Protein AF-0000000084829498 (afdb_homodimer)

pLDDT: mean 86.57, std 10.31, range [34.31, 96.62]

Solvent-accessible surface area (backbone atoms only — not comparable to full-atom values): 23449 Å² total; per-residue (Å²): 120,71,59,63,46,62,71,57,58,37,69,68,39,64,47,77,50,100,87,44,76,45,51,45,46,57,85,32,37,32,61,35,93,85,55,20,45,67,34,69,33,59,54,59,68,40,88,75,61,28,64,36,41,60,44,67,38,89,45,34,66,47,49,51,52,59,93,64,37,37,72,37,95,80,57,29,44,57,43,38,60,59,69,60,29,73,26,77,47,30,33,36,38,28,18,34,55,32,37,37,29,17,36,80,80,43,49,77,61,31,74,50,71,45,55,96,66,28,34,39,39,27,49,42,66,33,76,95,71,39,27,38,37,33,36,35,32,39,97,86,46,52,42,38,34,35,27,34,48,46,57,79,46,41,78,41,80,72,46,77,43,64,52,66,59,85,50,78,50,41,56,40,37,26,50,38,74,79,46,43,30,38,37,33,34,27,64,83,79,28,26,32,33,37,25,40,64,70,19,71,40,62,47,78,47,42,74,35,86,48,69,63,70,47,36,56,41,49,46,70,46,83,41,120,71,60,63,46,61,70,58,59,38,69,69,39,64,46,78,51,100,87,46,77,46,48,44,47,59,84,34,36,32,61,33,93,85,56,21,44,68,34,70,32,59,55,59,66,41,86,75,60,28,63,37,41,60,43,68,40,90,47,36,67,47,50,51,51,58,92,63,38,35,70,38,94,81,57,29,42,58,40,35,61,63,65,62,29,72,25,76,46,31,32,36,37,28,20,34,56,32,36,38,29,16,36,80,80,43,49,77,61,34,72,48,70,44,56,96,66,27,33,40,40,28,49,41,66,34,79,93,70,39,27,39,37,34,37,35,32,38,97,86,48,52,40,38,35,34,28,34,48,46,59,80,46,42,77,41,79,69,45,78,41,64,51,66,57,86,49,78,50,42,57,40,38,26,50,38,75,79,45,42,29,38,37,34,36,27,64,84,78,28,27,32,32,36,25,41,63,70,18,70,40,63,47,79,48,41,73,38,83,45,67,66,71,47,37,54,40,49,46,71,47,83,41

Structure (mmCIF, N/CA/C/O backbone):
data_AF-0000000084829498-model_v1
#
loop_
_entity.id
_entity.type
_entity.pdbx_description
1 polymer 'EGF-like domain-containing protein'
#
loop_
_atom_site.group_PDB
_atom_site.id
_atom_site.type_symbol
_atom_site.label_atom_id
_atom_site.label_alt_id
_atom_site.label_comp_id
_atom_site.label_asym_id
_atom_site.label_entity_id
_atom_site.label_seq_id
_atom_site.pdbx_PDB_ins_code
_atom_site.Cartn_x
_atom_site.Cartn_y
_atom_site.Cartn_z
_atom_site.occupancy
_atom_site.B_iso_or_equiv
_atom_site.auth_seq_id
_atom_site.auth_comp_id
_atom_site.auth_asym_id
_atom_site.auth_atom_id
_atom_site.pdbx_PDB_model_num
ATOM 1 N N . PHE A 1 1 ? -11.031 54.719 29.109 1 49.09 1 PHE A N 1
ATOM 2 C CA . PHE A 1 1 ? -11.172 53.562 28.266 1 49.09 1 PHE A CA 1
ATOM 3 C C . PHE A 1 1 ? -10.203 53.594 27.094 1 49.09 1 PHE A C 1
ATOM 5 O O . PHE A 1 1 ? -9.516 52.625 26.797 1 49.09 1 PHE A O 1
ATOM 12 N N . GLU A 1 2 ? -10.148 54.812 26.531 1 62.28 2 GLU A N 1
ATOM 13 C CA . GLU A 1 2 ? -9.328 55.125 25.359 1 62.28 2 GLU A CA 1
ATOM 14 C C . GLU A 1 2 ? -7.844 55.125 25.703 1 62.28 2 GLU A C 1
ATOM 16 O O . GLU A 1 2 ? -7.008 54.781 24.859 1 62.28 2 GLU A O 1
ATOM 21 N N . THR A 1 3 ? -7.633 55.25 26.938 1 71.56 3 THR A N 1
ATOM 22 C CA . THR A 1 3 ? -6.25 55.469 27.359 1 71.56 3 THR A CA 1
ATOM 23 C C . THR A 1 3 ? -5.48 54.156 27.312 1 71.56 3 THR A C 1
ATOM 25 O O . THR A 1 3 ? -4.285 54.125 27 1 71.56 3 THR A O 1
ATOM 28 N N . LYS A 1 4 ? -6.152 53.062 27.641 1 79.12 4 LYS A N 1
ATOM 29 C CA . LYS A 1 4 ? -5.449 51.781 27.672 1 79.12 4 LYS A CA 1
ATOM 30 C C . LYS A 1 4 ? -4.992 51.375 26.281 1 79.12 4 LYS A C 1
ATOM 32 O O . LYS A 1 4 ? -3.871 50.875 26.109 1 79.12 4 LYS A O 1
ATOM 37 N N . CYS A 1 5 ? -5.676 51.688 25.328 1 84.06 5 CYS A N 1
ATOM 38 C CA . CYS A 1 5 ? -5.336 51.375 23.953 1 84.06 5 CYS A CA 1
ATOM 39 C C . CYS A 1 5 ? -4.195 52.25 23.453 1 84.06 5 CYS A C 1
ATOM 41 O O . CYS A 1 5 ? -3.348 51.812 22.672 1 84.06 5 CYS A O 1
ATOM 43 N N . TRP A 1 6 ? -4.262 53.5 23.922 1 82.12 6 TRP A N 1
ATOM 44 C CA . TRP A 1 6 ? -3.16 54.344 23.516 1 82.12 6 TRP A CA 1
ATOM 45 C C . TRP A 1 6 ? -1.83 53.844 24.047 1 82.12 6 TRP A C 1
ATOM 47 O O . TRP A 1 6 ? -0.822 53.844 23.344 1 82.12 6 TRP A O 1
ATOM 57 N N . GLN A 1 7 ? -1.922 53.219 25.172 1 84.88 7 GLN A N 1
ATOM 58 C CA . GLN A 1 7 ? -0.706 52.719 25.812 1 84.88 7 GLN A CA 1
ATOM 59 C C . GLN A 1 7 ? -0.191 51.469 25.125 1 84.88 7 GLN A C 1
ATOM 61 O O . GLN A 1 7 ? 1.018 51.219 25.078 1 84.88 7 GLN A O 1
ATOM 66 N N . LEU A 1 8 ? -1.059 50.688 24.594 1 86.94 8 LEU A N 1
ATOM 67 C CA . LEU A 1 8 ? -0.653 49.406 24 1 86.94 8 LEU A CA 1
ATOM 68 C C . LEU A 1 8 ? 0.028 49.625 22.656 1 86.94 8 LEU A C 1
ATOM 70 O O . LEU A 1 8 ? 0.86 48.844 22.234 1 86.94 8 LEU A O 1
ATOM 74 N N . ASN A 1 9 ? -0.221 50.75 21.938 1 90.06 9 ASN A N 1
ATOM 75 C CA . ASN A 1 9 ? 0.377 51.094 20.656 1 90.06 9 ASN A CA 1
ATOM 76 C C . ASN A 1 9 ? 0.281 49.938 19.672 1 90.06 9 ASN A C 1
ATOM 78 O O . ASN A 1 9 ? 1.292 49.5 19.125 1 90.06 9 ASN A O 1
ATOM 82 N N . CYS A 1 10 ? -0.931 49.531 19.484 1 92.38 10 CYS A N 1
ATOM 83 C CA . CYS A 1 10 ? -1.192 48.375 18.625 1 92.38 10 CYS A CA 1
ATOM 84 C C . CYS A 1 10 ? -0.908 48.719 17.156 1 92.38 10 CYS A C 1
ATOM 86 O O . CYS A 1 10 ? -1.224 49.812 16.703 1 92.38 10 CYS A O 1
ATOM 88 N N . GLN A 1 11 ? -0.313 47.844 16.375 1 91.5 11 GLN A N 1
ATOM 89 C CA . GLN A 1 11 ? 0.034 48.031 14.969 1 91.5 11 GLN A CA 1
ATOM 90 C C . GLN A 1 11 ? -1.217 48.125 14.102 1 91.5 11 GLN A C 1
ATOM 92 O O . GLN A 1 11 ? -1.229 48.812 13.086 1 91.5 11 GLN A O 1
ATOM 97 N N . TYR A 1 12 ? -2.223 47.375 14.453 1 91.75 12 TYR A N 1
ATOM 98 C CA . TYR A 1 12 ? -3.414 47.312 13.609 1 91.75 12 TYR A CA 1
ATOM 99 C C . TYR A 1 12 ? -4.629 47.875 14.344 1 91.75 12 TYR A C 1
ATOM 101 O O . TYR A 1 12 ? -4.934 49.062 14.234 1 91.75 12 TYR A O 1
ATOM 109 N N . LYS A 1 13 ? -5.273 47.062 15.344 1 90.5 13 LYS A N 1
ATOM 110 C CA . LYS A 1 13 ? -6.449 47.562 16.062 1 90.5 13 LYS A CA 1
ATOM 111 C C . LYS A 1 13 ? -6.371 47.219 17.547 1 90.5 13 LYS A C 1
ATOM 113 O O . LYS A 1 13 ? -5.758 46.219 17.922 1 90.5 13 LYS A O 1
ATOM 118 N N . CYS A 1 14 ? -6.906 48 18.344 1 90.94 14 CYS A N 1
ATOM 119 C CA . CYS A 1 14 ? -7.008 47.781 19.781 1 90.94 14 CYS A CA 1
ATOM 120 C C . CYS A 1 14 ? -8.461 47.656 20.219 1 90.94 14 CYS A C 1
ATOM 122 O O . CYS A 1 14 ? -9.328 48.375 19.734 1 90.94 14 CYS A O 1
ATOM 124 N N . ALA A 1 15 ? -8.734 46.594 20.875 1 85.5 15 ALA A N 1
ATOM 125 C CA . ALA A 1 15 ? -10.094 46.438 21.391 1 85.5 15 ALA A CA 1
ATOM 126 C C . ALA A 1 15 ? -10.109 46.344 22.906 1 85.5 15 ALA A C 1
ATOM 128 O O . ALA A 1 15 ? -9.258 45.688 23.5 1 85.5 15 ALA A O 1
ATOM 129 N N . ILE A 1 16 ? -11.062 47 23.578 1 80.81 16 ILE A N 1
ATOM 130 C CA . ILE A 1 16 ? -11.266 46.969 25.016 1 80.81 16 ILE A CA 1
ATOM 131 C C . ILE A 1 16 ? -12.477 46.094 25.344 1 80.81 16 ILE A C 1
ATOM 133 O O . ILE A 1 16 ? -13.578 46.344 24.828 1 80.81 16 ILE A O 1
ATOM 137 N N . THR A 1 17 ? -12.156 44.969 25.812 1 77.56 17 THR A N 1
ATOM 138 C CA . THR A 1 17 ? -13.258 44.156 26.328 1 77.56 17 THR A CA 1
ATOM 139 C C . THR A 1 17 ? -13.445 44.406 27.828 1 77.56 17 THR A C 1
ATOM 141 O O . THR A 1 17 ? -12.688 45.156 28.438 1 77.56 17 THR A O 1
ATOM 144 N N . ARG A 1 18 ? -14.602 43.906 28.375 1 78.25 18 ARG A N 1
ATOM 145 C CA . ARG A 1 18 ? -14.984 44.156 29.766 1 78.25 18 ARG A CA 1
ATOM 146 C C . ARG A 1 18 ? -13.805 43.969 30.703 1 78.25 18 ARG A C 1
ATOM 148 O O . ARG A 1 18 ? -13.594 44.781 31.625 1 78.25 18 ARG A O 1
ATOM 155 N N . ASN A 1 19 ? -12.961 43.062 30.5 1 81.44 19 ASN A N 1
ATOM 156 C CA . ASN A 1 19 ? -11.922 42.719 31.469 1 81.44 19 ASN A CA 1
ATOM 157 C C . ASN A 1 19 ? -10.547 42.688 30.812 1 81.44 19 ASN A C 1
ATOM 159 O O . ASN A 1 19 ? -9.562 42.281 31.438 1 81.44 19 ASN A O 1
ATOM 163 N N . SER A 1 20 ? -10.453 43.125 29.578 1 82 20 SER A N 1
ATOM 164 C CA . SER A 1 20 ? -9.125 43.062 28.984 1 82 20 SER A CA 1
ATOM 165 C C . SER A 1 20 ? -9 44 27.797 1 82 20 SER A C 1
ATOM 167 O O . SER A 1 20 ? -10 44.344 27.156 1 82 20 SER A O 1
ATOM 169 N N . THR A 1 21 ? -7.895 44.688 27.734 1 87.25 21 THR A N 1
ATOM 170 C CA . THR A 1 21 ? -7.496 45.438 26.562 1 87.25 21 THR A CA 1
ATOM 171 C C . THR A 1 21 ? -6.453 44.688 25.75 1 87.25 21 THR A C 1
ATOM 173 O O . THR A 1 21 ? -5.41 44.281 26.281 1 87.25 21 THR A O 1
ATOM 176 N N . LYS A 1 22 ? -6.836 44.406 24.422 1 90.12 22 LYS A N 1
ATOM 177 C CA . LYS A 1 22 ? -5.898 43.594 23.641 1 90.12 22 LYS A CA 1
ATOM 178 C C . LYS A 1 22 ? -5.793 44.125 22.219 1 90.12 22 LYS A C 1
ATOM 180 O O . LYS A 1 22 ? -6.719 44.75 21.703 1 90.12 22 LYS A O 1
ATOM 185 N N . CYS A 1 23 ? -4.57 43.969 21.672 1 92.56 23 CYS A N 1
ATOM 186 C CA . CYS A 1 23 ? -4.359 44.281 20.25 1 92.56 23 CYS A CA 1
ATOM 187 C C . CYS A 1 23 ? -4.898 43.156 19.375 1 92.56 23 CYS A C 1
ATOM 189 O O . CYS A 1 23 ? -4.828 41.969 19.75 1 92.56 23 CYS A O 1
ATOM 191 N N . TYR A 1 24 ? -5.441 43.531 18.156 1 91.25 24 TYR A N 1
ATOM 192 C CA . TYR A 1 24 ? -5.93 42.594 17.156 1 91.25 24 TYR A CA 1
ATOM 193 C C . TYR A 1 24 ? -5.281 42.844 15.805 1 91.25 24 TYR A C 1
ATOM 195 O O . TYR A 1 24 ? -4.777 43.938 15.547 1 91.25 24 TYR A O 1
ATOM 203 N N . CYS A 1 25 ? -5.195 41.781 15.086 1 93.31 25 CYS A N 1
ATOM 204 C CA . CYS A 1 25 ? -4.676 41.906 13.727 1 93.31 25 CYS A CA 1
ATOM 205 C C . CYS A 1 25 ? -5.742 41.531 12.695 1 93.31 25 CYS A C 1
ATOM 207 O O . CYS A 1 25 ? -6.773 40.969 13.047 1 93.31 25 CYS A O 1
ATOM 209 N N . GLY A 1 26 ? -5.559 42.031 11.5 1 89.81 26 GLY A N 1
ATOM 210 C CA . GLY A 1 26 ? -6.484 41.719 10.422 1 89.81 26 GLY A CA 1
ATOM 211 C C . GLY A 1 26 ? -6.41 40.281 9.961 1 89.81 26 GLY A C 1
ATOM 212 O O . GLY A 1 26 ? -5.535 39.531 10.391 1 89.81 26 GLY A O 1
ATOM 213 N N . ASP A 1 27 ? -7.312 39.906 9.008 1 90 27 ASP A N 1
ATOM 214 C CA . ASP A 1 27 ? -7.305 38.562 8.453 1 90 27 ASP A CA 1
ATOM 215 C C . ASP A 1 27 ? -5.938 38.219 7.863 1 90 27 ASP A C 1
ATOM 217 O O . ASP A 1 27 ? -5.305 39.062 7.219 1 90 27 ASP A O 1
ATOM 221 N N . GLY A 1 28 ? -5.488 37 8.133 1 93.44 28 GLY A N 1
ATOM 222 C CA . GLY A 1 28 ? -4.219 36.562 7.59 1 93.44 28 GLY A CA 1
ATOM 223 C C . GLY A 1 28 ? -3.035 36.906 8.477 1 93.44 28 GLY A C 1
ATOM 224 O O . GLY A 1 28 ? -1.889 36.625 8.125 1 93.44 28 GLY A O 1
ATOM 225 N N . PHE A 1 29 ? -3.412 37.562 9.562 1 95 29 PHE A N 1
ATOM 226 C CA . PHE A 1 29 ? -2.35 37.969 10.484 1 95 29 PHE A CA 1
ATOM 227 C C . PHE A 1 29 ? -2.686 37.562 11.914 1 95 29 PHE A C 1
ATOM 229 O O . PHE A 1 29 ? -3.842 37.25 12.219 1 95 29 PHE A O 1
ATOM 236 N N . GLU A 1 30 ? -1.589 37.438 12.75 1 94.81 30 GLU A N 1
ATOM 237 C CA . GLU A 1 30 ? -1.766 37.156 14.172 1 94.81 30 GLU A CA 1
ATOM 238 C C . GLU A 1 30 ? -0.876 38.062 15.023 1 94.81 30 GLU A C 1
ATOM 240 O O . GLU A 1 30 ? 0.135 38.594 14.539 1 94.81 30 GLU A O 1
ATOM 245 N N . VAL A 1 31 ? -1.373 38.25 16.219 1 94.56 31 VAL A N 1
ATOM 246 C CA . VAL A 1 31 ? -0.618 39.125 17.109 1 94.56 31 VAL A CA 1
ATOM 247 C C . VAL A 1 31 ? 0.72 38.5 17.453 1 94.56 31 VAL A C 1
ATOM 249 O O . VAL A 1 31 ? 0.772 37.312 17.812 1 94.56 31 VAL A O 1
ATOM 252 N N . ALA A 1 32 ? 1.781 39.219 17.297 1 95.38 32 ALA A N 1
ATOM 253 C CA . ALA A 1 32 ? 3.133 38.719 17.531 1 95.38 32 ALA A CA 1
ATOM 254 C C . ALA A 1 32 ? 3.408 38.562 19.031 1 95.38 32 ALA A C 1
ATOM 256 O O . ALA A 1 32 ? 2.533 38.844 19.859 1 95.38 32 ALA A O 1
ATOM 257 N N . GLU A 1 33 ? 4.582 38.125 19.391 1 93.75 33 GLU A N 1
ATOM 258 C CA . GLU A 1 33 ? 4.965 37.844 20.766 1 93.75 33 GLU A CA 1
ATOM 259 C C . GLU A 1 33 ? 5.027 39.125 21.578 1 93.75 33 GLU A C 1
ATOM 261 O O . GLU A 1 33 ? 4.801 39.125 22.797 1 93.75 33 GLU A O 1
ATOM 266 N N . ASP A 1 34 ? 5.25 40.281 20.953 1 93.12 34 ASP A N 1
ATOM 267 C CA . ASP A 1 34 ? 5.348 41.562 21.656 1 93.12 34 ASP A CA 1
ATOM 268 C C . ASP A 1 34 ? 3.965 42.094 22.016 1 93.12 34 ASP A C 1
ATOM 270 O O . ASP A 1 34 ? 3.846 43.188 22.594 1 93.12 34 ASP A O 1
ATOM 274 N N . SER A 1 35 ? 2.934 41.312 21.531 1 91.75 35 SER A N 1
ATOM 275 C CA . SER A 1 35 ? 1.536 41.562 21.859 1 91.75 35 SER A CA 1
ATOM 276 C C . SER A 1 35 ? 1.041 42.844 21.219 1 91.75 35 SER A C 1
ATOM 278 O O . SER A 1 35 ? 0.013 43.406 21.625 1 91.75 35 SER A O 1
ATOM 280 N N . ARG A 1 36 ? 1.687 43.438 20.297 1 92.81 36 ARG A N 1
ATOM 281 C CA . ARG A 1 36 ? 1.192 44.688 19.688 1 92.81 36 ARG A CA 1
ATOM 282 C C . ARG A 1 36 ? 1.383 44.656 18.188 1 92.81 36 ARG A C 1
ATOM 284 O O . ARG A 1 36 ? 0.628 45.312 17.453 1 92.81 36 ARG A O 1
ATOM 291 N N . SER A 1 37 ? 2.453 43.969 17.719 1 94.94 37 SER A N 1
ATOM 292 C CA . SER A 1 37 ? 2.707 43.906 16.281 1 94.94 37 SER A CA 1
ATOM 293 C C . SER A 1 37 ? 1.993 42.719 15.648 1 94.94 37 SER A C 1
ATOM 295 O O . SER A 1 37 ? 1.494 41.844 16.359 1 94.94 37 SER A O 1
ATOM 297 N N . CYS A 1 38 ? 1.811 42.781 14.328 1 94.88 38 CYS A N 1
ATOM 298 C CA . CYS A 1 38 ? 1.159 41.719 13.594 1 94.88 38 CYS A CA 1
ATOM 299 C C . CYS A 1 38 ? 2.164 40.938 12.734 1 94.88 38 CYS A C 1
ATOM 301 O O . CYS A 1 38 ? 3.027 41.562 12.102 1 94.88 38 CYS A O 1
ATOM 303 N N . LYS A 1 39 ? 2.088 39.656 12.859 1 95.75 39 LYS A N 1
ATOM 304 C CA . LYS A 1 39 ? 2.889 38.781 11.992 1 95.75 39 LYS A CA 1
ATOM 305 C C . LYS A 1 39 ? 1.997 37.938 11.109 1 95.75 39 LYS A C 1
ATOM 307 O O . LYS A 1 39 ? 0.809 37.75 11.398 1 95.75 39 LYS A O 1
ATOM 312 N N . ASP A 1 40 ? 2.639 37.406 10.062 1 95.38 40 ASP A N 1
ATOM 313 C CA . ASP A 1 40 ? 1.892 36.562 9.156 1 95.38 40 ASP A CA 1
ATOM 314 C C . ASP A 1 40 ? 1.386 35.312 9.875 1 95.38 40 ASP A C 1
ATOM 316 O O . ASP A 1 40 ? 2.115 34.719 10.664 1 95.38 40 ASP A O 1
ATOM 320 N N . PHE A 1 41 ? 0.075 35.125 9.742 1 94 41 PHE A N 1
ATOM 321 C CA . PHE A 1 41 ? -0.486 33.844 10.18 1 94 41 PHE A CA 1
ATOM 322 C C . PHE A 1 41 ? -0.315 32.781 9.094 1 94 41 PHE A C 1
ATOM 324 O O . PHE A 1 41 ? -0.815 32.938 7.98 1 94 41 PHE A O 1
ATOM 331 N N . ASP A 1 42 ? 0.404 31.703 9.438 1 93.44 42 ASP A N 1
ATOM 332 C CA . ASP A 1 42 ? 0.626 30.641 8.469 1 93.44 42 ASP A CA 1
ATOM 333 C C . ASP A 1 42 ? -0.567 29.688 8.414 1 93.44 42 ASP A C 1
ATOM 335 O O . ASP A 1 42 ? -0.609 28.688 9.141 1 93.44 42 ASP A O 1
ATOM 339 N N . GLU A 1 43 ? -1.518 30.016 7.512 1 91.56 43 GLU A N 1
ATOM 340 C CA . GLU A 1 43 ? -2.715 29.188 7.375 1 91.56 43 GLU A CA 1
ATOM 341 C C . GLU A 1 43 ? -2.355 27.734 7.062 1 91.56 43 GLU A C 1
ATOM 343 O O . GLU A 1 43 ? -3.1 26.812 7.406 1 91.56 43 GLU A O 1
ATOM 348 N N . CYS A 1 44 ? -1.224 27.516 6.469 1 90.12 44 CYS A N 1
ATOM 349 C CA . CYS A 1 44 ? -0.815 26.188 6.051 1 90.12 44 CYS A CA 1
ATOM 350 C C . CYS A 1 44 ? -0.291 25.375 7.234 1 90.12 44 CYS A C 1
ATOM 352 O O . CYS A 1 44 ? -0.054 24.172 7.117 1 90.12 44 CYS A O 1
ATOM 354 N N . ALA A 1 45 ? -0.131 26.031 8.281 1 89 45 ALA A N 1
ATOM 355 C CA . ALA A 1 45 ? 0.267 25.344 9.508 1 89 45 ALA A CA 1
ATOM 356 C C . ALA A 1 45 ? -0.939 24.703 10.195 1 89 45 ALA A C 1
ATOM 358 O O . ALA A 1 45 ? -0.787 23.953 11.164 1 89 45 ALA A O 1
ATOM 359 N N . VAL A 1 46 ? -2.057 25.031 9.758 1 86.19 46 VAL A N 1
ATOM 360 C CA . VAL A 1 46 ? -3.279 24.406 10.25 1 86.19 46 VAL A CA 1
ATOM 361 C C . VAL A 1 46 ? -3.65 23.219 9.344 1 86.19 46 VAL A C 1
ATOM 363 O O . VAL A 1 46 ? -3.949 23.422 8.164 1 86.19 46 VAL A O 1
ATOM 366 N N . TYR A 1 47 ? -3.621 22.078 9.953 1 84 47 TYR A N 1
ATOM 367 C CA . TYR A 1 47 ? -3.908 20.875 9.172 1 84 47 TYR A CA 1
ATOM 368 C C . TYR A 1 47 ? -5.301 20.938 8.555 1 84 47 TYR A C 1
ATOM 370 O O . TYR A 1 47 ? -6.262 21.328 9.227 1 84 47 TYR A O 1
ATOM 378 N N . GLY A 1 48 ? -5.363 20.625 7.23 1 83.12 48 GLY A N 1
ATOM 379 C CA . GLY A 1 48 ? -6.656 20.516 6.578 1 83.12 48 GLY A CA 1
ATOM 380 C C . GLY A 1 48 ? -7.078 21.797 5.879 1 83.12 48 GLY A C 1
ATOM 381 O O . GLY A 1 48 ? -8.164 21.875 5.301 1 83.12 48 GLY A O 1
ATOM 382 N N . THR A 1 49 ? -6.27 22.844 5.984 1 88.38 49 THR A N 1
ATOM 383 C CA . THR A 1 49 ? -6.582 24.094 5.309 1 88.38 49 THR A CA 1
ATOM 384 C C . THR A 1 49 ? -6.816 23.859 3.816 1 88.38 49 THR A C 1
ATOM 386 O O . THR A 1 49 ? -7.766 24.406 3.238 1 88.38 49 THR A O 1
ATOM 389 N N . CYS A 1 50 ? -5.945 23.109 3.184 1 89.06 50 CYS A N 1
ATOM 390 C CA . CYS A 1 50 ? -6.098 22.719 1.785 1 89.06 50 CYS A CA 1
ATOM 391 C C . CYS A 1 50 ? -6.203 21.219 1.646 1 89.06 50 CYS A C 1
ATOM 393 O O . CYS A 1 50 ? -5.59 20.469 2.414 1 89.06 50 CYS A O 1
ATOM 395 N N . SER A 1 51 ? -6.93 20.734 0.653 1 83.56 51 SER A N 1
ATOM 396 C CA . SER A 1 51 ? -7.086 19.312 0.43 1 83.56 51 SER A CA 1
ATOM 397 C C . SER A 1 51 ? -5.809 18.688 -0.137 1 83.56 51 SER A C 1
ATOM 399 O O . SER A 1 51 ? -5.543 17.5 0.064 1 83.56 51 SER A O 1
ATOM 401 N N . GLN A 1 52 ? -5.051 19.516 -0.831 1 85.75 52 GLN A N 1
ATOM 402 C CA . GLN A 1 52 ? -3.814 19.016 -1.41 1 85.75 52 GLN A CA 1
ATOM 403 C C . GLN A 1 52 ? -2.635 19.922 -1.077 1 85.75 52 GLN A C 1
ATOM 405 O O . GLN A 1 52 ? -2.121 19.891 0.043 1 85.75 52 GLN A O 1
ATOM 410 N N . THR A 1 53 ? -2.305 20.859 -1.9 1 88.25 53 THR A N 1
ATOM 411 C CA . THR A 1 53 ? -1.122 21.688 -1.686 1 88.25 53 THR A CA 1
ATOM 412 C C . THR A 1 53 ? -1.508 23.047 -1.097 1 88.25 53 THR A C 1
ATOM 414 O O . THR A 1 53 ? -2.445 23.688 -1.571 1 88.25 53 THR A O 1
ATOM 417 N N . CYS A 1 54 ? -0.781 23.375 -0.011 1 91.5 54 CYS A N 1
ATOM 418 C CA . CYS A 1 54 ? -0.974 24.672 0.624 1 91.5 54 CYS A CA 1
ATOM 419 C C . CYS A 1 54 ? 0.301 25.5 0.557 1 91.5 54 CYS A C 1
ATOM 421 O O . CYS A 1 54 ? 1.385 25.016 0.883 1 91.5 54 CYS A O 1
ATOM 423 N N . THR A 1 55 ? 0.157 26.688 0.07 1 92.75 55 THR A N 1
ATOM 424 C CA . THR A 1 55 ? 1.277 27.625 0.032 1 92.75 55 THR A CA 1
ATOM 425 C C . THR A 1 55 ? 0.965 28.875 0.845 1 92.75 55 THR A C 1
ATOM 427 O O . THR A 1 55 ? 0.024 29.609 0.531 1 92.75 55 THR A O 1
ATOM 430 N N . ASN A 1 56 ? 1.816 29 1.882 1 94.5 56 ASN A N 1
ATOM 431 C CA . ASN A 1 56 ? 1.64 30.203 2.703 1 94.5 56 ASN A CA 1
ATOM 432 C C . ASN A 1 56 ? 2.141 31.453 1.987 1 94.5 56 ASN A C 1
ATOM 434 O O . ASN A 1 56 ? 3.172 31.422 1.314 1 94.5 56 ASN A O 1
ATOM 438 N N . ALA A 1 57 ? 1.311 32.562 2.07 1 94 57 ALA A N 1
ATOM 439 C CA . ALA A 1 57 ? 1.684 33.875 1.583 1 94 57 ALA A CA 1
ATOM 440 C C . ALA A 1 57 ? 1.446 34.938 2.652 1 94 57 ALA A C 1
ATOM 442 O O . ALA A 1 57 ? 0.623 34.75 3.551 1 94 57 ALA A O 1
ATOM 443 N N . TYR A 1 58 ? 2.217 35.969 2.525 1 94.5 58 TYR A N 1
ATOM 444 C CA . TY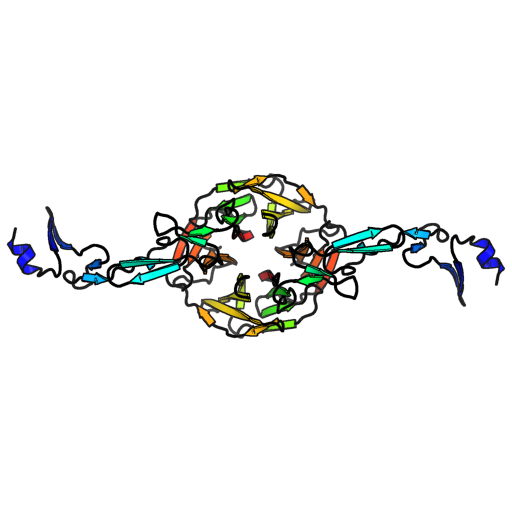R A 1 58 ? 2.086 37.031 3.514 1 94.5 58 TYR A CA 1
ATOM 445 C C . TYR A 1 58 ? 0.659 37.594 3.553 1 94.5 58 TYR A C 1
ATOM 447 O O . TYR A 1 58 ? 0.187 38.188 2.586 1 94.5 58 TYR A O 1
ATOM 455 N N . GLY A 1 59 ? -0.024 37.406 4.68 1 94 59 GLY A N 1
ATOM 456 C CA . GLY A 1 59 ? -1.388 37.844 4.898 1 94 59 GLY A CA 1
ATOM 457 C C . GLY A 1 59 ? -2.424 37 4.211 1 94 59 GLY A C 1
ATOM 458 O O . GLY A 1 59 ? -3.609 37.312 4.184 1 94 59 GLY A O 1
ATOM 459 N N . SER A 1 60 ? -1.947 35.969 3.578 1 93.62 60 SER A N 1
ATOM 460 C CA . SER A 1 60 ? -2.869 35.125 2.832 1 93.62 60 SER A CA 1
ATOM 461 C C . SER A 1 60 ? -2.299 33.719 2.639 1 93.62 60 SER A C 1
ATOM 463 O O . SER A 1 60 ? -1.342 33.344 3.314 1 93.62 60 SER A O 1
ATOM 465 N N . TYR A 1 61 ? -3.053 32.875 1.888 1 94.12 61 TYR A N 1
ATOM 466 C CA . TYR A 1 61 ? -2.602 31.562 1.475 1 94.12 61 TYR A CA 1
ATOM 467 C C . TYR A 1 61 ? -3.291 31.125 0.186 1 94.12 61 TYR A C 1
ATOM 469 O O . TYR A 1 61 ? -4.254 31.766 -0.252 1 94.12 61 TYR A O 1
ATOM 477 N N . ALA A 1 62 ? -2.67 30.156 -0.423 1 95.38 62 ALA A N 1
ATOM 478 C CA . ALA A 1 62 ? -3.285 29.625 -1.637 1 95.38 62 ALA A CA 1
ATOM 479 C C . ALA A 1 62 ? -3.23 28.109 -1.658 1 95.38 62 ALA A C 1
ATOM 481 O O . ALA A 1 62 ? -2.24 27.516 -1.227 1 95.38 62 ALA A O 1
ATOM 482 N N . CYS A 1 63 ? -4.359 27.5 -2.17 1 94.31 63 CYS A N 1
ATOM 483 C CA . CYS A 1 63 ? -4.406 26.062 -2.4 1 94.31 63 CYS A CA 1
ATOM 484 C C . CYS A 1 63 ? -4.262 25.75 -3.883 1 94.31 63 CYS A C 1
ATOM 486 O O . CYS A 1 63 ? -4.629 26.547 -4.734 1 94.31 63 CYS A O 1
ATOM 488 N N . SER A 1 64 ? -3.609 24.625 -4.133 1 93.19 64 SER A N 1
ATOM 489 C CA . SER A 1 64 ? -3.49 24.172 -5.52 1 93.19 64 SER A CA 1
ATOM 490 C C . SER A 1 64 ? -3.67 22.672 -5.633 1 93.19 64 SER A C 1
ATOM 492 O O . SER A 1 64 ? -3.539 21.938 -4.645 1 93.19 64 SER A O 1
ATOM 494 N N . CYS A 1 65 ? -4.098 22.234 -6.852 1 87.62 65 CYS A N 1
ATOM 495 C CA . CYS A 1 65 ? -4.344 20.828 -7.129 1 87.62 65 CYS A CA 1
ATOM 496 C C . CYS A 1 65 ? -3.279 20.266 -8.062 1 87.62 65 CYS A C 1
ATOM 498 O O . CYS A 1 65 ? -2.766 20.969 -8.93 1 87.62 65 CYS A O 1
ATOM 500 N N . VAL A 1 66 ? -2.941 19.062 -7.777 1 81.69 66 VAL A N 1
ATOM 501 C CA . VAL A 1 66 ? -2.006 18.391 -8.664 1 81.69 66 VAL A CA 1
ATOM 502 C C . VAL A 1 66 ? -2.662 18.156 -10.023 1 81.69 66 VAL A C 1
ATOM 504 O O . VAL A 1 66 ? -3.869 18.359 -10.18 1 81.69 66 VAL A O 1
ATOM 507 N N . GLU A 1 67 ? -1.739 17.781 -10.969 1 78.56 67 GLU A N 1
ATOM 508 C CA . GLU A 1 67 ? -2.26 17.516 -12.305 1 78.56 67 GLU A CA 1
ATOM 509 C C . GLU A 1 67 ? -3.361 16.453 -12.266 1 78.56 67 GLU A C 1
ATOM 511 O O . GLU A 1 67 ? -3.24 15.445 -11.562 1 78.56 67 GLU A O 1
ATOM 516 N N . GLY A 1 68 ? -4.43 16.656 -13.055 1 76.44 68 GLY A N 1
ATOM 517 C CA . GLY A 1 68 ? -5.535 15.711 -13.109 1 76.44 68 GLY A CA 1
ATOM 518 C C . GLY A 1 68 ? -6.664 16.062 -12.156 1 76.44 68 GLY A C 1
ATOM 519 O O . GLY A 1 68 ? -7.703 15.398 -12.141 1 76.44 68 GLY A O 1
ATOM 520 N N . TYR A 1 69 ? -6.449 17.156 -11.406 1 82.44 69 TYR A N 1
ATOM 521 C CA . TYR A 1 69 ? -7.465 17.594 -10.453 1 82.44 69 TYR A CA 1
ATOM 522 C C . TYR A 1 69 ? -7.871 19.031 -10.703 1 82.44 69 TYR A C 1
ATOM 524 O O . TYR A 1 69 ? -7.078 19.828 -11.219 1 82.44 69 TYR A O 1
ATOM 532 N N . LEU A 1 70 ? -9.125 19.281 -10.305 1 87.38 70 LEU A N 1
ATOM 533 C CA . LEU A 1 70 ? -9.68 20.625 -10.469 1 87.38 70 LEU A CA 1
ATOM 534 C C . LEU A 1 70 ? -10.023 21.234 -9.117 1 87.38 70 LEU A C 1
ATOM 536 O O . LEU A 1 70 ? -10.594 20.578 -8.25 1 87.38 70 LEU A O 1
ATOM 540 N N . MET A 1 71 ? -9.609 22.484 -9.031 1 91.12 71 MET A N 1
ATOM 541 C CA . MET A 1 71 ? -9.938 23.234 -7.828 1 91.12 71 MET A CA 1
ATOM 542 C C . MET A 1 71 ? -11.445 23.484 -7.738 1 91.12 71 MET A C 1
ATOM 544 O O . MET A 1 71 ? -12.07 23.875 -8.727 1 91.12 71 MET A O 1
ATOM 548 N N . GLN A 1 72 ? -12.008 23.234 -6.535 1 88.88 72 GLN A N 1
ATOM 549 C CA . GLN A 1 72 ? -13.438 23.453 -6.332 1 88.88 72 GLN A CA 1
ATOM 550 C C . GLN A 1 72 ? -13.734 24.906 -6 1 88.88 72 GLN A C 1
ATOM 552 O O . GLN A 1 72 ? -12.82 25.672 -5.688 1 88.88 72 GLN A O 1
ATOM 557 N N . PRO A 1 73 ? -15 25.234 -6.016 1 92.44 73 PRO A N 1
ATOM 558 C CA . PRO A 1 73 ? -15.367 26.641 -5.82 1 92.44 73 PRO A CA 1
ATOM 559 C C . PRO A 1 73 ? -14.984 27.172 -4.438 1 92.44 73 PRO A C 1
ATOM 561 O O . PRO A 1 73 ? -14.844 28.375 -4.246 1 92.44 73 PRO A O 1
ATOM 564 N N . ASP A 1 74 ? -14.789 26.266 -3.572 1 91.5 74 ASP A N 1
ATOM 565 C CA . ASP A 1 74 ? -14.422 26.703 -2.229 1 91.5 74 ASP A CA 1
ATOM 566 C C . ASP A 1 74 ? -12.953 27.125 -2.172 1 91.5 74 ASP A C 1
ATOM 568 O O . ASP A 1 74 ? -12.484 27.625 -1.146 1 91.5 74 ASP A O 1
ATOM 572 N N . ASN A 1 75 ? -12.227 26.906 -3.238 1 92.62 75 ASN A N 1
ATOM 573 C CA . ASN A 1 75 ? -10.82 27.25 -3.404 1 92.62 75 ASN A CA 1
ATOM 574 C C . ASN A 1 75 ? -9.938 26.516 -2.391 1 92.62 75 ASN A C 1
ATOM 576 O O . ASN A 1 75 ? -8.867 27 -2.035 1 92.62 75 ASN A O 1
ATOM 580 N N . LYS A 1 76 ? -10.367 25.391 -1.885 1 91.38 76 LYS A N 1
ATOM 581 C CA . LYS A 1 76 ? -9.609 24.641 -0.894 1 91.38 76 LYS A CA 1
ATOM 582 C C . LYS A 1 76 ? -9.562 23.156 -1.254 1 91.38 76 LYS A C 1
ATOM 584 O O . LYS A 1 76 ? -8.586 22.469 -0.953 1 91.38 76 LYS A O 1
ATOM 589 N N . SER A 1 77 ? -10.633 22.766 -1.92 1 87.75 77 SER A N 1
ATOM 590 C CA . SER A 1 77 ? -10.773 21.344 -2.199 1 87.75 77 SER A CA 1
ATOM 591 C C . SER A 1 77 ? -10.5 21.031 -3.668 1 87.75 77 SER A C 1
ATOM 593 O O . SER A 1 77 ? -10.805 21.844 -4.543 1 87.75 77 SER A O 1
ATOM 595 N N . CYS A 1 78 ? -9.852 19.906 -3.928 1 84.88 78 CYS A N 1
ATOM 596 C CA . CYS A 1 78 ? -9.57 19.453 -5.281 1 84.88 78 CYS A CA 1
ATOM 597 C C . CYS A 1 78 ? -10.391 18.219 -5.617 1 84.88 78 CYS A C 1
ATOM 599 O O . CYS A 1 78 ? -10.625 17.359 -4.754 1 84.88 78 CYS A O 1
ATOM 601 N N . LYS A 1 79 ? -10.859 18.172 -6.938 1 79.31 79 LYS A N 1
ATOM 602 C CA . LYS A 1 79 ? -11.57 17 -7.434 1 79.31 79 LYS A CA 1
ATOM 603 C C . LYS A 1 79 ? -10.969 16.5 -8.75 1 79.31 79 LYS A C 1
ATOM 605 O O . LYS A 1 79 ? -10.547 17.312 -9.578 1 79.31 79 LYS A O 1
ATOM 610 N N . ALA A 1 80 ? -10.898 15.148 -8.977 1 75.88 80 ALA A N 1
ATOM 611 C CA . ALA A 1 80 ? -10.336 14.578 -10.195 1 75.88 80 ALA A CA 1
ATOM 612 C C . ALA A 1 80 ? -11.094 15.055 -11.43 1 75.88 80 ALA A C 1
ATOM 614 O O . ALA A 1 80 ? -12.328 15.141 -11.414 1 75.88 80 ALA A O 1
ATOM 615 N N . LYS A 1 81 ? -10.297 15.5 -12.508 1 75.62 81 LYS A N 1
ATOM 616 C CA . LYS A 1 81 ? -10.875 15.984 -13.758 1 75.62 81 LYS A CA 1
ATOM 617 C C . LYS A 1 81 ? -11.711 14.906 -14.438 1 75.62 81 LYS A C 1
ATOM 619 O O . LYS A 1 81 ? -12.82 15.18 -14.898 1 75.62 81 LYS A O 1
ATOM 624 N N . ASN A 1 82 ? -10.906 14.008 -15.016 1 62.78 82 ASN A N 1
ATOM 625 C CA . ASN A 1 82 ? -11.648 12.977 -15.742 1 62.78 82 ASN A CA 1
ATOM 626 C C . ASN A 1 82 ? -12.68 12.289 -14.852 1 62.78 82 ASN A C 1
ATOM 628 O O . ASN A 1 82 ? -12.68 12.492 -13.641 1 62.78 82 ASN A O 1
ATOM 632 N N . GLU A 1 83 ? -13.383 10.961 -15.172 1 53.06 83 GLU A N 1
ATOM 633 C CA . GLU A 1 83 ? -14.484 10.312 -14.461 1 53.06 83 GLU A CA 1
ATOM 634 C C . GLU A 1 83 ? -14.398 10.562 -12.961 1 53.06 83 GLU A C 1
ATOM 636 O O . GLU A 1 83 ? -13.312 10.531 -12.383 1 53.06 83 GLU A O 1
ATOM 641 N N . PRO A 1 84 ? -15.383 11.383 -12.547 1 50.25 84 PRO A N 1
ATOM 642 C CA . PRO A 1 84 ? -15.422 11.648 -11.102 1 50.25 84 PRO A CA 1
ATOM 643 C C . PRO A 1 84 ? -14.711 10.578 -10.289 1 50.25 84 PRO A C 1
ATOM 645 O O . PRO A 1 84 ? -14.828 9.383 -10.586 1 50.25 84 PRO A O 1
ATOM 648 N N . ALA A 1 85 ? -13.578 10.961 -9.898 1 53.38 85 ALA A N 1
ATOM 649 C CA . ALA A 1 85 ? -13.328 10 -8.828 1 53.38 85 ALA A CA 1
ATOM 650 C C . ALA A 1 85 ? -14.617 9.641 -8.102 1 53.38 85 ALA A C 1
ATOM 652 O O . ALA A 1 85 ? -15.367 10.523 -7.68 1 53.38 85 ALA A O 1
ATOM 653 N N . ASP A 1 86 ? -15.211 8.477 -8.5 1 61.75 86 ASP A N 1
ATOM 654 C CA . ASP A 1 86 ? -16.531 8.156 -7.945 1 61.75 86 ASP A CA 1
ATOM 655 C C . ASP A 1 86 ? -16.516 8.234 -6.418 1 61.75 86 ASP A C 1
ATOM 657 O O . ASP A 1 86 ? -17.531 8.555 -5.801 1 61.75 86 ASP A O 1
ATOM 661 N N . ARG A 1 87 ? -15.227 8.203 -5.887 1 72.31 87 ARG A N 1
ATOM 662 C CA . ARG A 1 87 ? -15.273 8.219 -4.43 1 72.31 87 ARG A CA 1
ATOM 663 C C . ARG A 1 87 ? -14.102 9.008 -3.855 1 72.31 87 ARG A C 1
ATOM 665 O O . ARG A 1 87 ? -13.039 9.094 -4.473 1 72.31 87 ARG A O 1
ATOM 672 N N . PRO A 1 88 ? -14.289 9.797 -2.83 1 77.62 88 PRO A N 1
ATOM 673 C CA . PRO A 1 88 ? -13.164 10.422 -2.141 1 77.62 88 PRO A CA 1
ATOM 674 C C . PRO A 1 88 ? -12.141 9.406 -1.642 1 77.62 88 PRO A C 1
ATOM 676 O O . PRO A 1 88 ? -12.477 8.234 -1.438 1 77.62 88 PRO A O 1
ATOM 679 N N . PRO A 1 89 ? -10.875 9.938 -1.522 1 84.56 89 PRO A N 1
ATOM 680 C CA . PRO A 1 89 ? -9.875 9.031 -0.951 1 84.56 89 PRO A CA 1
ATOM 681 C C . PRO A 1 89 ? -10.234 8.57 0.461 1 84.56 89 PRO A C 1
ATOM 683 O O . PRO A 1 89 ? -10.828 9.336 1.23 1 84.56 89 PRO A O 1
ATOM 686 N N . LEU A 1 90 ? -9.82 7.332 0.777 1 91 90 LEU A N 1
ATOM 687 C CA . LEU A 1 90 ? -10.133 6.758 2.082 1 91 90 LEU A CA 1
ATOM 688 C C . LEU A 1 90 ? -8.867 6.273 2.781 1 91 90 LEU A C 1
ATOM 690 O O . LEU A 1 90 ? -7.922 5.832 2.125 1 91 90 LEU A O 1
ATOM 694 N N . LEU A 1 91 ? -8.875 6.43 4.02 1 92.25 91 LEU A N 1
ATOM 695 C CA . LEU A 1 91 ? -7.91 5.762 4.887 1 92.25 91 LEU A CA 1
ATOM 696 C C . LEU A 1 91 ? -8.477 4.445 5.414 1 92.25 91 LEU A C 1
ATOM 698 O O . LEU A 1 91 ? -9.531 4.43 6.047 1 92.25 91 LEU A O 1
ATOM 702 N N . LEU A 1 92 ? -7.781 3.377 5.102 1 93.38 92 LEU A N 1
ATOM 703 C CA . LEU A 1 92 ? -8.211 2.062 5.562 1 93.38 92 LEU A CA 1
ATOM 704 C C . LEU A 1 92 ? -7.324 1.562 6.695 1 93.38 92 LEU A C 1
ATOM 706 O O . LEU A 1 92 ? -6.098 1.641 6.609 1 93.38 92 LEU A O 1
ATOM 710 N N . ILE A 1 93 ? -8.023 1.065 7.691 1 91.25 93 ILE A N 1
ATOM 711 C CA . ILE A 1 93 ? -7.309 0.551 8.859 1 91.25 93 ILE A CA 1
ATOM 712 C C . ILE A 1 93 ? -7.875 -0.812 9.25 1 91.25 93 ILE A C 1
ATOM 714 O O . ILE A 1 93 ? -9.094 -1.01 9.25 1 91.25 93 ILE A O 1
ATOM 718 N N . ALA A 1 94 ? -6.934 -1.643 9.492 1 89.56 94 ALA A N 1
ATOM 719 C CA . ALA A 1 94 ? -7.387 -2.941 9.977 1 89.56 94 ALA A CA 1
ATOM 720 C C . ALA A 1 94 ? -6.926 -3.178 11.414 1 89.56 94 ALA A C 1
ATOM 722 O O . ALA A 1 94 ? -5.77 -2.926 11.75 1 89.56 94 ALA A O 1
ATOM 723 N N . ASN A 1 95 ? -7.852 -3.592 12.203 1 84.69 95 ASN A N 1
ATOM 724 C CA . ASN A 1 95 ? -7.551 -4.211 13.492 1 84.69 95 ASN A CA 1
ATOM 725 C C . ASN A 1 95 ? -7.988 -5.672 13.531 1 84.69 95 ASN A C 1
ATOM 727 O O . ASN A 1 95 ? -8.484 -6.199 12.531 1 84.69 95 ASN A O 1
ATOM 731 N N . PHE A 1 96 ? -7.703 -6.281 14.578 1 82.94 96 PHE A N 1
ATOM 732 C CA . PHE A 1 96 ? -7.996 -7.707 14.664 1 82.94 96 PHE A CA 1
ATOM 733 C C . PHE A 1 96 ? -9.469 -7.977 14.391 1 82.94 96 PHE A C 1
ATOM 735 O O . PHE A 1 96 ? -9.82 -8.961 13.742 1 82.94 96 PHE A O 1
ATOM 742 N N . GLN A 1 97 ? -10.367 -7.023 14.648 1 85.94 97 GLN A N 1
ATOM 743 C CA . GLN A 1 97 ? -11.805 -7.301 14.625 1 85.94 97 GLN A CA 1
ATOM 744 C C . GLN A 1 97 ? -12.453 -6.734 13.359 1 85.94 97 GLN A C 1
ATOM 746 O O . GLN A 1 97 ? -13.531 -7.172 12.961 1 85.94 97 GLN A O 1
ATOM 751 N N . SER A 1 98 ? -11.781 -5.801 12.82 1 89 98 SER A N 1
ATOM 752 C CA . SER A 1 98 ? -12.5 -5.09 11.766 1 89 98 SER A CA 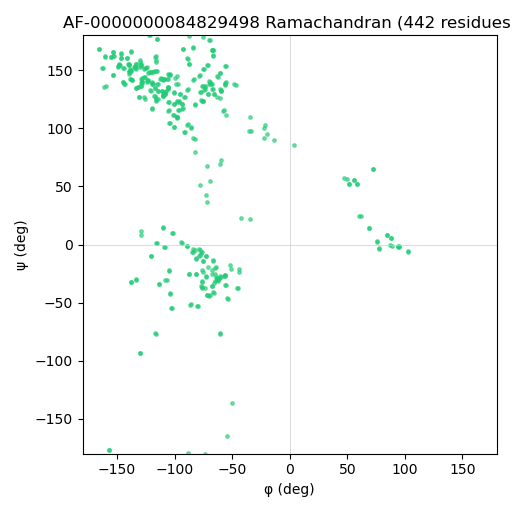1
ATOM 753 C C . SER A 1 98 ? -11.547 -4.336 10.852 1 89 98 SER A C 1
ATOM 755 O O . SER A 1 98 ? -10.375 -4.148 11.188 1 89 98 SER A O 1
ATOM 757 N N . ILE A 1 99 ? -12.086 -4.008 9.711 1 91.19 99 ILE A N 1
ATOM 758 C CA . ILE A 1 99 ? -11.484 -3.021 8.82 1 91.19 99 ILE A CA 1
ATOM 759 C C . ILE A 1 99 ? -12.336 -1.755 8.805 1 91.19 99 ILE A C 1
ATOM 761 O O . ILE A 1 99 ? -13.539 -1.812 8.539 1 91.19 99 ILE A O 1
ATOM 765 N N . LEU A 1 100 ? -11.695 -0.654 9.047 1 91.38 100 LEU A N 1
ATOM 766 C CA . LEU A 1 100 ? -12.375 0.638 9.055 1 91.38 100 LEU A CA 1
ATOM 767 C C . LEU A 1 100 ? -12.031 1.436 7.801 1 91.38 100 LEU A C 1
ATOM 769 O O . LEU A 1 100 ? -10.867 1.494 7.398 1 91.38 100 LEU A O 1
ATOM 773 N N . ALA A 1 101 ? -13.039 1.996 7.25 1 93.06 101 ALA A N 1
ATOM 774 C CA . ALA A 1 101 ? -12.859 3.014 6.219 1 93.06 101 ALA A CA 1
ATOM 775 C C . ALA A 1 101 ? -13.141 4.41 6.77 1 93.06 101 ALA A C 1
ATOM 777 O O . ALA A 1 101 ? -14.227 4.676 7.281 1 93.06 101 ALA A O 1
ATOM 778 N N . LEU A 1 102 ? -12.094 5.246 6.629 1 91.62 102 LEU A N 1
ATOM 779 C CA . LEU A 1 102 ? -12.188 6.621 7.105 1 91.62 102 LEU A CA 1
ATOM 780 C C . LEU A 1 102 ? -11.922 7.609 5.973 1 91.62 102 LEU A C 1
ATOM 782 O O . LEU A 1 102 ? -11.156 7.312 5.055 1 91.62 102 LEU A O 1
ATOM 786 N N . TYR A 1 103 ? -12.594 8.734 6.102 1 86.12 103 TYR A N 1
ATOM 787 C CA . TYR A 1 103 ? -12.055 9.828 5.312 1 86.12 103 TYR A CA 1
ATOM 788 C C . TYR A 1 103 ? -10.68 10.242 5.82 1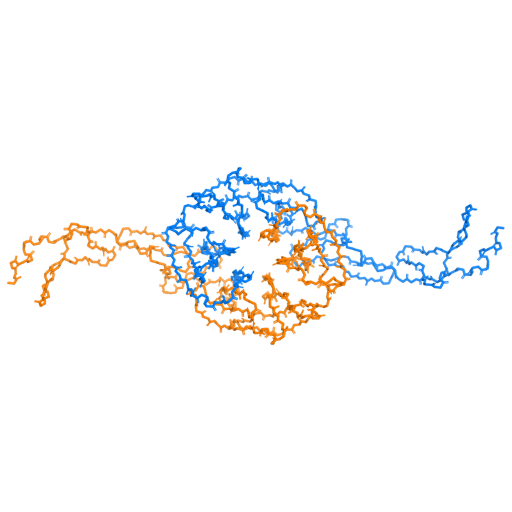 86.12 103 TYR A C 1
ATOM 790 O O . TYR A 1 103 ? -10.305 9.914 6.949 1 86.12 103 TYR A O 1
ATOM 798 N N . LEU A 1 104 ? -9.969 10.945 4.977 1 87.19 104 LEU A N 1
ATOM 799 C CA . LEU A 1 104 ? -8.594 11.281 5.324 1 87.19 104 LEU A CA 1
ATOM 800 C C . LEU A 1 104 ? -8.547 12.227 6.52 1 87.19 104 LEU A C 1
ATOM 802 O O . LEU A 1 104 ? -7.504 12.391 7.156 1 87.19 104 LEU A O 1
ATOM 806 N N . ASN A 1 105 ? -9.664 12.805 6.871 1 80.81 105 ASN A N 1
ATOM 807 C CA . ASN A 1 105 ? -9.711 13.68 8.031 1 80.81 105 ASN A CA 1
ATOM 808 C C . ASN A 1 105 ? -10.031 12.906 9.312 1 80.81 105 ASN A C 1
ATOM 810 O O . ASN A 1 105 ? -10.18 13.5 10.383 1 80.81 105 ASN A O 1
ATOM 814 N N . GLY A 1 106 ? -10.242 11.602 9.156 1 85.19 106 GLY A N 1
ATOM 815 C CA . GLY A 1 106 ? -10.414 10.758 10.328 1 85.19 106 GLY A CA 1
ATOM 816 C C . GLY A 1 106 ? -11.859 10.383 10.586 1 85.19 106 GLY A C 1
ATOM 817 O O . GLY A 1 106 ? -12.148 9.562 11.461 1 85.19 106 GLY A O 1
ATOM 818 N N . THR A 1 107 ? -12.742 10.953 9.82 1 86.25 107 THR A N 1
ATOM 819 C CA . THR A 1 107 ? -14.156 10.617 9.984 1 86.25 107 THR A CA 1
ATOM 820 C C . THR A 1 107 ? -14.43 9.195 9.492 1 86.25 107 THR A C 1
ATOM 822 O O . THR A 1 107 ? -14.078 8.844 8.367 1 86.25 107 THR A O 1
ATOM 825 N N . THR A 1 108 ? -15.102 8.438 10.383 1 88.88 108 THR A N 1
ATOM 826 C CA . THR A 1 108 ? -15.414 7.059 10.008 1 88.88 108 THR A CA 1
ATOM 827 C C . THR A 1 108 ? -16.531 7.02 8.969 1 88.88 108 THR A C 1
ATOM 829 O O . THR A 1 108 ? -17.547 7.699 9.117 1 88.88 108 THR A O 1
ATOM 832 N N . VAL A 1 109 ? -16.312 6.246 7.988 1 91.94 109 VAL A N 1
ATOM 833 C CA . VAL A 1 109 ? -17.281 6.086 6.902 1 91.94 109 VAL A CA 1
ATOM 834 C C . VAL A 1 109 ? -18.031 4.766 7.066 1 91.94 109 VAL A C 1
ATOM 836 O O . VAL A 1 109 ? -19.266 4.742 7.082 1 91.94 109 VAL A O 1
ATOM 839 N N . SER A 1 110 ? -17.281 3.721 7.16 1 94.06 110 SER A N 1
ATOM 840 C CA . SER A 1 110 ? -17.859 2.387 7.277 1 94.06 110 SER A CA 1
ATOM 841 C C . SER A 1 110 ? -16.906 1.424 7.965 1 94.06 110 SER A C 1
ATOM 843 O O . SER A 1 110 ? -15.711 1.723 8.109 1 94.06 110 SER A O 1
ATOM 845 N N . THR A 1 111 ? -17.469 0.328 8.453 1 92.25 111 THR A N 1
ATOM 846 C CA . THR A 1 111 ? -16.703 -0.723 9.117 1 92.25 111 THR A CA 1
ATOM 847 C C . THR A 1 111 ? -17.062 -2.094 8.547 1 92.25 111 THR A C 1
ATOM 849 O O . THR A 1 111 ? -18.25 -2.393 8.344 1 92.25 111 THR A O 1
ATOM 852 N N . LEU A 1 112 ? -16.062 -2.773 8.156 1 92.12 112 LEU A N 1
ATOM 853 C CA . LEU A 1 112 ? -16.219 -4.176 7.793 1 92.12 112 LEU A CA 1
ATOM 854 C C . LEU A 1 112 ? -15.812 -5.086 8.945 1 92.12 112 LEU A C 1
ATOM 856 O O . LEU A 1 112 ? -14.625 -5.234 9.234 1 92.12 112 LEU A O 1
ATOM 860 N N . ASP A 1 113 ? -16.812 -5.73 9.547 1 88.06 113 ASP A N 1
ATOM 861 C CA . ASP A 1 113 ? -16.531 -6.551 10.727 1 88.06 113 ASP A CA 1
ATOM 862 C C . ASP A 1 113 ? -16.172 -7.98 10.328 1 88.06 113 ASP A C 1
ATOM 864 O O . ASP A 1 113 ? -16.766 -8.539 9.406 1 88.06 113 ASP A O 1
ATOM 868 N N . SER A 1 114 ? -15.125 -8.383 10.969 1 79.88 114 SER A N 1
ATOM 869 C CA . SER A 1 114 ? -14.82 -9.797 10.828 1 79.88 114 SER A CA 1
ATOM 870 C C . SER A 1 114 ? -15.828 -10.656 11.586 1 79.88 114 SER A C 1
ATOM 872 O O . SER A 1 114 ? -16.531 -10.164 12.477 1 79.88 114 SER A O 1
ATOM 874 N N . ASP A 1 115 ? -15.945 -11.852 11.094 1 76.44 115 ASP A N 1
ATOM 875 C CA . ASP A 1 115 ? -16.797 -12.773 11.844 1 76.44 115 ASP A CA 1
ATOM 876 C C . ASP A 1 115 ? -16.234 -13.023 13.242 1 76.44 115 ASP A C 1
ATOM 878 O O . ASP A 1 115 ? -15.031 -12.914 13.469 1 76.44 115 ASP A O 1
ATOM 882 N N . GLU A 1 116 ? -17.141 -13.172 14.188 1 68.12 116 GLU A N 1
ATOM 883 C CA . GLU A 1 116 ? -16.812 -13.352 15.602 1 68.12 116 GLU A CA 1
ATOM 884 C C . GLU A 1 116 ? -15.672 -14.352 15.781 1 68.12 116 GLU A C 1
ATOM 886 O O . GLU A 1 116 ? -14.883 -14.242 16.719 1 68.12 116 GLU A O 1
ATOM 891 N N . ASN A 1 117 ? -15.508 -15.086 14.891 1 74.19 117 ASN A N 1
ATOM 892 C CA . ASN A 1 117 ? -14.547 -16.172 15.047 1 74.19 117 ASN A CA 1
ATOM 893 C C . ASN A 1 117 ? -13.297 -15.938 14.203 1 74.19 117 ASN A C 1
ATOM 895 O O . ASN A 1 117 ? -12.336 -16.703 14.289 1 74.19 117 ASN A O 1
ATOM 899 N N . ASN A 1 118 ? -13.312 -14.914 13.516 1 78.31 118 ASN A N 1
ATOM 900 C CA . ASN A 1 118 ? -12.195 -14.68 12.609 1 78.31 118 ASN A CA 1
ATOM 901 C C . ASN A 1 118 ? -11.578 -13.305 12.828 1 78.31 118 ASN A C 1
ATOM 903 O O . ASN A 1 118 ? -12.289 -12.312 12.984 1 78.31 118 ASN A O 1
ATOM 907 N N . GLY A 1 119 ? -10.258 -13.375 13.023 1 84.12 119 GLY A N 1
ATOM 908 C CA . GLY A 1 119 ? -9.547 -12.117 13.156 1 84.12 119 GLY A CA 1
ATOM 909 C C . GLY A 1 119 ? -8.859 -11.68 11.883 1 84.12 119 GLY A C 1
ATOM 910 O O . GLY A 1 119 ? -8.383 -12.523 11.109 1 84.12 119 GLY A O 1
ATOM 911 N N . THR A 1 120 ? -8.836 -10.391 11.602 1 83.81 120 THR A N 1
ATOM 912 C CA . THR A 1 120 ? -8.102 -9.82 10.477 1 83.81 120 THR A CA 1
ATOM 913 C C . THR A 1 120 ? -6.605 -9.75 10.789 1 83.81 120 THR A C 1
ATOM 915 O O . THR A 1 120 ? -6.211 -9.258 11.852 1 83.81 120 THR A O 1
ATOM 918 N N . GLN A 1 121 ? -5.844 -10.227 9.867 1 85.31 121 GLN A N 1
ATOM 919 C CA . GLN A 1 121 ? -4.402 -10.242 10.086 1 85.31 121 GLN A CA 1
ATOM 920 C C . GLN A 1 121 ? -3.711 -9.133 9.289 1 85.31 121 GLN A C 1
ATOM 922 O O . GLN A 1 121 ? -2.785 -8.492 9.789 1 85.31 121 GLN A O 1
ATOM 927 N N . THR A 1 122 ? -4.059 -8.914 8.141 1 92.5 122 THR A N 1
ATOM 928 C CA . THR A 1 122 ? -3.479 -7.926 7.242 1 92.5 122 THR A CA 1
ATOM 929 C C . THR A 1 122 ? -4.387 -7.688 6.039 1 92.5 122 THR A C 1
ATOM 931 O O . THR A 1 122 ? -5.363 -8.414 5.84 1 92.5 122 THR A O 1
ATOM 934 N N . PHE A 1 123 ? -4.109 -6.656 5.285 1 95.19 123 PHE A N 1
ATOM 935 C CA . PHE A 1 123 ? -4.863 -6.395 4.066 1 95.19 123 PHE A CA 1
ATOM 936 C C . PHE A 1 1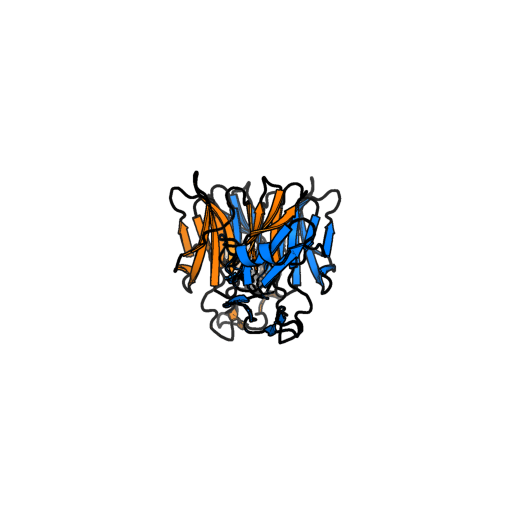23 ? -4.023 -5.609 3.064 1 95.19 123 PHE A C 1
ATOM 938 O O . PHE A 1 123 ? -2.947 -5.113 3.402 1 95.19 123 PHE A O 1
ATOM 945 N N . ASP A 1 124 ? -4.457 -5.582 1.907 1 95.25 124 ASP A N 1
ATOM 946 C CA . ASP A 1 124 ? -3.975 -4.668 0.876 1 95.25 124 ASP A CA 1
ATOM 947 C C . ASP A 1 124 ? -5.098 -4.273 -0.079 1 95.25 124 ASP A C 1
ATOM 949 O O . ASP A 1 124 ? -6.176 -4.871 -0.056 1 95.25 124 ASP A O 1
ATOM 953 N N . VAL A 1 125 ? -4.84 -3.199 -0.843 1 91.88 125 VAL A N 1
ATOM 954 C CA . VAL A 1 125 ? -5.871 -2.641 -1.71 1 91.88 125 VAL A CA 1
ATOM 955 C C . VAL A 1 125 ? -5.492 -2.861 -3.172 1 91.88 125 VAL A C 1
ATOM 957 O O . VAL A 1 125 ? -4.309 -2.828 -3.525 1 91.88 125 VAL A O 1
ATOM 960 N N . ILE A 1 126 ? -6.512 -3.127 -3.932 1 88.12 126 ILE A N 1
ATOM 961 C CA . ILE A 1 126 ? -6.383 -3.178 -5.383 1 88.12 126 ILE A CA 1
ATOM 962 C C . ILE A 1 126 ? -6.906 -1.88 -5.996 1 88.12 126 ILE A C 1
ATOM 964 O O . ILE A 1 126 ? -8.109 -1.726 -6.195 1 88.12 126 ILE A O 1
ATOM 968 N N . TYR A 1 127 ? -6.047 -1.038 -6.336 1 74.94 127 TYR A N 1
ATOM 969 C CA . TYR A 1 127 ? -6.398 0.331 -6.691 1 74.94 127 TYR A CA 1
ATOM 970 C C . TYR A 1 127 ? -7.227 0.367 -7.969 1 74.94 127 TYR A C 1
ATOM 972 O O . TYR A 1 127 ? -8.219 1.092 -8.055 1 74.94 127 TYR A O 1
ATOM 980 N N . ASP A 1 128 ? -6.887 -0.41 -8.93 1 74.5 128 ASP A N 1
ATOM 981 C CA . ASP A 1 128 ? -7.531 -0.328 -10.242 1 74.5 128 ASP A CA 1
ATOM 982 C C . ASP A 1 128 ? -8.93 -0.945 -10.211 1 74.5 128 ASP A C 1
ATOM 984 O O . ASP A 1 128 ? -9.734 -0.708 -11.109 1 74.5 128 ASP A O 1
ATOM 988 N N . GLU A 1 129 ? -9.219 -1.669 -9.172 1 81.62 129 GLU A N 1
ATOM 989 C CA . GLU A 1 129 ? -10.516 -2.336 -9.086 1 81.62 129 GLU A CA 1
ATOM 990 C C . GLU A 1 129 ? -11.344 -1.787 -7.922 1 81.62 129 GLU A C 1
ATOM 992 O O . GLU A 1 129 ? -12.469 -2.238 -7.688 1 81.62 129 GLU A O 1
ATOM 997 N N . ASP A 1 130 ? -10.805 -0.84 -7.238 1 87.31 130 ASP A N 1
ATOM 998 C CA . ASP A 1 130 ? -11.469 -0.326 -6.043 1 87.31 130 ASP A CA 1
ATOM 999 C C . ASP A 1 130 ? -11.844 -1.46 -5.094 1 87.31 130 ASP A C 1
ATOM 1001 O O . ASP A 1 130 ? -13 -1.572 -4.684 1 87.31 130 ASP A O 1
ATOM 1005 N N . SER A 1 131 ? -10.898 -2.217 -4.82 1 92.31 131 SER A N 1
ATOM 1006 C CA . SER A 1 131 ? -11.148 -3.396 -3.998 1 92.31 131 SER A CA 1
ATOM 1007 C C . SER A 1 131 ? -10.109 -3.537 -2.896 1 92.31 131 SER A C 1
ATOM 1009 O O . SER A 1 131 ? -9.016 -2.971 -2.992 1 92.31 131 SER A O 1
ATOM 1011 N N . ILE A 1 132 ? -10.516 -4.195 -1.896 1 94.62 132 ILE A N 1
ATOM 1012 C CA . ILE A 1 132 ? -9.641 -4.535 -0.785 1 94.62 132 ILE A CA 1
ATOM 1013 C C . ILE A 1 132 ? -9.633 -6.051 -0.579 1 94.62 132 ILE A C 1
ATOM 1015 O O . ILE A 1 132 ? -10.656 -6.711 -0.75 1 94.62 132 ILE A O 1
ATOM 1019 N N . CYS A 1 133 ? -8.516 -6.617 -0.294 1 95.81 133 CYS A N 1
ATOM 1020 C CA . CYS A 1 133 ? -8.398 -8.016 0.115 1 95.81 133 CYS A CA 1
ATOM 1021 C C . CYS A 1 133 ? -7.711 -8.133 1.469 1 95.81 133 CYS A C 1
ATOM 1023 O O . CYS A 1 133 ? -6.762 -7.398 1.751 1 95.81 133 CYS A O 1
ATOM 1025 N N . TRP A 1 134 ? -8.18 -9.062 2.309 1 95.88 134 TRP A N 1
ATOM 1026 C CA . TRP A 1 134 ? -7.617 -9.211 3.646 1 95.88 134 TRP A CA 1
ATOM 1027 C C . TRP A 1 134 ? -7.578 -10.672 4.07 1 95.88 134 TRP A C 1
ATOM 1029 O O . TRP A 1 134 ? -8.344 -11.492 3.561 1 95.88 134 TRP A O 1
ATOM 1039 N N . VAL A 1 135 ? -6.641 -10.945 4.902 1 95 135 VAL A N 1
ATOM 1040 C CA . VAL A 1 135 ? -6.496 -12.289 5.461 1 95 135 VAL A CA 1
ATOM 1041 C C . VAL A 1 135 ? -7.281 -12.391 6.762 1 95 135 VAL A C 1
ATOM 1043 O O . VAL A 1 135 ? -7.129 -11.562 7.66 1 95 135 VAL A O 1
ATOM 1046 N N . THR A 1 136 ? -8.133 -13.391 6.848 1 92.44 136 THR A N 1
ATOM 1047 C CA . THR A 1 136 ? -8.852 -13.695 8.078 1 92.44 136 THR A CA 1
ATOM 1048 C C . THR A 1 136 ? -8.438 -15.062 8.625 1 92.44 136 THR A C 1
ATOM 1050 O O . THR A 1 136 ? -8.258 -16.016 7.859 1 92.44 136 THR A O 1
ATOM 1053 N N . ILE A 1 137 ? -8.281 -15.047 9.922 1 90.88 137 ILE A N 1
ATOM 1054 C CA . ILE A 1 137 ? -7.828 -16.297 10.531 1 90.88 137 ILE A CA 1
ATOM 1055 C C . ILE A 1 137 ? -8.75 -16.672 11.688 1 90.88 137 ILE A C 1
ATOM 1057 O O . ILE A 1 137 ? -9.234 -15.789 12.406 1 90.88 137 ILE A O 1
ATOM 1061 N N . SER A 1 138 ? -9.047 -17.922 11.789 1 88.81 138 SER A N 1
ATOM 1062 C CA . SER A 1 138 ? -9.672 -18.531 12.953 1 88.81 138 SER A CA 1
ATOM 1063 C C . SER A 1 138 ? -8.805 -19.656 13.516 1 88.81 138 SER A C 1
ATOM 1065 O O . SER A 1 138 ? -7.688 -19.875 13.039 1 88.81 138 SER A O 1
ATOM 1067 N N . GLU A 1 139 ? -9.289 -20.234 14.539 1 87.25 139 GLU A N 1
ATOM 1068 C CA . GLU A 1 139 ? -8.531 -21.328 15.148 1 87.25 139 GLU A CA 1
ATOM 1069 C C . GLU A 1 139 ? -8.305 -22.469 14.148 1 87.25 139 GLU A C 1
ATOM 1071 O O . GLU A 1 139 ? -7.258 -23.109 14.164 1 87.25 139 GLU A O 1
ATOM 1076 N N . THR A 1 140 ? -9.211 -22.609 13.203 1 87.75 140 THR A N 1
ATOM 1077 C CA . THR A 1 140 ? -9.148 -23.828 12.406 1 87.75 140 THR A CA 1
ATOM 1078 C C . THR A 1 140 ? -8.953 -23.5 10.93 1 87.75 140 THR A C 1
ATOM 1080 O O . THR A 1 140 ? -8.766 -24.406 10.109 1 87.75 140 THR A O 1
ATOM 1083 N N . SER A 1 141 ? -9.078 -22.219 10.633 1 89.25 141 SER A N 1
ATOM 1084 C CA . SER A 1 141 ? -9.031 -21.938 9.203 1 89.25 141 SER A CA 1
ATOM 1085 C C . SER A 1 141 ? -8.406 -20.562 8.93 1 89.25 141 SER A C 1
ATOM 1087 O O . SER A 1 141 ? -8.312 -19.734 9.828 1 89.25 141 SER A O 1
ATOM 1089 N N . SER A 1 142 ? -7.855 -20.469 7.742 1 92.81 142 SER A N 1
ATOM 1090 C CA . SER A 1 142 ? -7.387 -19.203 7.199 1 92.81 142 SER A CA 1
ATOM 1091 C C . SER A 1 142 ? -7.93 -18.953 5.793 1 92.81 142 SER A C 1
ATOM 1093 O O . SER A 1 142 ? -8 -19.891 4.984 1 92.81 142 SER A O 1
ATOM 1095 N N . GLU A 1 143 ? -8.359 -17.719 5.566 1 92.75 143 GLU A N 1
ATOM 1096 C CA . GLU A 1 143 ? -8.945 -17.391 4.273 1 92.75 143 GLU A CA 1
ATOM 1097 C C . GLU A 1 143 ? -8.492 -16.016 3.793 1 92.75 143 GLU A C 1
ATOM 1099 O O . GLU A 1 143 ? -8.148 -15.141 4.602 1 92.75 143 GLU A O 1
ATOM 1104 N N . LEU A 1 144 ? -8.43 -15.945 2.506 1 96.62 144 LEU A N 1
ATOM 1105 C CA . LEU A 1 144 ? -8.336 -14.641 1.864 1 96.62 144 LEU A CA 1
ATOM 1106 C C . LEU A 1 144 ? -9.703 -14.172 1.377 1 96.62 144 LEU A C 1
ATOM 1108 O O . LEU A 1 144 ? -10.398 -14.906 0.66 1 96.62 144 LEU A O 1
ATOM 1112 N N . LYS A 1 145 ? -10.07 -13.016 1.871 1 95.94 145 LYS A N 1
ATOM 1113 C CA . LYS A 1 145 ? -11.328 -12.414 1.443 1 95.94 145 LYS A CA 1
ATOM 1114 C C . LYS A 1 145 ? -11.086 -11.102 0.693 1 95.94 145 LYS A C 1
ATOM 1116 O O . LYS A 1 145 ? -10.086 -10.422 0.936 1 95.94 145 LYS A O 1
ATOM 1121 N N . CYS A 1 146 ? -11.977 -10.812 -0.238 1 95.88 146 CYS A N 1
ATOM 1122 C CA . CYS A 1 146 ? -11.922 -9.547 -0.972 1 95.88 146 CYS A CA 1
ATOM 1123 C C . CYS A 1 146 ? -13.305 -8.906 -1.047 1 95.88 146 CYS A C 1
ATOM 1125 O O . CYS A 1 146 ? -14.32 -9.586 -0.934 1 95.88 146 CYS A O 1
ATOM 1127 N N . ALA A 1 147 ? -13.32 -7.562 -1.167 1 95.81 147 ALA A N 1
ATOM 1128 C CA . ALA A 1 147 ? -14.562 -6.805 -1.327 1 95.81 147 ALA A CA 1
ATOM 1129 C C . ALA A 1 147 ? -14.328 -5.543 -2.15 1 95.81 147 ALA A C 1
ATOM 1131 O O . ALA A 1 147 ? -13.211 -5.02 -2.193 1 95.81 147 ALA A O 1
ATOM 1132 N N . MET A 1 148 ? -15.383 -5.148 -2.783 1 94 148 MET A N 1
ATOM 1133 C CA . MET A 1 148 ? -15.344 -3.861 -3.475 1 94 148 MET A CA 1
ATOM 1134 C C . MET A 1 148 ? -15.641 -2.717 -2.512 1 94 148 MET A C 1
ATOM 1136 O O . MET A 1 148 ? -16.438 -2.873 -1.581 1 94 148 MET A O 1
ATOM 1140 N N . ILE A 1 149 ? -14.961 -1.616 -2.691 1 92.38 149 ILE A N 1
ATOM 1141 C CA . ILE A 1 149 ? -15.266 -0.383 -1.975 1 92.38 149 ILE A CA 1
ATOM 1142 C C . ILE A 1 149 ? -16.047 0.56 -2.885 1 92.38 149 ILE A C 1
ATOM 1144 O O . ILE A 1 149 ? -15.492 1.125 -3.83 1 92.38 149 ILE A O 1
ATOM 1148 N N . ILE A 1 150 ? -17.234 0.775 -2.598 1 90.56 150 ILE A N 1
ATOM 1149 C CA . ILE A 1 150 ? -18.094 1.551 -3.486 1 90.56 150 ILE A CA 1
ATOM 1150 C C . ILE A 1 150 ? -17.984 3.037 -3.152 1 90.56 150 ILE A C 1
ATOM 1152 O O . ILE A 1 150 ? -17.266 3.414 -2.221 1 90.56 150 ILE A O 1
ATOM 1156 N N . LYS A 1 151 ? -18.703 3.84 -3.865 1 84.5 151 LYS A N 1
ATOM 1157 C CA . LYS A 1 151 ? -18.547 5.293 -3.816 1 84.5 151 LYS A CA 1
ATOM 1158 C C . LYS A 1 151 ? -18.844 5.824 -2.416 1 84.5 151 LYS A C 1
ATOM 1160 O O . LYS A 1 151 ? -18.234 6.805 -1.98 1 84.5 151 LYS A O 1
ATOM 1165 N N . THR A 1 152 ? -19.656 5.195 -1.688 1 85.44 152 THR A N 1
ATOM 1166 C CA . THR A 1 152 ? -20.047 5.645 -0.356 1 85.44 152 THR A CA 1
ATOM 1167 C C . THR A 1 152 ? -19.031 5.195 0.684 1 85.44 152 THR A C 1
ATOM 1169 O O . THR A 1 152 ? -19.141 5.547 1.861 1 85.44 152 THR A O 1
ATOM 1172 N N . GLY A 1 153 ? -18.078 4.445 0.224 1 88.62 153 GLY A N 1
ATOM 1173 C CA . GLY A 1 153 ? -17.062 3.955 1.146 1 88.62 153 GLY A CA 1
ATOM 1174 C C . GLY A 1 153 ? -17.438 2.648 1.814 1 88.62 153 GLY A C 1
ATOM 1175 O O . GLY A 1 153 ? -16.734 2.166 2.697 1 88.62 153 GLY A O 1
ATOM 1176 N N . TRP A 1 154 ? -18.531 2.111 1.383 1 92.56 154 TRP A N 1
ATOM 1177 C CA . TRP A 1 154 ? -19 0.842 1.939 1 92.56 154 TRP A CA 1
ATOM 1178 C C . TRP A 1 154 ? -18.375 -0.334 1.188 1 92.56 154 TRP A C 1
ATOM 1180 O O . TRP A 1 154 ? -17.984 -0.199 0.03 1 92.56 154 TRP A O 1
ATOM 1190 N N . PHE A 1 155 ? -18.328 -1.406 1.898 1 94.56 155 PHE A N 1
ATOM 1191 C CA . PHE A 1 155 ? -17.781 -2.627 1.316 1 94.56 155 PHE A CA 1
ATOM 1192 C C . PHE A 1 155 ? -18.891 -3.506 0.76 1 94.56 155 PHE A C 1
ATOM 1194 O O . PHE A 1 155 ? -19.891 -3.764 1.442 1 94.56 155 PHE A O 1
ATOM 1201 N N . THR A 1 156 ? -18.719 -3.926 -0.475 1 94.81 156 THR A N 1
ATOM 1202 C CA . THR A 1 156 ? -19.734 -4.762 -1.106 1 94.81 156 THR A CA 1
ATOM 1203 C C . THR A 1 156 ? -19.094 -5.898 -1.891 1 94.81 156 THR A C 1
ATOM 1205 O O . THR A 1 156 ? -17.875 -5.973 -1.993 1 94.81 156 THR A O 1
ATOM 1208 N N . ASN A 1 157 ? -19.922 -6.898 -2.268 1 94.75 157 ASN A N 1
ATOM 1209 C CA . ASN A 1 157 ? -19.484 -8.008 -3.117 1 94.75 157 ASN A CA 1
ATOM 1210 C C . ASN A 1 157 ? -18.328 -8.773 -2.492 1 94.75 157 ASN A C 1
ATOM 1212 O O . ASN A 1 157 ? -17.312 -9 -3.143 1 94.75 157 ASN A O 1
ATOM 1216 N N . GLN A 1 158 ? -18.562 -9.148 -1.298 1 94.12 158 GLN A N 1
ATOM 1217 C CA . GLN A 1 158 ? -17.531 -9.922 -0.611 1 94.12 158 GLN A CA 1
ATOM 1218 C C . GLN A 1 158 ? -17.375 -11.305 -1.237 1 94.12 158 GLN A C 1
ATOM 1220 O O . GLN A 1 158 ? -18.359 -11.961 -1.57 1 94.12 158 GLN A O 1
ATOM 1225 N N . ARG A 1 159 ? -16.141 -11.719 -1.374 1 94.62 159 ARG A N 1
ATOM 1226 C CA . ARG A 1 159 ? -15.82 -13.047 -1.894 1 94.62 159 ARG A CA 1
ATOM 1227 C C . ARG A 1 159 ? -14.664 -13.68 -1.133 1 94.62 159 ARG A C 1
ATOM 1229 O O . ARG A 1 159 ? -13.828 -12.969 -0.565 1 94.62 159 ARG A O 1
ATOM 1236 N N . ILE A 1 160 ? -14.695 -14.977 -1.173 1 94.38 160 ILE A N 1
ATOM 1237 C CA . ILE A 1 160 ? -13.641 -15.734 -0.525 1 94.38 160 ILE A CA 1
ATOM 1238 C C . ILE A 1 160 ? -12.758 -16.391 -1.584 1 94.38 160 ILE A C 1
ATOM 1240 O O . ILE A 1 160 ? -13.266 -16.969 -2.555 1 94.38 160 ILE A O 1
ATOM 1244 N N . ILE A 1 161 ? -11.461 -16.203 -1.434 1 93.94 161 ILE A N 1
ATOM 1245 C CA . ILE A 1 161 ? -10.5 -16.906 -2.277 1 93.94 161 ILE A CA 1
ATOM 1246 C C . ILE A 1 161 ? -9.836 -18.031 -1.476 1 93.94 161 ILE A C 1
ATOM 1248 O O . ILE A 1 161 ? -9.109 -17.766 -0.516 1 93.94 161 ILE A O 1
ATOM 1252 N N . THR A 1 162 ? -10.078 -19.219 -1.892 1 91 162 THR A N 1
ATOM 1253 C CA . THR A 1 162 ? -9.438 -20.359 -1.232 1 91 162 THR A CA 1
ATOM 1254 C C . THR A 1 162 ? -7.973 -20.453 -1.643 1 91 162 THR A C 1
ATOM 1256 O O . THR A 1 162 ? -7.66 -20.562 -2.832 1 91 162 THR A O 1
ATOM 1259 N N . MET A 1 163 ? -7.148 -20.438 -0.685 1 93.5 163 MET A N 1
ATOM 1260 C CA . MET A 1 163 ? -5.711 -20.438 -0.955 1 93.5 163 MET A CA 1
ATOM 1261 C C . MET A 1 163 ? -5.141 -21.844 -0.827 1 93.5 163 MET A C 1
ATOM 1263 O O . MET A 1 163 ? -5.516 -22.594 0.078 1 93.5 163 MET A O 1
ATOM 1267 N N . ALA A 1 164 ? -4.262 -22.203 -1.751 1 92.12 164 ALA A N 1
ATOM 1268 C CA . ALA A 1 164 ? -3.586 -23.5 -1.697 1 92.12 164 ALA A CA 1
ATOM 1269 C C . ALA A 1 164 ? -2.705 -23.594 -0.456 1 92.12 164 ALA A C 1
ATOM 1271 O O . ALA A 1 164 ? -2.453 -24.703 0.043 1 92.12 164 ALA A O 1
ATOM 1272 N N . GLN A 1 165 ? -2.217 -22.484 0.034 1 92.94 165 GLN A N 1
ATOM 1273 C CA . GLN A 1 165 ? -1.356 -22.438 1.212 1 92.94 165 GLN A CA 1
ATOM 1274 C C . GLN A 1 165 ? -2.109 -21.906 2.424 1 92.94 165 GLN A C 1
ATOM 1276 O O . GLN A 1 165 ? -2.93 -20.984 2.293 1 92.94 165 GLN A O 1
ATOM 1281 N N . ASN A 1 166 ? -1.711 -22.438 3.531 1 92.69 166 ASN A N 1
ATOM 1282 C CA . ASN A 1 166 ? -2.229 -21.938 4.797 1 92.69 166 ASN A CA 1
ATOM 1283 C C . ASN A 1 166 ? -1.696 -20.531 5.102 1 92.69 166 ASN A C 1
ATOM 1285 O O . ASN A 1 166 ? -0.506 -20.266 4.926 1 92.69 166 ASN A O 1
ATOM 1289 N N . LEU A 1 167 ? -2.629 -19.641 5.617 1 94.81 167 LEU A N 1
ATOM 1290 C CA . LEU A 1 167 ? -2.24 -18.25 5.801 1 94.81 167 LEU A CA 1
ATOM 1291 C C . LEU A 1 167 ? -2.115 -17.906 7.285 1 94.81 167 LEU A C 1
ATOM 1293 O O . LEU A 1 167 ? -2.01 -16.734 7.652 1 94.81 167 LEU A O 1
ATOM 1297 N N . HIS A 1 168 ? -2.072 -18.859 8.18 1 92.56 168 HIS A N 1
ATOM 1298 C CA . HIS A 1 168 ? -2.105 -18.641 9.617 1 92.56 168 HIS A CA 1
ATOM 1299 C C . HIS A 1 168 ? -0.898 -17.828 10.078 1 92.56 168 HIS A C 1
ATOM 1301 O O . HIS A 1 168 ? -0.994 -17.047 11.031 1 92.56 168 HIS A O 1
ATOM 1307 N N . ASN A 1 169 ? 0.15 -18.016 9.375 1 90.75 169 ASN A N 1
ATOM 1308 C CA . ASN A 1 169 ? 1.39 -17.406 9.828 1 90.75 169 ASN A CA 1
ATOM 1309 C C . ASN A 1 169 ? 1.705 -16.141 9.039 1 90.75 169 ASN A C 1
ATOM 1311 O O . ASN A 1 169 ? 2.791 -15.57 9.172 1 90.75 169 ASN A O 1
ATOM 1315 N N . VAL A 1 170 ? 0.77 -15.695 8.25 1 92 170 VAL A N 1
ATOM 1316 C CA . VAL A 1 170 ? 0.984 -14.508 7.426 1 92 170 VAL A CA 1
ATOM 1317 C C . VAL A 1 170 ? 0.887 -13.25 8.289 1 92 170 VAL A C 1
ATOM 1319 O O . VAL A 1 170 ? -0.026 -13.125 9.109 1 92 170 VAL A O 1
ATOM 1322 N N . GLU A 1 171 ? 1.805 -12.32 8.078 1 88.56 171 GLU A N 1
ATOM 1323 C CA . GLU A 1 171 ? 1.815 -11.078 8.844 1 88.56 171 GLU A CA 1
ATOM 1324 C C . GLU A 1 171 ? 1.515 -9.875 7.953 1 88.56 171 GLU A C 1
ATOM 1326 O O . GLU A 1 171 ? 0.948 -8.883 8.406 1 88.56 171 GLU A O 1
ATOM 1331 N N . GLN A 1 172 ? 1.957 -9.969 6.75 1 92.31 172 GLN A N 1
ATOM 1332 C CA . GLN A 1 172 ? 1.769 -8.891 5.781 1 92.31 172 GLN A CA 1
ATOM 1333 C C . GLN A 1 172 ? 1.475 -9.445 4.391 1 92.31 172 GLN A C 1
ATOM 1335 O O . GLN A 1 172 ? 1.797 -10.602 4.098 1 92.31 172 GLN A O 1
ATOM 1340 N N . MET A 1 173 ? 0.914 -8.586 3.59 1 95.12 173 MET A N 1
ATOM 1341 C CA . MET A 1 173 ? 0.629 -9 2.217 1 95.12 173 MET A CA 1
ATOM 1342 C C . MET A 1 173 ? 0.738 -7.816 1.261 1 95.12 173 MET A C 1
ATOM 1344 O O . MET A 1 173 ? 0.645 -6.66 1.683 1 95.12 173 MET A O 1
ATOM 1348 N N . ALA A 1 174 ? 0.985 -8.078 0.111 1 95.06 174 ALA A N 1
ATOM 1349 C CA . ALA A 1 174 ? 0.971 -7.121 -0.996 1 95.06 174 ALA A CA 1
ATOM 1350 C C . ALA A 1 174 ? 0.33 -7.734 -2.238 1 95.06 174 ALA A C 1
ATOM 1352 O O . ALA A 1 174 ? 0.371 -8.953 -2.43 1 95.06 174 ALA A O 1
ATOM 1353 N N . ILE A 1 175 ? -0.258 -6.918 -3.025 1 93.94 175 ILE A N 1
ATOM 1354 C CA . ILE A 1 175 ? -0.943 -7.395 -4.223 1 93.94 175 ILE A CA 1
ATOM 1355 C C . ILE A 1 175 ? -0.333 -6.738 -5.461 1 93.94 175 ILE A C 1
ATOM 1357 O O . ILE A 1 175 ? -0.106 -5.527 -5.48 1 93.94 175 ILE A O 1
ATOM 1361 N N . ASP A 1 176 ? -0.067 -7.562 -6.422 1 90.75 176 ASP A N 1
ATOM 1362 C CA . ASP A 1 176 ? 0.248 -7.055 -7.754 1 90.75 176 ASP A CA 1
ATOM 1363 C C . ASP A 1 176 ? -1.017 -6.887 -8.594 1 90.75 176 ASP A C 1
ATOM 1365 O O . ASP A 1 176 ? -1.535 -7.859 -9.148 1 90.75 176 ASP A O 1
ATOM 1369 N N . TRP A 1 177 ? -1.446 -5.703 -8.719 1 82.38 177 TRP A N 1
ATOM 1370 C CA . TRP A 1 177 ? -2.75 -5.508 -9.344 1 82.38 177 TRP A CA 1
ATOM 1371 C C . TRP A 1 177 ? -2.682 -5.773 -10.844 1 82.38 177 TRP A C 1
ATOM 1373 O O . TRP A 1 177 ? -3.715 -5.902 -11.5 1 82.38 177 TRP A O 1
ATOM 1383 N N . LEU A 1 178 ? -1.568 -5.922 -11.367 1 82.25 178 LEU A N 1
ATOM 1384 C CA . LEU A 1 178 ? -1.437 -6.25 -12.781 1 82.25 178 LEU A CA 1
ATOM 1385 C C . LEU A 1 178 ? -1.677 -7.734 -13.023 1 82.25 178 LEU A C 1
ATOM 1387 O O . LEU A 1 178 ? -2.51 -8.109 -13.852 1 82.25 178 LEU A O 1
ATOM 1391 N N . SER A 1 179 ? -0.969 -8.508 -12.312 1 84 179 SER A N 1
ATOM 1392 C CA . SER A 1 179 ? -1.118 -9.953 -12.469 1 84 179 SER A CA 1
ATOM 1393 C C . SER A 1 179 ? -2.225 -10.492 -11.57 1 84 179 SER A C 1
ATOM 1395 O O . SER A 1 179 ? -2.77 -11.57 -11.82 1 84 179 SER A O 1
ATOM 1397 N N . GLY A 1 180 ? -2.432 -9.758 -10.547 1 88.5 180 GLY A N 1
ATOM 1398 C CA . GLY A 1 180 ? -3.4 -10.219 -9.562 1 88.5 180 GLY A CA 1
ATOM 1399 C C . GLY A 1 180 ? -2.812 -11.18 -8.555 1 88.5 180 GLY A C 1
ATOM 1400 O O . GLY A 1 180 ? -3.541 -11.773 -7.754 1 88.5 180 GLY A O 1
ATOM 1401 N N . ASN A 1 181 ? -1.496 -11.352 -8.586 1 92.62 181 ASN A N 1
ATOM 1402 C CA . ASN A 1 181 ? -0.858 -12.266 -7.645 1 92.62 181 ASN A CA 1
ATOM 1403 C C . ASN A 1 181 ? -0.792 -11.672 -6.238 1 92.62 181 ASN A C 1
ATOM 1405 O O . ASN A 1 181 ? -0.726 -10.453 -6.078 1 92.62 181 ASN A O 1
ATOM 1409 N N . PHE A 1 182 ? -0.807 -12.555 -5.254 1 96 182 PHE A N 1
ATOM 1410 C CA . PHE A 1 182 ? -0.731 -12.18 -3.846 1 96 182 PHE A CA 1
ATOM 1411 C C . PHE A 1 182 ? 0.62 -12.562 -3.256 1 96 182 PHE A C 1
ATOM 1413 O O . PHE A 1 182 ? 1.053 -13.711 -3.379 1 96 182 PHE A O 1
ATOM 1420 N N . TYR A 1 183 ? 1.247 -11.641 -2.617 1 95.25 183 TYR A N 1
ATOM 1421 C CA . TYR A 1 183 ? 2.518 -11.875 -1.941 1 95.25 183 TYR A CA 1
ATOM 1422 C C . TYR A 1 183 ? 2.35 -11.812 -0.428 1 95.25 183 TYR A C 1
ATOM 1424 O O . TYR A 1 183 ? 1.731 -10.883 0.096 1 95.25 183 TYR A O 1
ATOM 1432 N N . PHE A 1 184 ? 2.908 -12.82 0.22 1 94.56 184 PHE A N 1
ATOM 1433 C CA . PHE A 1 184 ? 2.705 -12.938 1.659 1 94.56 184 PHE A CA 1
ATOM 1434 C C . PHE A 1 184 ? 4.035 -13.094 2.385 1 94.56 184 PHE A C 1
ATOM 1436 O O . PHE A 1 184 ? 4.93 -13.789 1.906 1 94.56 184 PHE A O 1
ATOM 1443 N N . VAL A 1 185 ? 4.059 -12.414 3.506 1 92.06 185 VAL A N 1
ATOM 1444 C CA . VAL A 1 185 ? 5.168 -12.648 4.426 1 92.06 185 VAL A CA 1
ATOM 1445 C C . VAL A 1 185 ? 4.75 -13.648 5.5 1 92.06 185 VAL A C 1
ATOM 1447 O O . VAL A 1 185 ? 3.811 -13.398 6.258 1 92.06 185 VAL A O 1
ATOM 1450 N N . ASP A 1 186 ? 5.391 -14.742 5.48 1 89.5 186 ASP A N 1
ATOM 1451 C CA . ASP A 1 186 ? 5.203 -15.758 6.512 1 89.5 186 ASP A CA 1
ATOM 1452 C C . ASP A 1 186 ? 6.285 -15.664 7.582 1 89.5 186 ASP A C 1
ATOM 1454 O O . ASP A 1 186 ? 7.43 -16.062 7.352 1 89.5 186 ASP A O 1
ATOM 1458 N N . ARG A 1 187 ? 5.895 -15.234 8.734 1 82.5 187 ARG A N 1
ATOM 1459 C CA . ARG A 1 187 ? 6.855 -14.922 9.789 1 82.5 187 ARG A CA 1
ATOM 1460 C C . ARG A 1 187 ? 7.461 -16.203 10.367 1 82.5 187 ARG A C 1
ATOM 1462 O O . ARG A 1 187 ? 8.664 -16.25 10.633 1 82.5 187 ARG A O 1
ATOM 1469 N N . ILE A 1 188 ? 6.707 -17.188 10.609 1 84.06 188 ILE A N 1
ATOM 1470 C CA . ILE A 1 188 ? 7.148 -18.391 11.289 1 84.06 188 ILE A CA 1
ATOM 1471 C C . ILE A 1 188 ? 8.094 -19.172 10.383 1 84.06 188 ILE A C 1
ATOM 1473 O O . ILE A 1 188 ? 9.164 -19.609 10.82 1 84.06 188 ILE A O 1
ATOM 1477 N N . SER A 1 189 ? 7.73 -19.297 9.125 1 84.31 189 SER A N 1
ATOM 1478 C CA . SER A 1 189 ? 8.562 -20.031 8.188 1 84.31 189 SER A CA 1
ATOM 1479 C C . SER A 1 189 ? 9.672 -19.156 7.609 1 84.31 189 SER A C 1
ATOM 1481 O O . SER A 1 189 ? 10.508 -19.641 6.844 1 84.31 189 SER A O 1
ATOM 1483 N N . ASP A 1 190 ? 9.602 -17.891 7.945 1 85.44 190 ASP A N 1
ATOM 1484 C CA . ASP A 1 190 ? 10.609 -16.938 7.5 1 85.44 190 ASP A CA 1
ATOM 1485 C C . ASP A 1 190 ? 10.742 -16.938 5.98 1 85.44 190 ASP A C 1
ATOM 1487 O O . ASP A 1 190 ? 11.836 -17.109 5.449 1 85.44 190 ASP A O 1
ATOM 1491 N N . ARG A 1 191 ? 9.609 -16.719 5.359 1 88.5 191 ARG A N 1
ATOM 1492 C CA . ARG A 1 191 ? 9.609 -16.766 3.9 1 88.5 191 ARG A CA 1
ATOM 1493 C C . ARG A 1 191 ? 8.609 -15.758 3.326 1 88.5 191 ARG A C 1
ATOM 1495 O O . ARG A 1 191 ? 7.699 -15.32 4.023 1 88.5 191 ARG A O 1
ATOM 1502 N N . ILE A 1 192 ? 8.844 -15.469 2.088 1 91.25 192 ILE A N 1
ATOM 1503 C CA . ILE A 1 192 ? 7.852 -14.82 1.237 1 91.25 192 ILE A CA 1
ATOM 1504 C C . ILE A 1 192 ? 7.348 -15.812 0.19 1 91.25 192 ILE A C 1
ATOM 1506 O O . ILE A 1 192 ? 8.148 -16.469 -0.485 1 91.25 192 ILE A O 1
ATOM 1510 N N . PHE A 1 193 ? 6.109 -15.906 0.116 1 93.38 193 PHE A N 1
ATOM 1511 C CA . PHE A 1 193 ? 5.555 -16.75 -0.934 1 93.38 193 PHE A CA 1
ATOM 1512 C C . PHE A 1 193 ? 4.492 -16 -1.729 1 93.38 193 PHE A C 1
ATOM 1514 O O . PHE A 1 193 ? 3.971 -14.984 -1.271 1 93.38 193 PHE A O 1
ATOM 1521 N N . VAL A 1 194 ? 4.348 -16.453 -2.902 1 94.5 194 VAL A N 1
ATOM 1522 C CA . VAL A 1 194 ? 3.395 -15.836 -3.814 1 94.5 194 VAL A CA 1
ATOM 1523 C C . VAL A 1 194 ? 2.346 -16.859 -4.242 1 94.5 194 VAL A C 1
ATOM 1525 O O . VAL A 1 194 ? 2.658 -18.047 -4.414 1 94.5 194 VAL A O 1
ATOM 1528 N N . CYS A 1 195 ? 1.132 -16.375 -4.293 1 94.94 195 CYS A N 1
ATOM 1529 C CA . CYS A 1 195 ? 0.034 -17.188 -4.812 1 94.94 195 CYS A CA 1
ATOM 1530 C C . CYS A 1 195 ? -0.608 -16.516 -6.023 1 94.94 195 CYS A C 1
ATOM 1532 O O . CYS A 1 195 ? -0.703 -15.281 -6.082 1 94.94 195 CYS A O 1
ATOM 1534 N N . SER A 1 196 ? -1.099 -17.344 -6.93 1 91.81 196 SER A N 1
ATOM 1535 C CA . SER A 1 196 ? -1.785 -16.844 -8.109 1 91.81 196 SER A CA 1
ATOM 1536 C C . SER A 1 196 ? -3.098 -16.156 -7.738 1 91.81 196 SER A C 1
ATOM 1538 O O . SER A 1 196 ? -3.584 -16.312 -6.617 1 91.81 196 SER A O 1
ATOM 1540 N N . ARG A 1 197 ? -3.629 -15.477 -8.68 1 89.56 197 ARG A N 1
ATOM 1541 C CA . ARG A 1 197 ? -4.836 -14.68 -8.5 1 89.56 197 ARG A CA 1
ATOM 1542 C C . ARG A 1 197 ? -5.98 -15.531 -7.961 1 89.56 197 ARG A C 1
ATOM 1544 O O . ARG A 1 197 ? -6.793 -15.055 -7.164 1 89.56 197 ARG A O 1
ATOM 1551 N N . ASN A 1 198 ? -6.016 -16.781 -8.383 1 89.44 198 ASN A N 1
ATOM 1552 C CA . ASN A 1 198 ? -7.098 -17.641 -7.941 1 89.44 198 ASN A CA 1
ATOM 1553 C C . ASN A 1 198 ? -6.695 -18.453 -6.715 1 89.44 198 ASN A C 1
ATOM 1555 O O . ASN A 1 198 ? -7.473 -19.281 -6.227 1 89.44 198 ASN A O 1
ATOM 1559 N N . GLY A 1 199 ? -5.516 -18.219 -6.246 1 92.62 199 GLY A N 1
ATOM 1560 C CA . GLY A 1 199 ? -5.047 -18.812 -5 1 92.62 199 GLY A CA 1
ATOM 1561 C C . GLY A 1 199 ? -4.637 -20.266 -5.141 1 92.62 199 GLY A C 1
ATOM 1562 O O . GLY A 1 199 ? -4.137 -20.875 -4.191 1 92.62 199 GLY A O 1
ATOM 1563 N N . ASN A 1 200 ? -4.781 -20.875 -6.266 1 89.56 200 ASN A N 1
ATOM 1564 C CA . ASN A 1 200 ? -4.625 -22.312 -6.422 1 89.56 200 ASN A CA 1
ATOM 1565 C C . ASN A 1 200 ? -3.154 -22.703 -6.555 1 89.56 200 ASN A C 1
ATOM 1567 O O . ASN A 1 200 ? -2.799 -23.875 -6.359 1 89.56 200 ASN A O 1
ATOM 1571 N N . ILE A 1 201 ? -2.377 -21.844 -6.992 1 90.56 201 ILE A N 1
ATOM 1572 C CA . ILE A 1 201 ? -0.946 -22.094 -7.121 1 90.56 201 ILE A CA 1
ATOM 1573 C C . ILE A 1 201 ? -0.17 -21.156 -6.203 1 90.56 201 ILE A C 1
ATOM 1575 O O . ILE A 1 201 ? -0.299 -19.922 -6.305 1 90.56 201 ILE A O 1
ATOM 1579 N N . CYS A 1 202 ? 0.631 -21.734 -5.328 1 93.31 202 CYS A N 1
ATOM 1580 C CA . CYS A 1 202 ? 1.5 -20.953 -4.445 1 93.31 202 CYS A CA 1
ATOM 1581 C C . CYS A 1 202 ? 2.924 -21.5 -4.469 1 93.31 202 CYS A C 1
ATOM 1583 O O . CYS A 1 202 ? 3.127 -22.719 -4.492 1 93.31 202 CYS A O 1
ATOM 1585 N N . ILE A 1 203 ? 3.863 -20.578 -4.555 1 91.69 203 ILE A N 1
ATOM 1586 C CA . ILE A 1 203 ? 5.258 -21 -4.496 1 91.69 203 ILE A CA 1
ATOM 1587 C C . ILE A 1 203 ? 6.031 -20.094 -3.537 1 91.69 203 ILE A C 1
ATOM 1589 O O . ILE A 1 203 ? 5.66 -18.938 -3.322 1 91.69 203 ILE A O 1
ATOM 1593 N N . THR A 1 204 ? 7.074 -20.641 -2.922 1 90.81 204 THR A N 1
ATOM 1594 C CA . THR A 1 204 ? 7.98 -19.844 -2.111 1 90.81 204 THR A CA 1
ATOM 1595 C C . THR A 1 204 ? 8.914 -19.016 -2.998 1 90.81 204 THR A C 1
ATOM 1597 O O . THR A 1 204 ? 9.555 -19.562 -3.9 1 90.81 204 THR A O 1
ATOM 1600 N N . LEU A 1 205 ? 8.906 -17.734 -2.814 1 88 205 LEU A N 1
ATOM 1601 C CA . LEU A 1 205 ? 9.766 -16.875 -3.611 1 88 205 LEU A CA 1
ATOM 1602 C C . LEU A 1 205 ? 11.148 -16.766 -2.982 1 88 205 LEU A C 1
ATOM 1604 O O . LEU A 1 205 ? 12.164 -16.844 -3.682 1 88 205 LEU A O 1
ATOM 1608 N N . ILE A 1 206 ? 11.203 -16.453 -1.764 1 84.12 206 ILE A N 1
ATOM 1609 C CA . ILE A 1 206 ? 12.469 -16.266 -1.068 1 84.12 206 ILE A CA 1
ATOM 1610 C C . ILE A 1 206 ? 12.352 -16.781 0.367 1 84.12 206 ILE A C 1
ATOM 1612 O O . ILE A 1 206 ? 11.312 -16.594 1.009 1 84.12 206 ILE A O 1
ATOM 1616 N N . ASP A 1 207 ? 13.352 -17.406 0.737 1 80.31 207 ASP A N 1
ATOM 1617 C CA . ASP A 1 207 ? 13.508 -17.719 2.154 1 80.31 207 ASP A CA 1
ATOM 1618 C C . ASP A 1 207 ? 14.172 -16.562 2.9 1 80.31 207 ASP A C 1
ATOM 1620 O O . ASP A 1 207 ? 15.211 -16.047 2.475 1 80.31 207 ASP A O 1
ATOM 1624 N N . LEU A 1 208 ? 13.32 -15.797 3.596 1 67.06 208 LEU A N 1
ATOM 1625 C CA . LEU A 1 208 ? 13.758 -14.547 4.211 1 67.06 208 LEU A CA 1
ATOM 1626 C C . LEU A 1 208 ? 14.711 -14.812 5.371 1 67.06 208 LEU A C 1
ATOM 1628 O O . LEU A 1 208 ? 14.312 -15.367 6.395 1 67.06 208 LEU A O 1
ATOM 1632 N N . ASP A 1 209 ? 15.734 -15.492 5.238 1 62.66 209 ASP A N 1
ATOM 1633 C CA . ASP A 1 209 ? 16.547 -15.367 6.441 1 62.66 209 ASP A CA 1
ATOM 1634 C C . ASP A 1 209 ? 16.438 -13.961 7.039 1 62.66 209 ASP A C 1
ATOM 1636 O O . ASP A 1 209 ? 17.406 -13.414 7.547 1 62.66 209 ASP A O 1
ATOM 1640 N N . LEU A 1 210 ? 15.305 -13.328 6.641 1 55.59 210 LEU A N 1
ATOM 1641 C CA . LEU A 1 210 ? 15.203 -11.906 6.93 1 55.59 210 LEU A CA 1
ATOM 1642 C C . LEU A 1 210 ? 14.742 -11.672 8.367 1 55.59 210 LEU A C 1
ATOM 1644 O O . LEU A 1 210 ? 13.789 -12.305 8.828 1 55.59 210 LEU A O 1
ATOM 1648 N N . HIS A 1 211 ? 15.625 -11.789 9.234 1 60.03 211 HIS A N 1
ATOM 1649 C CA . HIS A 1 211 ? 15.367 -11.422 10.617 1 60.03 211 HIS A CA 1
ATOM 1650 C C . HIS A 1 211 ? 14.203 -10.438 10.719 1 60.03 211 HIS A C 1
ATOM 1652 O O . HIS A 1 211 ? 14.398 -9.227 10.594 1 60.03 211 HIS A O 1
ATOM 1658 N N . ASN A 1 212 ? 12.93 -10.875 10.891 1 65.94 212 ASN A N 1
ATOM 1659 C CA . ASN A 1 212 ? 11.75 -10.156 11.359 1 65.94 212 ASN A CA 1
ATOM 1660 C C . ASN A 1 212 ? 11.242 -9.164 10.32 1 65.94 212 ASN A C 1
ATOM 1662 O O . ASN A 1 212 ? 11.32 -7.949 10.523 1 65.94 212 ASN A O 1
ATOM 1666 N N . PRO A 1 213 ? 10.75 -9.609 9.102 1 68.44 213 PRO A N 1
ATOM 1667 C CA . PRO A 1 213 ? 10.203 -8.672 8.117 1 68.44 213 PRO A CA 1
ATOM 1668 C C . PRO A 1 213 ? 9.203 -7.699 8.734 1 68.44 213 PRO A C 1
ATOM 1670 O O . PRO A 1 213 ? 8.43 -8.07 9.625 1 68.44 213 PRO A O 1
ATOM 1673 N N . LYS A 1 214 ? 9.312 -6.418 8.305 1 75.81 214 LYS A N 1
ATOM 1674 C CA . LYS A 1 214 ? 8.539 -5.336 8.906 1 75.81 214 LYS A CA 1
ATOM 1675 C C . LYS A 1 214 ? 7.441 -4.852 7.961 1 75.81 214 LYS A C 1
ATOM 1677 O O . LYS A 1 214 ? 6.359 -4.457 8.406 1 75.81 214 LYS A O 1
ATOM 1682 N N . ALA A 1 215 ? 7.738 -4.977 6.609 1 85.62 215 ALA A N 1
ATOM 1683 C CA . ALA A 1 215 ? 6.766 -4.473 5.645 1 85.62 215 ALA A CA 1
ATOM 1684 C C . ALA A 1 215 ? 7.02 -5.051 4.254 1 85.62 215 ALA A C 1
ATOM 1686 O O . ALA A 1 215 ? 8.148 -5.426 3.93 1 85.62 215 ALA A O 1
ATOM 1687 N N . ILE A 1 216 ? 5.957 -5.145 3.482 1 88.44 216 ILE A N 1
ATOM 1688 C CA . ILE A 1 216 ? 6.023 -5.602 2.098 1 88.44 216 ILE A CA 1
ATOM 1689 C C . ILE A 1 216 ? 5.113 -4.734 1.226 1 88.44 216 ILE A C 1
ATOM 1691 O O . ILE A 1 216 ? 4.059 -4.281 1.675 1 88.44 216 ILE A O 1
ATOM 1695 N N . ALA A 1 217 ? 5.531 -4.449 0.022 1 89.94 217 ALA A N 1
ATOM 1696 C CA . ALA A 1 217 ? 4.715 -3.729 -0.952 1 89.94 217 ALA A CA 1
ATOM 1697 C C . ALA A 1 217 ? 5.121 -4.086 -2.379 1 89.94 217 ALA A C 1
ATOM 1699 O O . ALA A 1 217 ? 6.277 -4.43 -2.633 1 89.94 217 ALA A O 1
ATOM 1700 N N . VAL A 1 218 ? 4.164 -4.105 -3.232 1 86.31 218 VAL A N 1
ATOM 1701 C CA . VAL A 1 218 ? 4.461 -4.184 -4.66 1 86.31 218 VAL A CA 1
ATOM 1702 C C . VAL A 1 218 ? 4.453 -2.779 -5.266 1 86.31 218 VAL A C 1
ATOM 1704 O O . VAL A 1 218 ? 3.486 -2.031 -5.105 1 86.31 218 VAL A O 1
ATOM 1707 N N . ASP A 1 219 ? 5.527 -2.398 -5.855 1 79.62 219 ASP A N 1
ATOM 1708 C CA . ASP A 1 219 ? 5.602 -1.181 -6.656 1 79.62 219 ASP A CA 1
ATOM 1709 C C . ASP A 1 219 ? 5.273 -1.467 -8.117 1 79.62 219 ASP A C 1
ATOM 1711 O O . ASP A 1 219 ? 6.098 -2.014 -8.852 1 79.62 219 ASP A O 1
ATOM 1715 N N . PRO A 1 220 ? 3.904 -1.182 -8.477 1 65.06 220 PRO A N 1
ATOM 1716 C CA . PRO A 1 220 ? 3.428 -1.626 -9.789 1 65.06 220 PRO A CA 1
ATOM 1717 C C . PRO A 1 220 ? 3.996 -0.795 -10.938 1 65.06 220 PRO A C 1
ATOM 1719 O O . PRO A 1 220 ? 3.955 -1.224 -12.094 1 65.06 220 PRO A O 1
ATOM 1722 N N . THR A 1 221 ? 5.363 -0.37 -11.023 1 58.75 221 THR A N 1
ATOM 1723 C CA . THR A 1 221 ? 5.812 0.609 -12.008 1 58.75 221 THR A CA 1
ATOM 1724 C C . THR A 1 221 ? 4.82 0.705 -13.164 1 58.75 221 THR A C 1
ATOM 1726 O O . THR A 1 221 ? 4.344 -0.315 -13.664 1 58.75 221 THR A O 1
ATOM 1729 N N . MET A 1 222 ? 3.844 1.731 -13.078 1 46.81 222 MET A N 1
ATOM 1730 C CA . MET A 1 222 ? 3.08 1.992 -14.289 1 46.81 222 MET A CA 1
ATOM 1731 C C . MET A 1 222 ? 4 2.404 -15.438 1 46.81 222 MET A C 1
ATOM 1733 O O . MET A 1 222 ? 4.707 3.41 -15.336 1 46.81 222 MET A O 1
ATOM 1737 N N . GLY A 1 223 ? 4.738 1.643 -16.016 1 34.62 223 GLY A N 1
ATOM 1738 C CA . GLY A 1 223 ? 5.051 2.047 -17.375 1 34.62 223 GLY A CA 1
ATOM 1739 C C . GLY A 1 223 ? 3.82 2.381 -18.203 1 34.62 223 GLY A C 1
ATOM 1740 O O . GLY A 1 223 ? 2.705 1.997 -17.844 1 34.62 223 GLY A O 1
ATOM 1741 N N . PHE B 1 1 ? 11.789 -56.156 -27.359 1 49.09 1 PHE B N 1
ATOM 1742 C CA . PHE B 1 1 ? 11.797 -54.75 -27.031 1 49.09 1 PHE B CA 1
ATOM 1743 C C . PHE B 1 1 ? 10.461 -54.094 -27.375 1 49.09 1 PHE B C 1
ATOM 1745 O O . PHE B 1 1 ? 9.906 -53.344 -26.594 1 49.09 1 PHE B O 1
ATOM 1752 N N . GLU B 1 2 ? 9.984 -54.5 -28.562 1 62.53 2 GLU B N 1
ATOM 1753 C CA . GLU B 1 2 ? 8.742 -54.031 -29.141 1 62.53 2 GLU B CA 1
ATOM 1754 C C . GLU B 1 2 ? 7.531 -54.5 -28.359 1 62.53 2 GLU B C 1
ATOM 1756 O O . GLU B 1 2 ? 6.5 -53.812 -28.312 1 62.53 2 GLU B O 1
ATOM 1761 N N . THR B 1 3 ? 7.781 -55.5 -27.672 1 72 3 THR B N 1
ATOM 1762 C CA . THR B 1 3 ? 6.656 -56.188 -27.031 1 72 3 THR B CA 1
ATOM 1763 C C . THR B 1 3 ? 6.184 -55.406 -25.812 1 72 3 THR B C 1
ATOM 1765 O O . THR B 1 3 ? 4.988 -55.344 -25.516 1 72 3 THR B O 1
ATOM 1768 N N . LYS B 1 4 ? 7.145 -54.781 -25.078 1 79.06 4 LYS B N 1
ATOM 1769 C CA . LYS B 1 4 ? 6.758 -54.062 -23.859 1 79.06 4 LYS B CA 1
ATOM 1770 C C . LYS B 1 4 ? 5.871 -52.875 -24.188 1 79.06 4 LYS B C 1
ATOM 1772 O O . LYS B 1 4 ? 4.875 -52.625 -23.516 1 79.06 4 LYS B O 1
ATOM 1777 N N . CYS B 1 5 ? 6.047 -52.312 -25.25 1 85 5 CYS B N 1
ATOM 1778 C CA . CYS B 1 5 ? 5.262 -51.156 -25.688 1 85 5 CYS B CA 1
ATOM 1779 C C . CYS B 1 5 ? 3.879 -51.594 -26.156 1 85 5 CYS B C 1
ATOM 1781 O O . CYS B 1 5 ? 2.895 -50.875 -25.953 1 85 5 CYS B O 1
ATOM 1783 N N . TRP B 1 6 ? 3.906 -52.75 -26.797 1 82.5 6 TRP B N 1
ATOM 1784 C CA . TRP B 1 6 ? 2.598 -53.219 -27.219 1 82.5 6 TRP B CA 1
ATOM 1785 C C . TRP B 1 6 ? 1.697 -53.5 -26.016 1 82.5 6 TRP B C 1
ATOM 1787 O O . TRP B 1 6 ? 0.51 -53.156 -26.047 1 82.5 6 TRP B O 1
ATOM 1797 N N . GLN B 1 7 ? 2.318 -53.875 -24.969 1 85.25 7 GLN B N 1
ATOM 1798 C CA . GLN B 1 7 ? 1.558 -54.219 -23.766 1 85.25 7 GLN B CA 1
ATOM 1799 C C . GLN B 1 7 ? 1.062 -52.938 -23.062 1 85.25 7 GLN B C 1
ATOM 1801 O O . GLN B 1 7 ? -0.011 -52.969 -22.453 1 85.25 7 GLN B O 1
ATOM 1806 N N . LEU B 1 8 ? 1.79 -51.875 -23.141 1 87.38 8 LEU B N 1
ATOM 1807 C CA . LEU B 1 8 ? 1.428 -50.688 -22.406 1 87.38 8 LEU B CA 1
ATOM 1808 C C . LEU B 1 8 ? 0.255 -49.969 -23.078 1 87.38 8 LEU B C 1
ATOM 1810 O O . LEU B 1 8 ? -0.515 -49.281 -22.422 1 87.38 8 LEU B O 1
ATOM 1814 N N . ASN B 1 9 ? -0 -50.188 -24.406 1 90.5 9 ASN B N 1
ATOM 1815 C CA . ASN B 1 9 ? -1.098 -49.562 -25.156 1 90.5 9 ASN B CA 1
ATOM 1816 C C . ASN B 1 9 ? -1.178 -48.062 -24.906 1 90.5 9 ASN B C 1
ATOM 1818 O O . ASN B 1 9 ? -2.229 -47.531 -24.531 1 90.5 9 ASN B O 1
ATOM 1822 N N . CYS B 1 10 ? -0.086 -47.438 -25.203 1 92.56 10 CYS B N 1
ATOM 1823 C CA . CYS B 1 10 ? 0.024 -46 -24.969 1 92.56 10 CYS B CA 1
ATOM 1824 C C . CYS B 1 10 ? -0.859 -45.25 -25.953 1 92.56 10 CYS B C 1
ATOM 1826 O O . CYS B 1 10 ? -0.955 -45.594 -27.125 1 92.56 10 CYS B O 1
ATOM 1828 N N . GLN B 1 11 ? -1.54 -44.188 -25.547 1 91.62 11 GLN B N 1
ATOM 1829 C CA . GLN B 1 11 ? -2.428 -43.344 -26.359 1 91.62 11 GLN B CA 1
ATOM 1830 C C . GLN B 1 11 ? -1.645 -42.562 -27.406 1 91.62 11 GLN B C 1
ATOM 1832 O O . GLN B 1 11 ? -2.152 -42.281 -28.5 1 91.62 11 GLN B O 1
ATOM 1837 N N . TYR B 1 12 ? -0.475 -42.156 -27.047 1 91.81 12 TYR B N 1
ATOM 1838 C CA . TYR B 1 12 ? 0.291 -41.281 -27.953 1 91.81 12 TYR B CA 1
ATOM 1839 C C . TYR B 1 12 ? 1.57 -41.969 -28.406 1 91.81 12 TYR B C 1
ATOM 1841 O O . TYR B 1 12 ? 1.595 -42.625 -29.453 1 91.81 12 TYR B O 1
ATOM 1849 N N . LYS B 1 13 ? 2.684 -42.062 -27.5 1 90.62 13 LYS B N 1
ATOM 1850 C CA . LYS B 1 13 ? 3.936 -42.719 -27.906 1 90.62 13 LYS B CA 1
ATOM 1851 C C . LYS B 1 13 ? 4.5 -43.562 -26.766 1 90.62 13 LYS B C 1
ATOM 1853 O O . LYS B 1 13 ? 4.273 -43.281 -25.594 1 90.62 13 LYS B O 1
ATOM 1858 N N . CYS B 1 14 ? 5.133 -44.594 -27.094 1 91.31 14 CYS B N 1
ATOM 1859 C CA . CYS B 1 14 ? 5.816 -45.469 -26.156 1 91.31 14 CYS B CA 1
ATOM 1860 C C . CYS B 1 14 ? 7.324 -45.438 -26.375 1 91.31 14 CYS B C 1
ATOM 1862 O O . CYS B 1 14 ? 7.785 -45.438 -27.516 1 91.31 14 CYS B O 1
ATOM 1864 N N . ALA B 1 15 ? 8.031 -45.156 -25.359 1 85.69 15 ALA B N 1
ATOM 1865 C CA . ALA B 1 15 ? 9.484 -45.219 -25.5 1 85.69 15 ALA B CA 1
ATOM 1866 C C . ALA B 1 15 ? 10.102 -46.219 -24.547 1 85.69 15 ALA B C 1
ATOM 1868 O O . ALA B 1 15 ? 9.688 -46.344 -23.406 1 85.69 15 ALA B O 1
ATOM 1869 N N . ILE B 1 16 ? 11.078 -47 -25.031 1 81 16 ILE B N 1
ATOM 1870 C CA . ILE B 1 16 ? 11.82 -48 -24.25 1 81 16 ILE B CA 1
ATOM 1871 C C . ILE B 1 16 ? 13.211 -47.438 -23.922 1 81 16 ILE B C 1
ATOM 1873 O O . ILE B 1 16 ? 13.953 -47.062 -24.828 1 81 16 ILE B O 1
ATOM 1877 N N . THR B 1 17 ? 13.336 -47.062 -22.719 1 77.81 17 THR B N 1
ATOM 1878 C CA . THR B 1 17 ? 14.68 -46.719 -22.281 1 77.81 17 THR B CA 1
ATOM 1879 C C . THR B 1 17 ? 15.375 -47.938 -21.656 1 77.81 17 THR B C 1
ATOM 1881 O O . THR B 1 17 ? 14.773 -49 -21.531 1 77.81 17 THR B O 1
ATOM 1884 N N . ARG B 1 18 ? 16.734 -47.812 -21.438 1 78.44 18 ARG B N 1
ATOM 1885 C CA . ARG B 1 18 ? 17.547 -48.938 -20.984 1 78.44 18 ARG B CA 1
ATOM 1886 C C . ARG B 1 18 ? 16.875 -49.688 -19.828 1 78.44 18 ARG B C 1
ATOM 1888 O O . ARG B 1 18 ? 16.875 -50.906 -19.781 1 78.44 18 ARG B O 1
ATOM 1895 N N . ASN B 1 19 ? 16.219 -49.031 -18.938 1 81.5 19 ASN B N 1
ATOM 1896 C CA . ASN B 1 19 ? 15.703 -49.688 -17.734 1 81.5 19 ASN B CA 1
ATOM 1897 C C . ASN B 1 19 ? 14.219 -49.375 -17.531 1 81.5 19 ASN B C 1
ATOM 1899 O O . ASN B 1 19 ? 13.648 -49.719 -16.484 1 81.5 19 ASN B O 1
ATOM 1903 N N . SER B 1 20 ? 13.594 -48.812 -18.531 1 82.06 20 SER B N 1
ATOM 1904 C CA . SER B 1 20 ? 12.172 -48.562 -18.297 1 82.06 20 SER B CA 1
ATOM 1905 C C . SER B 1 20 ? 11.43 -48.344 -19.609 1 82.06 20 SER B C 1
ATOM 1907 O O . SER B 1 20 ? 12.023 -47.969 -20.609 1 82.06 20 SER B O 1
ATOM 1909 N N . THR B 1 21 ? 10.289 -48.969 -19.688 1 87.44 21 THR B N 1
ATOM 1910 C CA . THR B 1 21 ? 9.328 -48.688 -20.766 1 87.44 21 THR B CA 1
ATOM 1911 C C . THR B 1 21 ? 8.211 -47.781 -20.281 1 87.44 21 THR B C 1
ATOM 1913 O O . THR B 1 21 ? 7.547 -48.062 -19.281 1 87.44 21 THR B O 1
ATOM 1916 N N . LYS B 1 22 ? 8.102 -46.562 -20.984 1 90.31 22 LYS B N 1
ATOM 1917 C CA . LYS B 1 22 ? 7.098 -45.625 -20.484 1 90.31 22 LYS B CA 1
ATOM 1918 C C . LYS B 1 22 ? 6.348 -44.969 -21.641 1 90.31 22 LYS B C 1
ATOM 1920 O O . LYS B 1 22 ? 6.875 -44.844 -22.75 1 90.31 22 LYS B O 1
ATOM 1925 N N . CYS B 1 23 ? 5.066 -44.656 -21.375 1 92.81 23 CYS B N 1
ATOM 1926 C CA . CYS B 1 23 ? 4.273 -43.875 -22.328 1 92.81 23 CYS B CA 1
ATOM 1927 C C . CYS B 1 23 ? 4.621 -42.406 -22.234 1 92.81 23 CYS B C 1
ATOM 1929 O O . CYS B 1 23 ? 4.914 -41.906 -21.156 1 92.81 23 CYS B O 1
ATOM 1931 N N . TYR B 1 24 ? 4.586 -41.688 -23.406 1 91.5 24 TYR B N 1
ATOM 1932 C CA . TYR B 1 24 ? 4.812 -40.25 -23.5 1 91.5 24 TYR B CA 1
ATOM 1933 C C . TYR B 1 24 ? 3.654 -39.562 -24.203 1 91.5 24 TYR B C 1
ATOM 1935 O O . TYR B 1 24 ? 2.893 -40.188 -24.938 1 91.5 24 TYR B O 1
ATOM 1943 N N . CYS B 1 25 ? 3.498 -38.344 -23.828 1 93.38 25 CYS B N 1
ATOM 1944 C CA . CYS B 1 25 ? 2.479 -37.531 -24.484 1 93.38 25 CYS B CA 1
ATOM 1945 C C . CYS B 1 25 ? 3.109 -36.375 -25.234 1 93.38 25 CYS B C 1
ATOM 1947 O O . CYS B 1 25 ? 4.281 -36.062 -25.031 1 93.38 25 CYS B O 1
ATOM 1949 N N . GLY B 1 26 ? 2.391 -35.844 -26.188 1 89.94 26 GLY B N 1
ATOM 1950 C CA . GLY B 1 26 ? 2.863 -34.688 -26.953 1 89.94 26 GLY B CA 1
ATOM 1951 C C . GLY B 1 26 ? 2.887 -33.406 -26.141 1 89.94 26 GLY B C 1
ATOM 1952 O O . GLY B 1 26 ? 2.4 -33.375 -25.016 1 89.94 26 GLY B O 1
ATOM 1953 N N . ASP B 1 27 ? 3.402 -32.344 -26.781 1 90.25 27 ASP B N 1
ATOM 1954 C CA . ASP B 1 27 ? 3.426 -31.031 -26.109 1 90.25 27 ASP B CA 1
ATOM 1955 C C . ASP B 1 27 ? 2.027 -30.609 -25.672 1 90.25 27 ASP B C 1
ATOM 1957 O O . ASP B 1 27 ? 1.053 -30.812 -26.406 1 90.25 27 ASP B O 1
ATOM 1961 N N . GLY B 1 28 ? 1.941 -30.062 -24.484 1 93.5 28 GLY B N 1
ATOM 1962 C CA . GLY B 1 28 ? 0.668 -29.594 -23.969 1 93.5 28 GLY B CA 1
ATOM 1963 C C . GLY B 1 28 ? -0.126 -30.672 -23.25 1 93.5 28 GLY B C 1
ATOM 1964 O O . GLY B 1 28 ? -1.246 -30.422 -22.797 1 93.5 28 GLY B O 1
ATOM 1965 N N . PHE B 1 29 ? 0.512 -31.844 -23.25 1 95 29 PHE B N 1
ATOM 1966 C CA . PHE B 1 29 ? -0.167 -32.938 -22.594 1 95 29 PHE B CA 1
ATOM 1967 C C . PHE B 1 29 ? 0.764 -33.656 -21.609 1 95 29 PHE B C 1
ATOM 1969 O O . PHE B 1 29 ? 1.983 -33.469 -21.672 1 95 29 PHE B O 1
ATOM 1976 N N . GLU B 1 30 ? 0.118 -34.375 -20.625 1 94.88 30 GLU B N 1
ATOM 1977 C CA . GLU B 1 30 ? 0.878 -35.188 -19.688 1 94.88 30 GLU B CA 1
ATOM 1978 C C . GLU B 1 30 ? 0.237 -36.562 -19.5 1 94.88 30 GLU B C 1
ATOM 1980 O O . GLU B 1 30 ? -0.958 -36.719 -19.75 1 94.88 30 GLU B O 1
ATOM 1985 N N . VAL B 1 31 ? 1.121 -37.469 -19.156 1 94.69 31 VAL B N 1
ATOM 1986 C CA . VAL B 1 31 ? 0.623 -38.812 -18.969 1 94.69 31 VAL B CA 1
ATOM 1987 C C . VAL B 1 31 ? -0.334 -38.875 -17.781 1 94.69 31 VAL B C 1
ATOM 1989 O O . VAL B 1 31 ? -0.027 -38.344 -16.703 1 94.69 31 VAL B O 1
ATOM 1992 N N . ALA B 1 32 ? -1.479 -39.438 -17.984 1 95.44 32 ALA B N 1
ATOM 1993 C CA . ALA B 1 32 ? -2.52 -39.5 -16.953 1 95.44 32 ALA B CA 1
ATOM 1994 C C . ALA B 1 32 ? -2.17 -40.562 -15.898 1 95.44 32 ALA B C 1
ATOM 1996 O O . ALA B 1 32 ? -1.111 -41.188 -15.961 1 95.44 32 ALA B O 1
ATOM 1997 N N . GLU B 1 33 ? -3.01 -40.688 -14.898 1 93.81 33 GLU B N 1
ATOM 1998 C CA . GLU B 1 33 ? -2.775 -41.562 -13.766 1 93.81 33 GLU B CA 1
ATOM 1999 C C . GLU B 1 33 ? -2.75 -43.031 -14.195 1 93.81 33 GLU B C 1
ATOM 2001 O O . GLU B 1 33 ? -2.072 -43.844 -13.578 1 93.81 33 GLU B O 1
ATOM 2006 N N . ASP B 1 34 ? -3.408 -43.375 -15.289 1 93.25 34 ASP B N 1
ATOM 2007 C CA . ASP B 1 34 ? -3.463 -44.75 -15.773 1 93.25 34 ASP B CA 1
ATOM 2008 C C . ASP B 1 34 ? -2.17 -45.125 -16.484 1 93.25 34 ASP B C 1
ATOM 2010 O O . ASP B 1 34 ? -2.041 -46.25 -16.984 1 93.25 34 ASP B O 1
ATOM 2014 N N . SER B 1 35 ? -1.275 -44.094 -16.609 1 91.81 35 SER B N 1
ATOM 2015 C CA . SER B 1 35 ? 0.07 -44.25 -17.141 1 91.81 35 SER B CA 1
ATOM 2016 C C . SER B 1 35 ? 0.034 -44.562 -18.641 1 91.81 35 SER B C 1
ATOM 2018 O O . SER B 1 35 ? 1.018 -45.062 -19.188 1 91.81 35 SER B O 1
ATOM 2020 N N . ARG B 1 36 ? -1.008 -44.406 -19.359 1 92.94 36 ARG B N 1
ATOM 2021 C CA . ARG B 1 36 ? -1.021 -44.719 -20.781 1 92.94 36 ARG B CA 1
ATOM 2022 C C . ARG B 1 36 ? -1.773 -43.625 -21.562 1 92.94 36 ARG B C 1
ATOM 2024 O O . ARG B 1 36 ? -1.486 -43.406 -22.734 1 92.94 36 ARG B O 1
ATOM 2031 N N . SER B 1 37 ? -2.799 -43.031 -20.906 1 95 37 SER B N 1
ATOM 2032 C CA . SER B 1 37 ? -3.57 -42 -21.578 1 95 37 SER B CA 1
ATOM 2033 C C . SER B 1 37 ? -2.953 -40.625 -21.359 1 95 37 SER B C 1
ATOM 2035 O O . SER B 1 37 ? -2.072 -40.469 -20.516 1 95 37 SER B O 1
ATOM 2037 N N . CYS B 1 38 ? -3.303 -39.688 -22.234 1 95.06 38 CYS B N 1
ATOM 2038 C CA . CYS B 1 38 ? -2.803 -38.312 -22.141 1 95.06 38 CYS B CA 1
ATOM 2039 C C . CYS B 1 38 ? -3.904 -37.375 -21.688 1 95.06 38 CYS B C 1
ATOM 2041 O O . CYS B 1 38 ? -5.043 -37.469 -22.156 1 95.06 38 CYS B O 1
ATOM 2043 N N . LYS B 1 39 ? -3.551 -36.562 -20.703 1 95.75 39 LYS B N 1
ATOM 2044 C CA . LYS B 1 39 ? -4.449 -35.5 -20.266 1 95.75 39 LYS B CA 1
ATOM 2045 C C . LYS B 1 39 ? -3.828 -34.125 -20.5 1 95.75 39 LYS B C 1
ATOM 2047 O O . LYS B 1 39 ? -2.617 -34.031 -20.688 1 95.75 39 LYS B O 1
ATOM 2052 N N . ASP B 1 40 ? -4.727 -33.156 -20.5 1 95.44 40 ASP B N 1
ATOM 2053 C CA . ASP B 1 40 ? -4.246 -31.781 -20.688 1 95.44 40 ASP B CA 1
ATOM 2054 C C . ASP B 1 40 ? -3.283 -31.375 -19.578 1 95.44 40 ASP B C 1
ATOM 2056 O O . ASP B 1 40 ? -3.529 -31.672 -18.406 1 95.44 40 ASP B O 1
ATOM 2060 N N . PHE B 1 41 ? -2.125 -30.938 -20.031 1 94 41 PHE B N 1
ATOM 2061 C CA . PHE B 1 41 ? -1.218 -30.297 -19.078 1 94 41 PHE B CA 1
ATOM 2062 C C . PHE B 1 41 ? -1.596 -28.844 -18.875 1 94 41 PHE B C 1
ATOM 2064 O O . PHE B 1 41 ? -1.604 -28.047 -19.812 1 94 41 PHE B O 1
ATOM 2071 N N . ASP B 1 42 ? -1.898 -28.484 -17.609 1 93.5 42 ASP B N 1
ATOM 2072 C CA . ASP B 1 42 ? -2.279 -27.109 -17.312 1 93.5 42 ASP B CA 1
ATOM 2073 C C . ASP B 1 42 ? -1.048 -26.234 -17.109 1 93.5 42 ASP B C 1
ATOM 2075 O O . ASP B 1 42 ? -0.548 -26.094 -16 1 93.5 42 ASP B O 1
ATOM 2079 N N . GLU B 1 43 ? -0.596 -25.625 -18.234 1 91.69 43 GLU B N 1
ATOM 2080 C CA . GLU B 1 43 ? 0.584 -24.766 -18.188 1 91.69 43 GLU B CA 1
ATOM 2081 C C . GLU B 1 43 ? 0.399 -23.641 -17.172 1 91.69 43 GLU B C 1
ATOM 2083 O O . GLU B 1 43 ? 1.372 -23.141 -16.609 1 91.69 43 GLU B O 1
ATOM 2088 N N . CYS B 1 44 ? -0.822 -23.25 -16.922 1 90.19 44 CYS B N 1
ATOM 2089 C CA . CYS B 1 44 ? -1.11 -22.125 -16.047 1 90.19 44 CYS B CA 1
ATOM 2090 C C . CYS B 1 44 ? -0.98 -22.531 -14.578 1 90.19 44 CYS B C 1
ATOM 2092 O O . CYS B 1 44 ? -1.022 -21.688 -13.688 1 90.19 44 CYS B O 1
ATOM 2094 N N . ALA B 1 45 ? -0.838 -23.75 -14.391 1 89 45 ALA B N 1
ATOM 2095 C CA . ALA B 1 45 ? -0.601 -24.25 -13.031 1 89 45 ALA B CA 1
ATOM 2096 C C . ALA B 1 45 ? 0.87 -24.094 -12.648 1 89 45 ALA B C 1
ATOM 2098 O O . ALA B 1 45 ? 1.239 -24.312 -11.492 1 89 45 ALA B O 1
ATOM 2099 N N . VAL B 1 46 ? 1.656 -23.812 -13.578 1 86.31 46 VAL B N 1
ATOM 2100 C CA . VAL B 1 46 ? 3.062 -23.531 -13.312 1 86.31 46 VAL B CA 1
ATOM 2101 C C . VAL B 1 46 ? 3.26 -22.016 -13.133 1 86.31 46 VAL B C 1
ATOM 2103 O O . VAL B 1 46 ? 3.035 -21.25 -14.062 1 86.31 46 VAL B O 1
ATOM 2106 N N . TYR B 1 47 ? 3.688 -21.688 -11.938 1 84 47 TYR B N 1
ATOM 2107 C CA . TYR B 1 47 ? 3.865 -20.281 -11.633 1 84 47 TYR B CA 1
ATOM 2108 C C . TYR B 1 47 ? 4.871 -19.641 -12.578 1 84 47 TYR B C 1
ATOM 2110 O O . TYR B 1 47 ? 5.926 -20.203 -12.859 1 84 47 TYR B O 1
ATOM 2118 N N . GLY B 1 48 ? 4.477 -18.453 -13.141 1 83.19 48 GLY B N 1
ATOM 2119 C CA . GLY B 1 48 ? 5.41 -17.688 -13.945 1 83.19 48 GLY B CA 1
ATOM 2120 C C . GLY B 1 48 ? 5.289 -17.969 -15.43 1 83.19 48 GLY B C 1
ATOM 2121 O O . GLY B 1 48 ? 6.035 -17.406 -16.234 1 83.19 48 GLY B O 1
ATOM 2122 N N . THR B 1 49 ? 4.398 -18.875 -15.805 1 88.44 49 THR B N 1
ATOM 2123 C CA . THR B 1 49 ? 4.188 -19.172 -17.219 1 88.44 49 THR B CA 1
ATOM 2124 C C . THR B 1 49 ? 3.863 -17.906 -17.984 1 88.44 49 THR B C 1
ATOM 2126 O O . THR B 1 49 ? 4.395 -17.672 -19.078 1 88.44 49 THR B O 1
ATOM 2129 N N . CYS B 1 50 ? 2.977 -17.078 -17.484 1 89.19 50 CYS B N 1
ATOM 2130 C CA . CYS B 1 50 ? 2.637 -15.789 -18.062 1 89.19 50 CYS B CA 1
ATOM 2131 C C . CYS B 1 50 ? 2.955 -14.656 -17.094 1 89.19 50 CYS B C 1
ATOM 2133 O O . CYS B 1 50 ? 2.838 -14.82 -15.875 1 89.19 50 CYS B O 1
ATOM 2135 N N . SER B 1 51 ? 3.314 -13.508 -17.609 1 83.31 51 SER B N 1
ATOM 2136 C CA . SER B 1 51 ? 3.631 -12.352 -16.766 1 83.31 51 SER B CA 1
ATOM 2137 C C . SER B 1 51 ? 2.371 -11.758 -16.141 1 83.31 51 SER B C 1
ATOM 2139 O O . SER B 1 51 ? 2.426 -11.148 -15.078 1 83.31 51 SER B O 1
ATOM 2141 N N . GLN B 1 52 ? 1.273 -11.945 -16.844 1 85.25 52 GLN B N 1
ATOM 2142 C CA . GLN B 1 52 ? 0.024 -11.398 -16.328 1 85.25 52 GLN B CA 1
ATOM 2143 C C . GLN B 1 52 ? -1.077 -12.453 -16.328 1 85.25 52 GLN B C 1
ATOM 2145 O O . GLN B 1 52 ? -1.1 -13.336 -15.453 1 85.25 52 GLN B O 1
ATOM 2150 N N . THR B 1 53 ? -1.875 -12.547 -17.328 1 88.19 53 THR B N 1
ATOM 2151 C CA . THR B 1 53 ? -3.008 -13.469 -17.328 1 88.19 53 THR B CA 1
ATOM 2152 C C . THR B 1 53 ? -2.68 -14.734 -18.125 1 88.19 53 THR B C 1
ATOM 2154 O O . THR B 1 53 ? -2.133 -14.656 -19.219 1 88.19 53 THR B O 1
ATOM 2157 N N . CYS B 1 54 ? -2.98 -15.867 -17.453 1 91.56 54 CYS B N 1
ATOM 2158 C CA . CYS B 1 54 ? -2.797 -17.156 -18.109 1 91.56 54 CYS B CA 1
ATOM 2159 C C . CYS B 1 54 ? -4.125 -17.891 -18.25 1 91.56 54 CYS B C 1
ATOM 2161 O O . CYS B 1 54 ? -4.887 -18 -17.281 1 91.56 54 CYS B O 1
ATOM 2163 N N . THR B 1 55 ? -4.406 -18.312 -19.453 1 92.75 55 THR B N 1
ATOM 2164 C CA . THR B 1 55 ? -5.602 -19.109 -19.703 1 92.75 55 THR B CA 1
ATOM 2165 C C . THR B 1 55 ? -5.23 -20.484 -20.266 1 92.75 55 THR B C 1
ATOM 2167 O O . THR B 1 55 ? -4.633 -20.578 -21.328 1 92.75 55 THR B O 1
ATOM 2170 N N . ASN B 1 56 ? -5.629 -21.469 -19.422 1 94.5 56 ASN B N 1
ATOM 2171 C CA . ASN B 1 56 ? -5.367 -22.828 -19.875 1 94.5 56 ASN B CA 1
ATOM 2172 C C . ASN B 1 56 ? -6.32 -23.219 -21 1 94.5 56 ASN B C 1
ATOM 2174 O O . ASN B 1 56 ? -7.504 -22.891 -20.969 1 94.5 56 ASN B O 1
ATOM 2178 N N . ALA B 1 57 ? -5.738 -23.875 -22.062 1 94 57 ALA B N 1
ATOM 2179 C CA . ALA B 1 57 ? -6.5 -24.469 -23.156 1 94 57 ALA B CA 1
ATOM 2180 C C . ALA B 1 57 ? -6.062 -25.922 -23.406 1 94 57 ALA B C 1
ATOM 2182 O O . ALA B 1 57 ? -4.934 -26.297 -23.094 1 94 57 ALA B O 1
ATOM 2183 N N . TYR B 1 58 ? -7 -26.672 -23.922 1 94.5 58 TYR B N 1
ATOM 2184 C CA . TYR B 1 58 ? -6.695 -28.078 -24.188 1 94.5 58 TYR B CA 1
ATOM 2185 C C . TYR B 1 58 ? -5.488 -28.203 -25.109 1 94.5 58 TYR B C 1
ATOM 2187 O O . TYR B 1 58 ? -5.551 -27.828 -26.281 1 94.5 58 TYR B O 1
ATOM 2195 N N . GLY B 1 59 ? -4.402 -28.781 -24.609 1 94.06 59 GLY B N 1
ATOM 2196 C CA . GLY B 1 59 ? -3.168 -29 -25.344 1 94.06 59 GLY B CA 1
ATOM 2197 C C . GLY B 1 59 ? -2.342 -27.75 -25.516 1 94.06 59 GLY B C 1
ATOM 2198 O O . GLY B 1 59 ? -1.343 -27.75 -26.234 1 94.06 59 GLY B O 1
ATOM 2199 N N . SER B 1 60 ? -2.834 -26.688 -24.953 1 93.69 60 SER B N 1
ATOM 2200 C CA . SER B 1 60 ? -2.139 -25.422 -25.125 1 93.69 60 SER B CA 1
ATOM 2201 C C . SER B 1 60 ? -2.473 -24.438 -24.016 1 93.69 60 SER B C 1
ATOM 2203 O O . SER B 1 60 ? -3.008 -24.844 -22.969 1 93.69 60 SER B O 1
ATOM 2205 N N . TYR B 1 61 ? -1.931 -23.219 -24.125 1 94.19 61 TYR B N 1
ATOM 2206 C CA . TYR B 1 61 ? -2.256 -22.109 -23.234 1 94.19 61 TYR B CA 1
ATOM 2207 C C . TYR B 1 61 ? -2.059 -20.766 -23.938 1 94.19 61 TYR B C 1
ATOM 2209 O O . TYR B 1 61 ? -1.476 -20.703 -25.016 1 94.19 61 TYR B O 1
ATOM 2217 N N . ALA B 1 62 ? -2.68 -19.797 -23.328 1 95.38 62 ALA B N 1
ATOM 2218 C CA . ALA B 1 62 ? -2.502 -18.453 -23.891 1 95.38 62 ALA B CA 1
ATOM 2219 C C . ALA B 1 62 ? -2.285 -17.422 -22.781 1 95.38 62 ALA B C 1
ATOM 2221 O O . ALA B 1 62 ? -2.908 -17.5 -21.719 1 95.38 62 ALA B O 1
ATOM 2222 N N . CYS B 1 63 ? -1.356 -16.453 -23.078 1 94.19 63 CYS B N 1
ATOM 2223 C CA . CYS B 1 63 ? -1.141 -15.32 -22.188 1 94.19 63 CYS B CA 1
ATOM 2224 C C . CYS B 1 63 ? -1.794 -14.062 -22.75 1 94.19 63 CYS B C 1
ATOM 2226 O O . CYS B 1 63 ? -1.948 -13.93 -23.969 1 94.19 63 CYS B O 1
ATOM 2228 N N . SER B 1 64 ? -2.264 -13.234 -21.828 1 93.19 64 SER B N 1
ATOM 2229 C CA . SER B 1 64 ? -2.83 -11.961 -22.266 1 93.19 64 SER B CA 1
ATOM 2230 C C . SER B 1 64 ? -2.438 -10.836 -21.312 1 93.19 64 SER B C 1
ATOM 2232 O O . SER B 1 64 ? -2.031 -11.086 -20.172 1 93.19 64 SER B O 1
ATOM 2234 N N . CYS B 1 65 ? -2.457 -9.594 -21.875 1 87.56 65 CYS B N 1
ATOM 2235 C CA . CYS B 1 65 ? -2.08 -8.406 -21.125 1 87.56 65 CYS B CA 1
ATOM 2236 C C . CYS B 1 65 ? -3.299 -7.539 -20.828 1 87.56 65 CYS B C 1
ATOM 2238 O O . CYS B 1 65 ? -4.234 -7.484 -21.625 1 87.56 65 CYS B O 1
ATOM 2240 N N . VAL B 1 66 ? -3.26 -6.988 -19.672 1 81.56 66 VAL B N 1
ATOM 2241 C CA . VAL B 1 66 ? -4.324 -6.051 -19.328 1 81.56 66 VAL B CA 1
ATOM 2242 C C . VAL B 1 66 ? -4.215 -4.801 -20.203 1 81.56 66 VAL B C 1
ATOM 2244 O O . VAL B 1 66 ? -3.221 -4.613 -20.906 1 81.56 66 VAL B O 1
ATOM 2247 N N . GLU B 1 67 ? -5.348 -4.043 -20.109 1 78.44 67 GLU B N 1
ATOM 2248 C CA . GLU B 1 67 ? -5.348 -2.805 -20.891 1 78.44 67 GLU B CA 1
ATOM 2249 C C . GLU B 1 67 ? -4.145 -1.934 -20.531 1 78.44 67 GLU B C 1
ATOM 2251 O O . GLU B 1 67 ? -3.797 -1.794 -19.359 1 78.44 67 GLU B O 1
ATOM 2256 N N . GLY B 1 68 ? -3.525 -1.311 -21.547 1 76.25 68 GLY B N 1
ATOM 2257 C CA . GLY B 1 68 ? -2.373 -0.45 -21.328 1 76.25 68 GLY B CA 1
ATOM 2258 C C . GLY B 1 68 ? -1.049 -1.178 -21.484 1 76.25 68 GLY B C 1
ATOM 2259 O O . GLY B 1 68 ? 0.016 -0.562 -21.391 1 76.25 68 GLY B O 1
ATOM 2260 N N . TYR B 1 69 ? -1.152 -2.488 -21.75 1 82.25 69 TYR B N 1
ATOM 2261 C CA . TYR B 1 69 ? 0.056 -3.287 -21.906 1 82.25 69 TYR B CA 1
ATOM 2262 C C . TYR B 1 69 ? 0.059 -4.004 -23.25 1 82.25 69 TYR B C 1
ATOM 2264 O O . TYR B 1 69 ? -1.002 -4.309 -23.812 1 82.25 69 TYR B O 1
ATOM 2272 N N . LEU B 1 70 ? 1.308 -4.234 -23.703 1 87.38 70 LEU B N 1
ATOM 2273 C CA . LEU B 1 70 ? 1.49 -4.918 -24.969 1 87.38 70 LEU B CA 1
ATOM 2274 C C . LEU B 1 70 ? 2.205 -6.25 -24.781 1 87.38 70 LEU B C 1
ATOM 2276 O O . LEU B 1 70 ? 3.184 -6.332 -24.047 1 87.38 70 LEU B O 1
ATOM 2280 N N . MET B 1 71 ? 1.622 -7.211 -25.469 1 91.12 71 MET B N 1
ATOM 2281 C CA . MET B 1 71 ? 2.248 -8.531 -25.453 1 91.12 71 MET B CA 1
ATOM 2282 C C . MET B 1 71 ? 3.592 -8.5 -26.172 1 91.12 71 MET B C 1
ATOM 2284 O O . MET B 1 71 ? 3.703 -7.941 -27.266 1 91.12 71 MET B O 1
ATOM 2288 N N . GLN B 1 72 ? 4.625 -9.109 -25.531 1 88.81 72 GLN B N 1
ATOM 2289 C CA . GLN B 1 72 ? 5.953 -9.148 -26.125 1 88.81 72 GLN B CA 1
ATOM 2290 C C . GLN B 1 72 ? 6.078 -10.312 -27.109 1 88.81 72 GLN B C 1
ATOM 2292 O O . GLN B 1 72 ? 5.238 -11.219 -27.109 1 88.81 72 GLN B O 1
ATOM 2297 N N . PRO B 1 73 ? 7.164 -10.305 -27.844 1 92.44 73 PRO B N 1
ATOM 2298 C CA . PRO B 1 73 ? 7.312 -11.32 -28.891 1 92.44 73 PRO B CA 1
ATOM 2299 C C . PRO B 1 73 ? 7.414 -12.734 -28.312 1 92.44 73 PRO B C 1
ATOM 2301 O O . PRO B 1 73 ? 7.141 -13.711 -29.031 1 92.44 73 PRO B O 1
ATOM 2304 N N . ASP B 1 74 ? 7.746 -12.797 -27.109 1 91.62 74 ASP B N 1
ATOM 2305 C CA . ASP B 1 74 ? 7.855 -14.125 -26.5 1 91.62 74 ASP B CA 1
ATOM 2306 C C . ASP B 1 74 ? 6.477 -14.703 -26.188 1 91.62 74 ASP B C 1
ATOM 2308 O O . ASP B 1 74 ? 6.359 -15.852 -25.781 1 91.62 74 ASP B O 1
ATOM 2312 N N . ASN B 1 75 ? 5.43 -13.906 -26.375 1 92.56 75 ASN B N 1
ATOM 2313 C CA . ASN B 1 75 ? 4.027 -14.266 -26.156 1 92.56 75 ASN B CA 1
ATOM 2314 C C . ASN B 1 75 ? 3.766 -14.664 -24.703 1 92.56 75 ASN B C 1
ATOM 2316 O O . ASN B 1 75 ? 2.842 -15.43 -24.422 1 92.56 75 ASN B O 1
ATOM 2320 N N . LYS B 1 76 ? 4.555 -14.203 -23.766 1 91.44 76 LYS B N 1
ATOM 2321 C CA . LYS B 1 76 ? 4.395 -14.539 -22.359 1 91.44 76 LYS B CA 1
ATOM 2322 C C . LYS B 1 76 ? 4.488 -13.289 -21.484 1 91.44 76 LYS B C 1
ATOM 2324 O O . LYS B 1 76 ? 3.842 -13.211 -20.438 1 91.44 76 LYS B O 1
ATOM 2329 N N . SER B 1 77 ? 5.277 -12.352 -22 1 87.75 77 SER B N 1
ATOM 2330 C CA . SER B 1 77 ? 5.551 -11.172 -21.188 1 87.75 77 SER B CA 1
ATOM 2331 C C . SER B 1 77 ? 4.785 -9.953 -21.703 1 87.75 77 SER B C 1
ATOM 2333 O O . SER B 1 77 ? 4.57 -9.82 -22.906 1 87.75 77 SER B O 1
ATOM 2335 N N . CYS B 1 78 ? 4.301 -9.133 -20.781 1 84.62 78 CYS B N 1
ATOM 2336 C CA . CYS B 1 78 ? 3.607 -7.895 -21.125 1 84.62 78 CYS B CA 1
ATOM 2337 C C . CYS B 1 78 ? 4.445 -6.68 -20.75 1 84.62 78 CYS B C 1
ATOM 2339 O O . CYS B 1 78 ? 5.133 -6.688 -19.719 1 84.62 78 CYS B O 1
ATOM 2341 N N . LYS B 1 79 ? 4.379 -5.633 -21.656 1 79.12 79 LYS B N 1
ATOM 2342 C CA . LYS B 1 79 ? 5.047 -4.363 -21.375 1 79.12 79 LYS B CA 1
ATOM 2343 C C . LYS B 1 79 ? 4.086 -3.188 -21.547 1 79.12 79 LYS B C 1
ATOM 2345 O O . LYS B 1 79 ? 3.232 -3.197 -22.438 1 79.12 79 LYS B O 1
ATOM 2350 N N . ALA B 1 80 ? 4.172 -2.115 -20.688 1 75.62 80 ALA B N 1
ATOM 2351 C CA . ALA B 1 80 ? 3.287 -0.953 -20.75 1 75.62 80 ALA B CA 1
ATOM 2352 C C . ALA B 1 80 ? 3.408 -0.244 -22.094 1 75.62 80 ALA B C 1
ATOM 2354 O O . ALA B 1 80 ? 4.512 -0.097 -22.625 1 75.62 80 ALA B O 1
ATOM 2355 N N . LYS B 1 81 ? 2.211 0.124 -22.766 1 75.56 81 LYS B N 1
ATOM 2356 C CA . LYS B 1 81 ? 2.154 0.786 -24.062 1 75.56 81 LYS B CA 1
ATOM 2357 C C . LYS B 1 81 ? 2.857 2.141 -24.016 1 75.56 81 LYS B C 1
ATOM 2359 O O . LYS B 1 81 ? 3.621 2.477 -24.922 1 75.56 81 LYS B O 1
ATOM 2364 N N . ASN B 1 82 ? 2.086 3.078 -23.406 1 63.16 82 ASN B N 1
ATOM 2365 C CA . ASN B 1 82 ? 2.656 4.422 -23.422 1 63.16 82 ASN B CA 1
ATOM 2366 C C . ASN B 1 82 ? 4.102 4.426 -22.938 1 63.16 82 ASN B C 1
ATOM 2368 O O . ASN B 1 82 ? 4.621 3.389 -22.516 1 63.16 82 ASN B O 1
ATOM 2372 N N . GLU B 1 83 ? 4.617 5.402 -22.047 1 52.78 83 GLU B N 1
ATOM 2373 C CA . GLU B 1 83 ? 6 5.555 -21.609 1 52.78 83 GLU B CA 1
ATOM 2374 C C . GLU B 1 83 ? 6.531 4.262 -21 1 52.78 83 GLU B C 1
ATOM 2376 O O . GLU B 1 83 ? 5.809 3.564 -20.281 1 52.78 83 GLU B O 1
ATOM 2381 N N . PRO B 1 84 ? 7.488 3.686 -21.781 1 50.5 84 PRO B N 1
ATOM 2382 C CA . PRO B 1 84 ? 8.117 2.5 -21.203 1 50.5 84 PRO B CA 1
ATOM 2383 C C . PRO B 1 84 ? 7.988 2.453 -19.672 1 50.5 84 PRO B C 1
ATOM 2385 O O . PRO B 1 84 ? 8.156 3.479 -19.016 1 50.5 84 PRO B O 1
ATOM 2388 N N . ALA B 1 85 ? 7.066 1.684 -19.328 1 53.28 85 ALA B N 1
ATOM 2389 C CA . ALA B 1 85 ? 7.391 1.519 -17.922 1 53.28 85 ALA B CA 1
ATOM 2390 C C . ALA B 1 85 ? 8.898 1.552 -17.688 1 53.28 85 ALA B C 1
ATOM 2392 O O . ALA B 1 85 ? 9.648 0.833 -18.359 1 53.28 85 ALA B O 1
ATOM 2393 N N . ASP B 1 86 ? 9.445 2.752 -17.281 1 61.78 86 ASP B N 1
ATOM 2394 C CA . ASP B 1 86 ? 10.898 2.855 -17.172 1 61.78 86 ASP B CA 1
ATOM 2395 C C . ASP B 1 86 ? 11.477 1.711 -16.344 1 61.78 86 ASP B C 1
ATOM 2397 O O . ASP B 1 86 ? 12.586 1.245 -16.609 1 61.78 86 ASP B O 1
ATOM 2401 N N . ARG B 1 87 ? 10.539 1.121 -15.523 1 72.19 87 ARG B N 1
ATOM 2402 C CA . ARG B 1 87 ? 11.148 0.066 -14.719 1 72.19 87 ARG B CA 1
ATOM 2403 C C . ARG B 1 87 ? 10.172 -1.087 -14.508 1 72.19 87 ARG B C 1
ATOM 2405 O O . ARG B 1 87 ? 8.953 -0.884 -14.5 1 72.19 87 ARG B O 1
ATOM 2412 N N . PRO B 1 88 ? 10.602 -2.326 -14.57 1 77.56 88 PRO B N 1
ATOM 2413 C CA . PRO B 1 88 ? 9.742 -3.443 -14.188 1 77.56 88 PRO B CA 1
ATOM 2414 C C . PRO B 1 88 ? 9.195 -3.301 -12.766 1 77.56 88 PRO B C 1
ATOM 2416 O O . PRO B 1 88 ? 9.789 -2.604 -11.938 1 77.56 88 PRO B O 1
ATOM 2419 N N . PRO B 1 89 ? 7.996 -3.973 -12.594 1 84.5 89 PRO B N 1
ATOM 2420 C CA . PRO B 1 89 ? 7.484 -3.951 -11.219 1 84.5 89 PRO B CA 1
ATOM 2421 C C . PRO B 1 89 ? 8.438 -4.602 -10.219 1 84.5 89 PRO B C 1
ATOM 2423 O O . PRO B 1 89 ? 9.125 -5.566 -10.562 1 84.5 89 PRO B O 1
ATOM 2426 N N . LEU B 1 90 ? 8.414 -4.062 -8.992 1 91.06 90 LEU B N 1
ATOM 2427 C CA . LEU B 1 90 ? 9.312 -4.562 -7.953 1 91.06 90 LEU B CA 1
ATOM 2428 C C . LEU B 1 90 ? 8.523 -4.969 -6.711 1 91.06 90 LEU B C 1
ATOM 2430 O O . LEU B 1 90 ? 7.496 -4.363 -6.398 1 91.06 90 LEU B O 1
ATOM 2434 N N . LEU B 1 91 ? 8.977 -5.965 -6.109 1 92.25 91 LEU B N 1
ATOM 2435 C CA . LEU B 1 91 ? 8.562 -6.312 -4.758 1 92.25 91 LEU B CA 1
ATOM 2436 C C . LEU B 1 91 ? 9.516 -5.715 -3.727 1 92.25 91 LEU B C 1
ATOM 2438 O O . LEU B 1 91 ? 10.719 -5.969 -3.766 1 92.25 91 LEU B O 1
ATOM 2442 N N . LEU B 1 92 ? 8.953 -4.898 -2.871 1 93.44 92 LEU B N 1
ATOM 2443 C CA . LEU B 1 92 ? 9.766 -4.277 -1.828 1 93.44 92 LEU B CA 1
ATOM 2444 C C . LEU B 1 92 ? 9.492 -4.918 -0.472 1 93.44 92 LEU B C 1
ATOM 2446 O O . LEU B 1 92 ? 8.336 -5.125 -0.099 1 93.44 92 LEU B O 1
ATOM 2450 N N . ILE B 1 93 ? 10.602 -5.18 0.197 1 91.38 93 ILE B N 1
ATOM 2451 C CA . ILE B 1 93 ? 10.508 -5.801 1.513 1 91.38 93 ILE B CA 1
ATOM 2452 C C . ILE B 1 93 ? 11.414 -5.07 2.498 1 91.38 93 ILE B C 1
ATOM 2454 O O . ILE B 1 93 ? 12.539 -4.707 2.158 1 91.38 93 ILE B O 1
ATOM 2458 N N . ALA B 1 94 ? 10.797 -4.867 3.604 1 89.81 94 ALA B N 1
ATOM 2459 C CA . ALA B 1 94 ? 11.633 -4.266 4.641 1 89.81 94 ALA B CA 1
ATOM 2460 C C . ALA B 1 94 ? 11.828 -5.227 5.812 1 89.81 94 ALA B C 1
ATOM 2462 O O . ALA B 1 94 ? 10.875 -5.852 6.273 1 89.81 94 ALA B O 1
ATOM 2463 N N . ASN B 1 95 ? 13.055 -5.348 6.211 1 85.12 95 ASN B N 1
ATOM 2464 C CA . ASN B 1 95 ? 13.398 -5.91 7.516 1 85.12 95 ASN B CA 1
ATOM 2465 C C . ASN B 1 95 ? 14.07 -4.871 8.406 1 85.12 95 ASN B C 1
ATOM 2467 O O . ASN B 1 95 ? 14.227 -3.713 8.016 1 85.12 95 ASN B O 1
ATOM 2471 N N . PHE B 1 96 ? 14.336 -5.27 9.562 1 83.38 96 PHE B N 1
ATOM 2472 C CA . PHE B 1 96 ? 14.891 -4.32 10.523 1 83.38 96 PHE B CA 1
ATOM 2473 C C . PHE B 1 96 ? 16.172 -3.689 9.977 1 83.38 96 PHE B C 1
ATOM 2475 O O . PHE B 1 96 ? 16.406 -2.498 10.172 1 83.38 96 PHE B O 1
ATOM 2482 N N . GLN B 1 97 ? 16.891 -4.352 9.094 1 86.06 97 GLN B N 1
ATOM 2483 C CA . GLN B 1 97 ? 18.234 -3.902 8.711 1 86.06 97 GLN B CA 1
ATOM 2484 C C . GLN B 1 97 ? 18.219 -3.252 7.328 1 86.06 97 GLN B C 1
ATOM 2486 O O . GLN B 1 97 ? 19.109 -2.475 6.996 1 86.06 97 GLN B O 1
ATOM 2491 N N . SER B 1 98 ? 17.234 -3.611 6.602 1 89.12 98 SER B N 1
ATOM 2492 C CA . SER B 1 98 ? 17.344 -3.199 5.207 1 89.12 98 SER B CA 1
ATOM 2493 C C . SER B 1 98 ? 15.984 -3.209 4.512 1 89.12 98 SER B C 1
ATOM 2495 O O . SER B 1 98 ? 15.023 -3.783 5.023 1 89.12 98 SER B O 1
ATOM 2497 N N . ILE B 1 99 ? 15.969 -2.502 3.416 1 91.38 99 ILE B N 1
ATOM 2498 C CA . ILE B 1 99 ? 14.898 -2.627 2.432 1 91.38 99 ILE B CA 1
ATOM 2499 C C . ILE B 1 99 ? 15.438 -3.307 1.173 1 91.38 99 ILE B C 1
ATOM 2501 O O . ILE B 1 99 ? 16.438 -2.865 0.597 1 91.38 99 ILE B O 1
ATOM 2505 N N . LEU B 1 100 ? 14.75 -4.332 0.779 1 91.44 100 LEU B N 1
ATOM 2506 C CA . LEU B 1 100 ? 15.133 -5.082 -0.414 1 91.44 100 LEU B CA 1
ATOM 2507 C C . LEU B 1 100 ? 14.195 -4.773 -1.573 1 91.44 100 LEU B C 1
ATOM 2509 O O . LEU B 1 100 ? 12.977 -4.723 -1.391 1 91.44 100 LEU B O 1
ATOM 2513 N N . ALA B 1 101 ? 14.797 -4.582 -2.689 1 93.19 101 ALA B N 1
ATOM 2514 C CA . ALA B 1 101 ? 14.047 -4.555 -3.945 1 93.19 101 ALA B CA 1
ATOM 2515 C C . ALA B 1 101 ? 14.266 -5.84 -4.742 1 93.19 101 ALA B C 1
ATOM 2517 O O . ALA B 1 101 ? 15.398 -6.191 -5.066 1 93.19 101 ALA B O 1
ATOM 2518 N N . LEU B 1 102 ? 13.117 -6.484 -5.023 1 91.69 102 LEU B N 1
ATOM 2519 C CA . LEU B 1 102 ? 13.141 -7.73 -5.777 1 91.69 102 LEU B CA 1
ATOM 2520 C C . LEU B 1 102 ? 12.281 -7.625 -7.031 1 91.69 102 LEU B C 1
ATOM 2522 O O . LEU B 1 102 ? 11.289 -6.898 -7.047 1 91.69 102 LEU B O 1
ATOM 2526 N N . TYR B 1 103 ? 12.742 -8.352 -8.039 1 86.06 103 TYR B N 1
ATOM 2527 C CA . TYR B 1 103 ? 11.742 -8.609 -9.07 1 86.06 103 TYR B CA 1
ATOM 2528 C C . TYR B 1 103 ? 10.625 -9.5 -8.539 1 86.06 103 TYR B C 1
ATOM 2530 O O . TYR B 1 103 ? 10.789 -10.164 -7.508 1 86.06 103 TYR B O 1
ATOM 2538 N N . LEU B 1 104 ? 9.523 -9.5 -9.25 1 87.25 104 LEU B N 1
ATOM 2539 C CA . LEU B 1 104 ? 8.359 -10.219 -8.758 1 87.25 104 LEU B CA 1
ATOM 2540 C C . LEU B 1 104 ? 8.617 -11.719 -8.742 1 87.25 104 LEU B C 1
ATOM 2542 O O . LEU B 1 104 ? 7.891 -12.469 -8.086 1 87.25 104 LEU B O 1
ATOM 2546 N N . ASN B 1 105 ? 9.664 -12.148 -9.391 1 80.75 105 ASN B N 1
ATOM 2547 C CA . ASN B 1 105 ? 10.008 -13.57 -9.375 1 80.75 105 ASN B CA 1
ATOM 2548 C C . ASN B 1 105 ? 10.93 -13.914 -8.211 1 80.75 105 ASN B C 1
ATOM 2550 O O . ASN B 1 105 ? 11.383 -15.055 -8.086 1 80.75 105 ASN B O 1
ATOM 2554 N N . GLY B 1 106 ? 11.289 -12.898 -7.438 1 85.19 106 GLY B N 1
ATOM 2555 C CA . GLY B 1 106 ? 12.055 -13.148 -6.227 1 85.19 106 GLY B CA 1
ATOM 2556 C C . GLY B 1 106 ? 13.523 -12.82 -6.375 1 85.19 106 GLY B C 1
ATOM 2557 O O . GLY B 1 106 ? 14.273 -12.852 -5.395 1 85.19 106 GLY B O 1
ATOM 2558 N N . THR B 1 107 ? 13.93 -12.484 -7.555 1 86.31 107 THR B N 1
ATOM 2559 C CA . THR B 1 107 ? 15.328 -12.117 -7.77 1 86.31 107 THR B CA 1
ATOM 2560 C C . THR B 1 107 ? 15.641 -10.766 -7.129 1 86.31 107 THR B C 1
ATOM 2562 O O . THR B 1 107 ? 14.945 -9.781 -7.383 1 86.31 107 THR B O 1
ATOM 2565 N N . THR B 1 108 ? 16.734 -10.781 -6.34 1 89 108 THR B N 1
ATOM 2566 C CA . THR B 1 108 ? 17.109 -9.539 -5.68 1 89 108 THR B CA 1
ATOM 2567 C C . THR B 1 108 ? 17.734 -8.562 -6.68 1 89 108 THR B C 1
ATOM 2569 O O . THR B 1 108 ? 18.578 -8.945 -7.48 1 89 108 THR B O 1
ATOM 2572 N N . VAL B 1 109 ? 17.281 -7.383 -6.609 1 92.06 109 VAL B N 1
ATOM 2573 C CA . VAL B 1 109 ? 17.75 -6.32 -7.492 1 92.06 109 VAL B CA 1
ATOM 2574 C C . VAL B 1 109 ? 18.719 -5.418 -6.738 1 92.06 109 VAL B C 1
ATOM 2576 O O . VAL B 1 109 ? 19.844 -5.191 -7.199 1 92.06 109 VAL B O 1
ATOM 2579 N N . SER B 1 110 ? 18.281 -4.918 -5.641 1 94.12 110 SER B N 1
ATOM 2580 C CA . SER B 1 110 ? 19.078 -4 -4.84 1 94.12 110 SER B CA 1
ATOM 2581 C C . SER B 1 110 ? 18.656 -4.027 -3.375 1 94.12 110 SER B C 1
ATOM 2583 O O . SER B 1 110 ? 17.594 -4.547 -3.043 1 94.12 110 SER B O 1
ATOM 2585 N N . THR B 1 111 ? 19.562 -3.537 -2.523 1 92.31 111 THR B N 1
ATOM 2586 C CA . THR B 1 111 ? 19.312 -3.447 -1.089 1 92.31 111 THR B CA 1
ATOM 2587 C C . THR B 1 111 ? 19.672 -2.057 -0.567 1 92.31 111 THR B C 1
ATOM 2589 O O . THR B 1 111 ? 20.703 -1.496 -0.93 1 92.31 111 THR B O 1
ATOM 2592 N N . LEU B 1 112 ? 18.734 -1.496 0.081 1 92.31 112 LEU B N 1
ATOM 2593 C CA . LEU B 1 112 ? 18.984 -0.267 0.825 1 92.31 112 LEU B CA 1
ATOM 2594 C C . LEU B 1 112 ? 19.219 -0.564 2.301 1 92.31 112 LEU B C 1
ATOM 2596 O O . LEU B 1 112 ? 18.281 -0.894 3.033 1 92.31 112 LEU B O 1
ATOM 2600 N N . ASP B 1 113 ? 20.469 -0.384 2.73 1 88.19 113 ASP B N 1
ATOM 2601 C CA . ASP B 1 113 ? 20.828 -0.733 4.102 1 88.19 113 ASP B CA 1
ATOM 2602 C C . ASP B 1 113 ? 20.609 0.448 5.043 1 88.19 113 ASP B C 1
ATOM 2604 O O . ASP B 1 113 ? 20.891 1.594 4.688 1 88.19 113 ASP B O 1
ATOM 2608 N N . SER B 1 114 ? 19.984 0.081 6.098 1 79.62 114 SER B N 1
ATOM 2609 C CA . SER B 1 114 ? 19.906 1.075 7.164 1 79.62 114 SER B CA 1
ATOM 2610 C C . SER B 1 114 ? 21.266 1.283 7.824 1 79.62 114 SER B C 1
ATOM 2612 O O . SER B 1 114 ? 22.156 0.438 7.703 1 79.62 114 SER B O 1
ATOM 2614 N N . ASP B 1 115 ? 21.375 2.455 8.367 1 76 115 ASP B N 1
ATOM 2615 C CA . ASP B 1 115 ? 22.609 2.678 9.125 1 76 115 ASP B CA 1
ATOM 2616 C C . ASP B 1 115 ? 22.688 1.731 10.32 1 76 115 ASP B C 1
ATOM 2618 O O . ASP B 1 115 ? 21.672 1.277 10.836 1 76 115 ASP B O 1
ATOM 2622 N N . GLU B 1 116 ? 23.906 1.317 10.617 1 67.56 116 GLU B N 1
ATOM 2623 C CA . GLU B 1 116 ? 24.203 0.358 11.68 1 67.56 116 GLU B CA 1
ATOM 2624 C C . GLU B 1 116 ? 23.406 0.685 12.953 1 67.56 116 GLU B C 1
ATOM 2626 O O . GLU B 1 116 ? 23.031 -0.215 13.703 1 67.56 116 GLU B O 1
ATOM 2631 N N . ASN B 1 117 ? 23.062 1.793 13.055 1 74.25 117 ASN B N 1
ATOM 2632 C CA . ASN B 1 117 ? 22.438 2.221 14.305 1 74.25 117 ASN B CA 1
ATOM 2633 C C . ASN B 1 117 ? 20.938 2.467 14.141 1 74.25 117 ASN B C 1
ATOM 2635 O O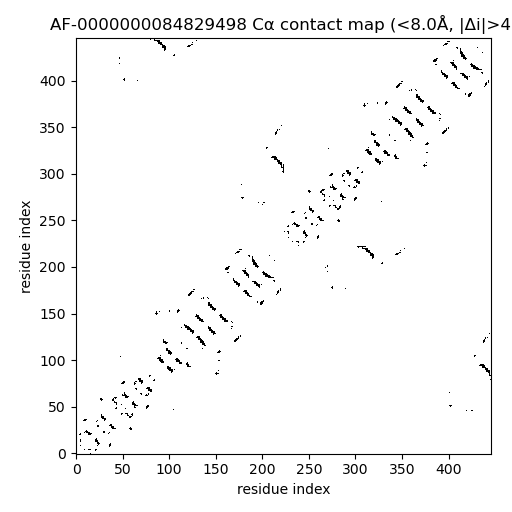 . ASN B 1 117 ? 20.25 2.732 15.117 1 74.25 117 ASN B O 1
ATOM 2639 N N . ASN B 1 118 ? 20.516 2.307 12.969 1 78.12 118 ASN B N 1
ATOM 2640 C CA . ASN B 1 118 ? 19.109 2.607 12.719 1 78.12 118 ASN B CA 1
ATOM 2641 C C . ASN B 1 118 ? 18.391 1.43 12.07 1 78.12 118 ASN B C 1
ATOM 2643 O O . ASN B 1 118 ? 18.906 0.82 11.133 1 78.12 118 ASN B O 1
ATOM 2647 N N . GLY B 1 119 ? 17.312 1.077 12.766 1 84.38 119 GLY B N 1
ATOM 2648 C CA . GLY B 1 119 ? 16.516 0.008 12.203 1 84.38 119 GLY B CA 1
ATOM 2649 C C . GLY B 1 119 ? 15.305 0.512 11.43 1 84.38 119 GLY B C 1
ATOM 2650 O O . GLY B 1 119 ? 14.734 1.55 11.773 1 84.38 119 GLY B O 1
ATOM 2651 N N . THR B 1 120 ? 14.945 -0.174 10.359 1 84.62 120 THR B N 1
ATOM 2652 C CA . THR B 1 120 ? 13.742 0.12 9.602 1 84.62 120 THR B CA 1
ATOM 2653 C C . THR B 1 120 ? 12.5 -0.424 10.312 1 84.62 120 THR B C 1
ATOM 2655 O O . THR B 1 120 ? 12.484 -1.579 10.742 1 84.62 120 THR B O 1
ATOM 2658 N N . GLN B 1 121 ? 11.531 0.424 10.43 1 85.88 121 GLN B N 1
ATOM 2659 C CA . GLN B 1 121 ? 10.32 0.02 11.133 1 85.88 121 GLN B CA 1
ATOM 2660 C C . GLN B 1 121 ? 9.188 -0.278 10.156 1 85.88 121 GLN B C 1
ATOM 2662 O O . GLN B 1 121 ? 8.438 -1.235 10.344 1 85.88 121 GLN B O 1
ATOM 2667 N N . THR B 1 122 ? 9.016 0.467 9.203 1 92.69 122 THR B N 1
ATOM 2668 C CA . THR B 1 122 ? 7.957 0.343 8.195 1 92.69 122 THR B CA 1
ATOM 2669 C C . THR B 1 122 ? 8.266 1.213 6.984 1 92.69 122 THR B C 1
ATOM 2671 O O . THR B 1 122 ? 9.195 2.02 7.008 1 92.69 122 THR B O 1
ATOM 2674 N N . PHE B 1 123 ? 7.531 1.026 5.914 1 95.31 123 PHE B N 1
ATOM 2675 C CA . PHE B 1 123 ? 7.684 1.869 4.734 1 95.31 123 PHE B CA 1
ATOM 2676 C C . PHE B 1 123 ? 6.391 1.916 3.93 1 95.31 123 PHE B C 1
ATOM 2678 O O . PHE B 1 123 ? 5.465 1.146 4.188 1 95.31 123 PHE B O 1
ATOM 2685 N N . ASP B 1 124 ? 6.312 2.801 3.076 1 95.31 124 ASP B N 1
ATOM 2686 C CA . ASP B 1 124 ? 5.312 2.844 2.014 1 95.31 124 ASP B CA 1
ATOM 2687 C C . ASP B 1 124 ? 5.887 3.465 0.743 1 95.31 124 ASP B C 1
ATOM 2689 O O . ASP B 1 124 ? 6.977 4.039 0.764 1 95.31 124 ASP B O 1
ATOM 2693 N N . VAL B 1 125 ? 5.156 3.252 -0.365 1 91.94 125 VAL B N 1
ATOM 2694 C CA . VAL B 1 125 ? 5.652 3.686 -1.667 1 91.94 125 VAL B CA 1
ATOM 2695 C C . VAL B 1 125 ? 4.777 4.82 -2.201 1 91.94 125 VAL B C 1
ATOM 2697 O O . VAL B 1 125 ? 3.566 4.836 -1.969 1 91.94 125 VAL B O 1
ATOM 2700 N N . ILE B 1 126 ? 5.457 5.723 -2.836 1 88.12 126 ILE B N 1
ATOM 2701 C CA . ILE B 1 126 ? 4.777 6.777 -3.58 1 88.12 126 ILE B CA 1
ATOM 2702 C C . ILE B 1 126 ? 4.773 6.438 -5.07 1 88.12 126 ILE B C 1
ATOM 2704 O O . ILE B 1 126 ? 5.758 6.688 -5.77 1 88.12 126 ILE B O 1
ATOM 2708 N N . TYR B 1 127 ? 3.707 5.965 -5.543 1 74.88 127 TYR B N 1
ATOM 2709 C CA . TYR B 1 127 ? 3.635 5.367 -6.875 1 74.88 127 TYR B CA 1
ATOM 2710 C C . TYR B 1 127 ? 3.873 6.418 -7.953 1 74.88 127 TYR B C 1
ATOM 2712 O O . TYR B 1 127 ? 4.605 6.172 -8.914 1 74.88 127 TYR B O 1
ATOM 2720 N N . ASP B 1 128 ? 3.344 7.574 -7.805 1 74.31 128 ASP B N 1
ATOM 2721 C CA . ASP B 1 128 ? 3.395 8.578 -8.859 1 74.31 128 ASP B CA 1
ATOM 2722 C C . ASP B 1 128 ? 4.781 9.219 -8.953 1 74.31 128 ASP B C 1
ATOM 2724 O O . ASP B 1 128 ? 5.117 9.844 -9.953 1 74.31 128 ASP B O 1
ATOM 2728 N N . GLU B 1 129 ? 5.594 9.008 -7.949 1 81.56 129 GLU B N 1
ATOM 2729 C CA . GLU B 1 129 ? 6.918 9.625 -7.926 1 81.56 129 GLU B CA 1
ATOM 2730 C C . GLU B 1 129 ? 8.023 8.57 -7.98 1 81.56 129 GLU B C 1
ATOM 2732 O O . GLU B 1 129 ? 9.203 8.906 -7.961 1 81.56 129 GLU B O 1
ATOM 2737 N N . ASP B 1 130 ? 7.629 7.348 -8.07 1 87.25 130 ASP B N 1
ATOM 2738 C CA . ASP B 1 130 ? 8.602 6.266 -8.016 1 87.25 130 ASP B CA 1
ATOM 2739 C C . ASP B 1 130 ? 9.516 6.414 -6.801 1 87.25 130 ASP B C 1
ATOM 2741 O O . ASP B 1 130 ? 10.742 6.402 -6.938 1 87.25 130 ASP B O 1
ATOM 2745 N N . SER B 1 131 ? 8.898 6.551 -5.727 1 92.31 131 SER B N 1
ATOM 2746 C CA . SER B 1 131 ? 9.664 6.793 -4.504 1 92.31 131 SER B CA 1
ATOM 2747 C C . SER B 1 131 ? 9.172 5.906 -3.363 1 92.31 131 SER B C 1
ATOM 2749 O O . SER B 1 131 ? 8.055 5.398 -3.4 1 92.31 131 SER B O 1
ATOM 2751 N N . ILE B 1 132 ? 10.062 5.699 -2.473 1 94.62 132 ILE B N 1
ATOM 2752 C CA . ILE B 1 132 ? 9.758 4.965 -1.246 1 94.62 132 ILE B CA 1
ATOM 2753 C C . ILE B 1 132 ? 10.102 5.832 -0.035 1 94.62 132 ILE B C 1
ATOM 2755 O O . ILE B 1 132 ? 11.078 6.586 -0.058 1 94.62 132 ILE B O 1
ATOM 2759 N N . CYS B 1 133 ? 9.312 5.805 0.968 1 95.88 133 CYS B N 1
ATOM 2760 C CA . CYS B 1 133 ? 9.617 6.426 2.252 1 95.88 133 CYS B CA 1
ATOM 2761 C C . CYS B 1 133 ? 9.539 5.406 3.383 1 95.88 133 CYS B C 1
ATOM 2763 O O . CYS B 1 133 ? 8.664 4.543 3.389 1 95.88 133 CYS B O 1
ATOM 2765 N N . TRP B 1 134 ? 10.453 5.516 4.355 1 95.94 134 TRP B N 1
ATOM 2766 C CA . TRP B 1 134 ? 10.5 4.547 5.445 1 95.94 134 TRP B CA 1
ATOM 2767 C C . TRP B 1 134 ? 10.891 5.219 6.754 1 95.94 134 TRP B C 1
ATOM 2769 O O . TRP B 1 134 ? 11.531 6.273 6.754 1 95.94 134 TRP B O 1
ATOM 2779 N N . VAL B 1 135 ? 10.422 4.625 7.797 1 95 135 VAL B N 1
ATOM 2780 C CA . VAL B 1 135 ? 10.75 5.098 9.141 1 95 135 VAL B CA 1
ATOM 2781 C C . VAL B 1 135 ? 11.984 4.371 9.656 1 95 135 VAL B C 1
ATOM 2783 O O . VAL B 1 135 ? 12.047 3.141 9.633 1 95 135 VAL B O 1
ATOM 2786 N N . THR B 1 136 ? 12.961 5.137 10.078 1 92.56 136 THR B N 1
ATOM 2787 C CA . THR B 1 136 ? 14.148 4.586 10.727 1 92.56 136 THR B CA 1
ATOM 2788 C C . THR B 1 136 ? 14.227 5.031 12.18 1 92.56 136 THR B C 1
ATOM 2790 O O . THR B 1 136 ? 13.938 6.184 12.5 1 92.56 136 THR B O 1
ATOM 2793 N N . ILE B 1 137 ? 14.602 4.051 12.984 1 91.12 137 ILE B N 1
ATOM 2794 C CA . ILE B 1 137 ? 14.648 4.363 14.406 1 91.12 137 ILE B CA 1
ATOM 2795 C C . ILE B 1 137 ? 16 3.941 14.984 1 91.12 137 ILE B C 1
ATOM 2797 O O . ILE B 1 137 ? 16.578 2.93 14.57 1 91.12 137 ILE B O 1
ATOM 2801 N N . SER B 1 138 ? 16.531 4.766 15.82 1 88.81 138 SER B N 1
ATOM 2802 C CA . SER B 1 138 ? 17.656 4.457 16.688 1 88.81 138 SER B CA 1
ATOM 2803 C C . SER B 1 138 ? 17.297 4.641 18.156 1 88.81 138 SER B C 1
ATOM 2805 O O . SER B 1 138 ? 16.141 4.941 18.484 1 88.81 138 SER B O 1
ATOM 2807 N N . GLU B 1 139 ? 18.25 4.383 18.969 1 87 139 GLU B N 1
ATOM 2808 C CA . GLU B 1 139 ? 17.984 4.535 20.406 1 87 139 GLU B CA 1
ATOM 2809 C C . GLU B 1 139 ? 17.594 5.973 20.734 1 87 139 GLU B C 1
ATOM 2811 O O . GLU B 1 139 ? 16.781 6.203 21.625 1 87 139 GLU B O 1
ATOM 2816 N N . THR B 1 140 ? 18.062 6.914 19.938 1 87.75 140 THR B N 1
ATOM 2817 C CA . THR B 1 140 ? 17.922 8.297 20.391 1 87.75 140 THR B CA 1
ATOM 2818 C C . THR B 1 140 ? 17.109 9.109 19.391 1 87.75 140 THR B C 1
ATOM 2820 O O . THR B 1 140 ? 16.781 10.273 19.641 1 87.75 140 THR B O 1
ATOM 2823 N N . SER B 1 141 ? 16.875 8.492 18.25 1 89.12 141 SER B N 1
ATOM 2824 C CA . SER B 1 141 ? 16.219 9.328 17.25 1 89.12 141 SER B CA 1
ATOM 2825 C C . SER B 1 141 ? 15.305 8.5 16.344 1 89.12 141 SER B C 1
ATOM 2827 O O . SER B 1 141 ? 15.422 7.273 16.297 1 89.12 141 SER B O 1
ATOM 2829 N N . SER B 1 142 ? 14.32 9.195 15.812 1 92.75 142 SER B N 1
ATOM 2830 C CA . SER B 1 142 ? 13.461 8.648 14.773 1 92.75 142 SER B CA 1
ATOM 2831 C C . SER B 1 142 ? 13.359 9.602 13.578 1 92.75 142 SER B C 1
ATOM 2833 O O . SER B 1 142 ? 13.273 10.812 13.758 1 92.75 142 SER B O 1
ATOM 2835 N N . GLU B 1 143 ? 13.445 9 12.383 1 92.81 143 GLU B N 1
ATOM 2836 C CA . GLU B 1 143 ? 13.414 9.82 11.172 1 92.81 143 GLU B CA 1
ATOM 2837 C C . GLU B 1 143 ? 12.562 9.156 10.086 1 92.81 143 GLU B C 1
ATOM 2839 O O . GLU B 1 143 ? 12.422 7.934 10.062 1 92.81 143 GLU B O 1
ATOM 2844 N N . LEU B 1 144 ? 11.992 10.016 9.32 1 96.62 144 LEU B N 1
ATOM 2845 C CA . LEU B 1 144 ? 11.422 9.586 8.055 1 96.62 144 LEU B CA 1
ATOM 2846 C C . LEU B 1 144 ? 12.383 9.867 6.902 1 96.62 144 LEU B C 1
ATOM 2848 O O . LEU B 1 144 ? 12.852 11 6.746 1 96.62 144 LEU B O 1
ATOM 2852 N N . LYS B 1 145 ? 12.688 8.82 6.199 1 95.88 145 LYS B N 1
ATOM 2853 C CA . LYS B 1 145 ? 13.547 8.945 5.027 1 95.88 145 LYS B CA 1
ATOM 2854 C C . LYS B 1 145 ? 12.797 8.57 3.752 1 95.88 145 LYS B C 1
ATOM 2856 O O . LYS B 1 145 ? 11.875 7.75 3.787 1 95.88 145 LYS B O 1
ATOM 2861 N N . CYS B 1 146 ? 13.188 9.195 2.664 1 95.88 146 CYS B N 1
ATOM 2862 C CA . CYS B 1 146 ? 12.625 8.875 1.356 1 95.88 146 CYS B CA 1
ATOM 2863 C C . CYS B 1 146 ? 13.727 8.742 0.31 1 95.88 146 CYS B C 1
ATOM 2865 O O . CYS B 1 146 ? 14.812 9.305 0.469 1 95.88 146 CYS B O 1
ATOM 2867 N N . ALA B 1 147 ? 13.469 7.945 -0.729 1 95.81 147 ALA B N 1
ATOM 2868 C CA . ALA B 1 147 ? 14.391 7.773 -1.85 1 95.81 147 ALA B CA 1
ATOM 2869 C C . ALA B 1 147 ? 13.633 7.477 -3.141 1 95.81 147 ALA B C 1
ATOM 2871 O O . ALA B 1 147 ? 12.516 6.953 -3.107 1 95.81 147 ALA B O 1
ATOM 2872 N N . MET B 1 148 ? 14.273 7.848 -4.195 1 94 148 MET B N 1
ATOM 2873 C CA . MET B 1 148 ? 13.742 7.477 -5.504 1 94 148 MET B CA 1
ATOM 2874 C C . MET B 1 148 ? 14.18 6.07 -5.895 1 94 148 MET B C 1
ATOM 2876 O O . MET B 1 148 ? 15.289 5.645 -5.555 1 94 148 MET B O 1
ATOM 2880 N N . ILE B 1 149 ? 13.281 5.352 -6.52 1 92.38 149 ILE B N 1
ATOM 2881 C CA . ILE B 1 149 ? 13.617 4.062 -7.121 1 92.38 149 ILE B CA 1
ATOM 2882 C C . ILE B 1 149 ? 13.805 4.227 -8.625 1 92.38 149 ILE B C 1
ATOM 2884 O O . ILE B 1 149 ? 12.836 4.434 -9.359 1 92.38 149 ILE B O 1
ATOM 2888 N N . ILE B 1 150 ? 14.961 4.086 -9.078 1 90.5 150 ILE B N 1
ATOM 2889 C CA . ILE B 1 150 ? 15.258 4.359 -10.477 1 90.5 150 ILE B CA 1
ATOM 2890 C C . ILE B 1 150 ? 15.016 3.104 -11.312 1 90.5 150 ILE B C 1
ATOM 2892 O O . ILE B 1 150 ? 14.672 2.051 -10.773 1 90.5 150 ILE B O 1
ATOM 2896 N N . LYS B 1 151 ? 15.234 3.197 -12.57 1 84.56 151 LYS B N 1
ATOM 2897 C CA . LYS B 1 151 ? 14.867 2.162 -13.531 1 84.56 151 LYS B CA 1
ATOM 2898 C C . LYS B 1 151 ? 15.586 0.849 -13.234 1 84.56 151 LYS B C 1
ATOM 2900 O O . LYS B 1 151 ? 15.031 -0.231 -13.453 1 84.56 151 LYS B O 1
ATOM 2905 N N . THR B 1 152 ? 16.719 0.904 -12.695 1 85.25 152 THR B N 1
ATOM 2906 C CA . THR B 1 152 ? 17.516 -0.288 -12.406 1 85.25 152 THR B CA 1
ATOM 2907 C C . THR B 1 152 ? 17.062 -0.922 -11.086 1 85.25 152 THR B C 1
ATOM 2909 O O . THR B 1 152 ? 17.562 -1.989 -10.711 1 85.25 152 THR B O 1
ATOM 2912 N N . GLY B 1 153 ? 16.156 -0.266 -10.43 1 88.44 153 GLY B N 1
ATOM 2913 C CA . GLY B 1 153 ? 15.695 -0.786 -9.156 1 88.44 153 GLY B CA 1
ATOM 2914 C C . GLY B 1 153 ? 16.531 -0.323 -7.98 1 88.44 153 GLY B C 1
ATOM 2915 O O . GLY B 1 153 ? 16.312 -0.764 -6.848 1 88.44 153 GLY B O 1
ATOM 2916 N N . TRP B 1 154 ? 17.453 0.546 -8.273 1 92.38 154 TRP B N 1
ATOM 2917 C CA . TRP B 1 154 ? 18.312 1.078 -7.215 1 92.38 154 TRP B CA 1
ATOM 2918 C C . TRP B 1 154 ? 17.672 2.295 -6.559 1 92.38 154 TRP B C 1
ATOM 2920 O O . TRP B 1 154 ? 16.828 2.961 -7.16 1 92.38 154 TRP B O 1
ATOM 2930 N N . PHE B 1 155 ? 18.094 2.498 -5.359 1 94.56 155 PHE B N 1
ATOM 2931 C CA . PHE B 1 155 ? 17.594 3.637 -4.598 1 94.56 155 PHE B CA 1
ATOM 2932 C C . PHE B 1 155 ? 18.531 4.828 -4.715 1 94.56 155 PHE B C 1
ATOM 2934 O O . PHE B 1 155 ? 19.734 4.691 -4.508 1 94.56 155 PHE B O 1
ATOM 2941 N N . THR B 1 156 ? 17.969 5.969 -5.055 1 94.75 156 THR B N 1
ATOM 2942 C CA . THR B 1 156 ? 18.797 7.164 -5.211 1 94.75 156 THR B CA 1
ATOM 2943 C C . THR B 1 156 ? 18.109 8.375 -4.59 1 94.75 156 THR B C 1
ATOM 2945 O O . THR B 1 156 ? 16.969 8.281 -4.121 1 94.75 156 THR B O 1
ATOM 2948 N N . ASN B 1 157 ? 18.875 9.461 -4.41 1 94.81 157 ASN B N 1
ATOM 2949 C CA . ASN B 1 157 ? 18.359 10.742 -3.934 1 94.81 157 ASN B CA 1
ATOM 2950 C C . ASN B 1 157 ? 17.688 10.602 -2.568 1 94.81 157 ASN B C 1
ATOM 2952 O O . ASN B 1 157 ? 16.562 11.047 -2.379 1 94.81 157 ASN B O 1
ATOM 2956 N N . GLN B 1 158 ? 18.422 10.031 -1.702 1 94.12 158 GLN B N 1
ATOM 2957 C CA . GLN B 1 158 ? 17.906 9.867 -0.351 1 94.12 158 GLN B CA 1
ATOM 2958 C C . GLN B 1 158 ? 17.75 11.219 0.347 1 94.12 158 GLN B C 1
ATOM 2960 O O . GLN B 1 158 ? 18.625 12.078 0.243 1 94.12 158 GLN B O 1
ATOM 2965 N N . ARG B 1 159 ? 16.656 11.383 1.046 1 94.69 159 ARG B N 1
ATOM 2966 C CA . ARG B 1 159 ? 16.422 12.586 1.823 1 94.69 159 ARG B CA 1
ATOM 2967 C C . ARG B 1 159 ? 15.781 12.258 3.168 1 94.69 159 ARG B C 1
ATOM 2969 O O . ARG B 1 159 ? 15.125 11.219 3.311 1 94.69 159 ARG B O 1
ATOM 2976 N N . ILE B 1 160 ? 16.031 13.148 4.066 1 94.44 160 ILE B N 1
ATOM 2977 C CA . ILE B 1 160 ? 15.461 13 5.406 1 94.44 160 ILE B CA 1
ATOM 2978 C C . ILE B 1 160 ? 14.375 14.047 5.625 1 94.44 160 ILE B C 1
ATOM 2980 O O . ILE B 1 160 ? 14.555 15.219 5.281 1 94.44 160 ILE B O 1
ATOM 2984 N N . ILE B 1 161 ? 13.227 13.586 6.094 1 93.94 161 ILE B N 1
ATOM 2985 C CA . ILE B 1 161 ? 12.156 14.492 6.5 1 93.94 161 ILE B CA 1
ATOM 2986 C C . ILE B 1 161 ? 12.062 14.531 8.023 1 93.94 161 ILE B C 1
ATOM 2988 O O . ILE B 1 161 ? 11.734 13.523 8.656 1 93.94 161 ILE B O 1
ATOM 2992 N N . THR B 1 162 ? 12.336 15.664 8.555 1 91 162 THR B N 1
ATOM 2993 C CA . THR B 1 162 ? 12.219 15.812 10 1 91 162 THR B CA 1
ATOM 2994 C C . THR B 1 162 ? 10.758 15.922 10.414 1 91 162 THR B C 1
ATOM 2996 O O . THR B 1 162 ? 10.031 16.812 9.938 1 91 162 THR B O 1
ATOM 2999 N N . MET B 1 163 ? 10.375 15.062 11.25 1 93.44 163 MET B N 1
ATOM 3000 C CA . MET B 1 163 ? 8.977 15.008 11.664 1 93.44 163 MET B CA 1
ATOM 3001 C C . MET B 1 163 ? 8.766 15.758 12.977 1 93.44 163 MET B C 1
ATOM 3003 O O . MET B 1 163 ? 9.594 15.672 13.883 1 93.44 163 MET B O 1
ATOM 3007 N N . ALA B 1 164 ? 7.672 16.516 13.047 1 92.12 164 ALA B N 1
ATOM 3008 C CA . ALA B 1 164 ? 7.316 17.219 14.281 1 92.12 164 ALA B CA 1
ATOM 3009 C C . ALA B 1 164 ? 7.027 16.234 15.414 1 92.12 164 ALA B C 1
ATOM 3011 O O . ALA B 1 164 ? 7.211 16.562 16.594 1 92.12 164 ALA B O 1
ATOM 3012 N N . GLN B 1 165 ? 6.562 15.055 15.07 1 92.94 165 GLN B N 1
ATOM 3013 C CA . GLN B 1 165 ? 6.242 14.023 16.047 1 92.94 165 GLN B CA 1
ATOM 3014 C C . GLN B 1 165 ? 7.297 12.922 16.062 1 92.94 165 GLN B C 1
ATOM 3016 O O . GLN B 1 165 ? 7.816 12.547 15.008 1 92.94 165 GLN B O 1
ATOM 3021 N N . ASN B 1 166 ? 7.484 12.422 17.25 1 92.81 166 ASN B N 1
ATOM 3022 C CA . ASN B 1 166 ? 8.359 11.266 17.391 1 92.81 166 ASN B CA 1
ATOM 3023 C C . ASN B 1 166 ? 7.746 10.016 16.766 1 92.81 166 ASN B C 1
ATOM 3025 O O . ASN B 1 166 ? 6.555 9.75 16.938 1 92.81 166 ASN B O 1
ATOM 3029 N N . LEU B 1 167 ? 8.633 9.211 16.047 1 94.81 167 LEU B N 1
ATOM 3030 C CA . LEU B 1 167 ? 8.102 8.07 15.305 1 94.81 167 LEU B CA 1
ATOM 3031 C C . LEU B 1 167 ? 8.516 6.754 15.961 1 94.81 167 LEU B C 1
ATOM 3033 O O . LEU B 1 167 ? 8.359 5.684 15.367 1 94.81 167 LEU B O 1
ATOM 3037 N N . HIS B 1 168 ? 8.992 6.754 17.172 1 92.62 168 HIS B N 1
ATOM 3038 C CA . HIS B 1 168 ? 9.555 5.574 17.812 1 92.62 168 HIS B CA 1
ATOM 3039 C C . HIS B 1 168 ? 8.508 4.477 17.969 1 92.62 168 HIS B C 1
ATOM 3041 O O . HIS B 1 168 ? 8.828 3.289 17.906 1 92.62 168 HIS B O 1
ATOM 3047 N N . ASN B 1 169 ? 7.32 4.91 18.109 1 90.81 169 ASN B N 1
ATOM 3048 C CA . ASN B 1 169 ? 6.273 3.939 18.406 1 90.81 169 ASN B CA 1
ATOM 3049 C C . A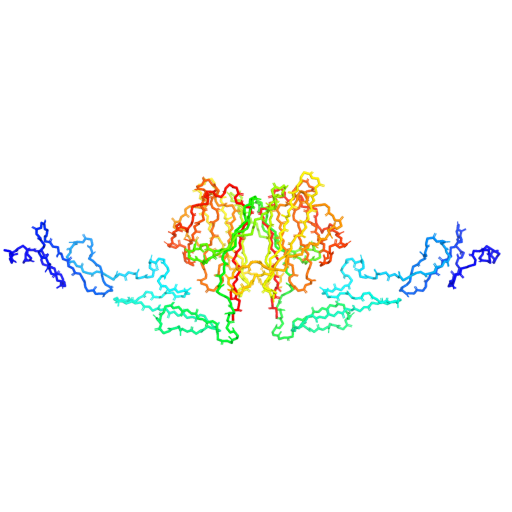SN B 1 169 ? 5.449 3.611 17.156 1 90.81 169 ASN B C 1
ATOM 3051 O O . ASN B 1 169 ? 4.418 2.941 17.25 1 90.81 169 ASN B O 1
ATOM 3055 N N . VAL B 1 170 ? 5.895 4.059 16.031 1 92.06 170 VAL B N 1
ATOM 3056 C CA . VAL B 1 170 ? 5.168 3.814 14.781 1 92.06 170 VAL B CA 1
ATOM 3057 C C . VAL B 1 170 ? 5.375 2.369 14.336 1 92.06 170 VAL B C 1
ATOM 3059 O O . VAL B 1 170 ? 6.496 1.86 14.359 1 92.06 170 VAL B O 1
ATOM 3062 N N . GLU B 1 171 ? 4.305 1.729 13.906 1 88.69 171 GLU B N 1
ATOM 3063 C CA . GLU B 1 171 ? 4.375 0.345 13.453 1 88.69 171 GLU B CA 1
ATOM 3064 C C . GLU B 1 171 ? 4.082 0.239 11.961 1 88.69 171 GLU B C 1
ATOM 3066 O O . GLU B 1 171 ? 4.594 -0.653 11.281 1 88.69 171 GLU B O 1
ATOM 3071 N N . GLN B 1 172 ? 3.213 1.086 11.516 1 92.38 172 GLN B N 1
ATOM 3072 C CA . GLN B 1 172 ? 2.814 1.097 10.109 1 92.38 172 GLN B CA 1
ATOM 3073 C C . GLN B 1 172 ? 2.633 2.523 9.602 1 92.38 172 GLN B C 1
ATOM 3075 O O . GLN B 1 172 ? 2.424 3.447 10.383 1 92.38 172 GLN B O 1
ATOM 3080 N N . MET B 1 173 ? 2.682 2.637 8.305 1 95.19 173 MET B N 1
ATOM 3081 C CA . MET B 1 173 ? 2.473 3.951 7.703 1 95.19 173 MET B CA 1
ATOM 3082 C C . MET B 1 173 ? 1.79 3.83 6.348 1 95.19 173 MET B C 1
ATOM 3084 O O . MET B 1 173 ? 1.837 2.771 5.715 1 95.19 173 MET B O 1
ATOM 3088 N N . ALA B 1 174 ? 1.159 4.781 5.977 1 95.06 174 ALA B N 1
ATOM 3089 C CA . ALA B 1 174 ? 0.567 4.941 4.648 1 95.06 174 ALA B CA 1
ATOM 3090 C C . ALA B 1 174 ? 0.771 6.363 4.129 1 95.06 174 ALA B C 1
ATOM 3092 O O . ALA B 1 174 ? 0.877 7.309 4.914 1 95.06 174 ALA B O 1
ATOM 3093 N N . ILE B 1 175 ? 0.853 6.492 2.857 1 93.94 175 ILE B N 1
ATOM 3094 C CA . ILE B 1 175 ? 1.087 7.797 2.246 1 93.94 175 ILE B CA 1
ATOM 3095 C C . ILE B 1 175 ? -0.064 8.141 1.304 1 93.94 175 ILE B C 1
ATOM 3097 O O . ILE B 1 175 ? -0.493 7.305 0.507 1 93.94 175 ILE B O 1
ATOM 3101 N N . ASP B 1 176 ? -0.538 9.336 1.452 1 90.75 176 ASP B N 1
ATOM 3102 C CA . ASP B 1 176 ? -1.433 9.898 0.445 1 90.75 176 ASP B CA 1
ATOM 3103 C C . ASP B 1 176 ? -0.646 10.617 -0.651 1 90.75 176 ASP B C 1
ATOM 3105 O O . ASP B 1 176 ? -0.21 11.75 -0.469 1 90.75 176 ASP B O 1
ATOM 3109 N N . TRP B 1 177 ? -0.525 9.992 -1.757 1 82.44 177 TRP B N 1
ATOM 3110 C CA . TRP B 1 177 ? 0.372 10.539 -2.768 1 82.44 177 TRP B CA 1
ATOM 3111 C C . TRP B 1 177 ? -0.229 11.789 -3.406 1 82.44 177 TRP B C 1
ATOM 3113 O O . TRP B 1 177 ? 0.464 12.531 -4.102 1 82.44 177 TRP B O 1
ATOM 3123 N N . LEU B 1 178 ? -1.413 12.062 -3.145 1 82.5 178 LEU B N 1
ATOM 3124 C CA . LEU B 1 178 ? -2.027 13.281 -3.668 1 82.5 178 LEU B CA 1
ATOM 3125 C C . LEU B 1 178 ? -1.64 14.492 -2.826 1 82.5 178 LEU B C 1
ATOM 3127 O O . LEU B 1 178 ? -1.146 15.484 -3.355 1 82.5 178 LEU B O 1
ATOM 3131 N N . SER B 1 179 ? -1.859 14.375 -1.588 1 84 179 SER B N 1
ATOM 3132 C CA . SER B 1 179 ? -1.529 15.477 -0.693 1 84 179 SER B CA 1
ATOM 3133 C C . SER B 1 179 ? -0.082 15.391 -0.22 1 84 179 SER B C 1
ATOM 3135 O O . SER B 1 179 ? 0.5 16.391 0.2 1 84 179 SER B O 1
ATOM 3137 N N . GLY B 1 180 ? 0.363 14.195 -0.248 1 88.62 180 GLY B N 1
ATOM 3138 C CA . GLY B 1 180 ? 1.704 13.977 0.267 1 88.62 180 GLY B CA 1
ATOM 3139 C C . GLY B 1 180 ? 1.741 13.789 1.772 1 88.62 180 GLY B C 1
ATOM 3140 O O . GLY B 1 180 ? 2.818 13.742 2.371 1 88.62 180 GLY B O 1
ATOM 3141 N N . ASN B 1 181 ? 0.581 13.68 2.391 1 92.69 181 ASN B N 1
ATOM 3142 C CA . ASN B 1 181 ? 0.536 13.508 3.838 1 92.69 181 ASN B CA 1
ATOM 3143 C C . ASN B 1 181 ? 0.913 12.086 4.238 1 92.69 181 ASN B C 1
ATOM 3145 O O . ASN B 1 181 ? 0.692 11.141 3.479 1 92.69 181 ASN B O 1
ATOM 3149 N N . PHE B 1 182 ? 1.468 11.969 5.426 1 96.06 182 PHE B N 1
ATOM 3150 C CA . PHE B 1 182 ? 1.881 10.688 5.992 1 96.06 182 PHE B CA 1
ATOM 3151 C C . PHE B 1 182 ? 0.958 10.273 7.133 1 96.06 182 PHE B C 1
ATOM 3153 O O . PHE B 1 182 ? 0.722 11.055 8.055 1 96.06 182 PHE B O 1
ATOM 3160 N N . TYR B 1 183 ? 0.482 9.086 7.086 1 95.25 183 TYR B N 1
ATOM 3161 C CA . TYR B 1 183 ? -0.36 8.531 8.141 1 95.25 183 TYR B CA 1
ATOM 3162 C C . TYR B 1 183 ? 0.37 7.422 8.891 1 95.25 183 TYR B C 1
ATOM 3164 O O . TYR B 1 183 ? 0.967 6.535 8.281 1 95.25 183 TYR B O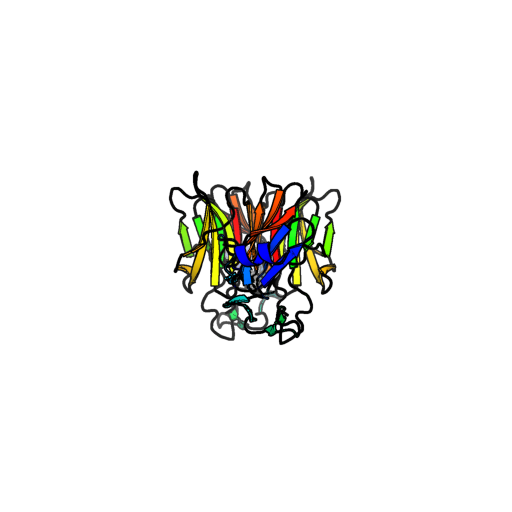 1
ATOM 3172 N N . PHE B 1 184 ? 0.294 7.531 10.203 1 94.69 184 PHE B N 1
ATOM 3173 C CA . PHE B 1 184 ? 1.062 6.605 11.031 1 94.69 184 PHE B CA 1
ATOM 3174 C C . PHE B 1 184 ? 0.17 5.949 12.078 1 94.69 184 PHE B C 1
ATOM 3176 O O . PHE B 1 184 ? -0.699 6.602 12.664 1 94.69 184 PHE B O 1
ATOM 3183 N N . VAL B 1 185 ? 0.457 4.684 12.25 1 92.12 185 VAL B N 1
ATOM 3184 C CA . VAL B 1 185 ? -0.142 3.973 13.375 1 92.12 185 VAL B CA 1
ATOM 3185 C C . VAL B 1 185 ? 0.836 3.947 14.547 1 92.12 185 VAL B C 1
ATOM 3187 O O . VAL B 1 185 ? 1.939 3.408 14.43 1 92.12 185 VAL B O 1
ATOM 3190 N N . ASP B 1 186 ? 0.456 4.574 15.57 1 89.44 186 ASP B N 1
ATOM 3191 C CA . ASP B 1 186 ? 1.214 4.543 16.812 1 89.44 186 ASP B CA 1
ATOM 3192 C C . ASP B 1 186 ? 0.633 3.518 17.797 1 89.44 186 ASP B C 1
ATOM 3194 O O . ASP B 1 186 ? -0.417 3.75 18.391 1 89.44 186 ASP B O 1
ATOM 3198 N N . ARG B 1 187 ? 1.354 2.467 17.984 1 82.25 187 ARG B N 1
ATOM 3199 C CA . ARG B 1 187 ? 0.837 1.331 18.734 1 82.25 187 ARG B CA 1
ATOM 3200 C C . ARG B 1 187 ? 0.75 1.659 20.234 1 82.25 187 ARG B C 1
ATOM 3202 O O . ARG B 1 187 ? -0.223 1.298 20.891 1 82.25 187 ARG B O 1
ATOM 3209 N N . ILE B 1 188 ? 1.709 2.271 20.781 1 84 188 ILE B N 1
ATOM 3210 C CA . ILE B 1 188 ? 1.798 2.518 22.219 1 84 188 ILE B CA 1
ATOM 3211 C C . ILE B 1 188 ? 0.731 3.527 22.641 1 84 188 ILE B C 1
ATOM 3213 O O . ILE B 1 188 ? 0.026 3.32 23.625 1 84 188 ILE B O 1
ATOM 3217 N N . SER B 1 189 ? 0.594 4.562 21.844 1 84.31 189 SER B N 1
ATOM 3218 C CA . SER B 1 189 ? -0.385 5.594 22.172 1 84.31 189 SER B CA 1
ATOM 3219 C C . SER B 1 189 ? -1.77 5.227 21.656 1 84.31 189 SER B C 1
ATOM 3221 O O . SER B 1 189 ? -2.738 5.953 21.891 1 84.31 189 SER B O 1
ATOM 3223 N N . ASP B 1 190 ? -1.8 4.148 20.906 1 85.19 190 ASP B N 1
ATOM 3224 C CA . ASP B 1 190 ? -3.057 3.648 20.359 1 85.19 190 ASP B CA 1
ATOM 3225 C C . ASP B 1 190 ? -3.768 4.727 19.547 1 85.19 190 ASP B C 1
ATOM 3227 O O . ASP B 1 190 ? -4.934 5.031 19.797 1 85.19 190 ASP B O 1
ATOM 3231 N N . ARG B 1 191 ? -3.033 5.227 18.578 1 88.44 191 ARG B N 1
ATOM 3232 C CA . ARG B 1 191 ? -3.6 6.301 17.766 1 88.44 191 ARG B CA 1
ATOM 3233 C C . ARG B 1 191 ? -3.102 6.227 16.328 1 88.44 191 ARG B C 1
ATOM 3235 O O . ARG B 1 191 ? -2.086 5.586 16.047 1 88.44 191 ARG B O 1
ATOM 3242 N N . ILE B 1 192 ? -3.857 6.887 15.5 1 91.31 192 ILE B N 1
ATOM 3243 C CA . ILE B 1 192 ? -3.408 7.25 14.164 1 91.31 192 ILE B CA 1
ATOM 3244 C C . ILE B 1 192 ? -3.189 8.758 14.078 1 91.31 192 ILE B C 1
ATOM 3246 O O . ILE B 1 192 ? -4.055 9.539 14.477 1 91.31 192 ILE B O 1
ATOM 3250 N N . PHE B 1 193 ? -2.082 9.094 13.625 1 93.44 193 PHE B N 1
ATOM 3251 C CA . PHE B 1 193 ? -1.84 10.516 13.414 1 93.44 193 PHE B CA 1
ATOM 3252 C C . PHE B 1 193 ? -1.324 10.781 12.008 1 93.44 193 PHE B C 1
ATOM 3254 O O . PHE B 1 193 ? -0.856 9.859 11.328 1 93.44 193 PHE B O 1
ATOM 3261 N N . VAL B 1 194 ? -1.57 11.953 11.602 1 94.5 194 VAL B N 1
ATOM 3262 C CA . VAL B 1 194 ? -1.178 12.367 10.266 1 94.5 194 VAL B CA 1
ATOM 3263 C C . VAL B 1 194 ? -0.217 13.547 10.344 1 94.5 194 VAL B C 1
ATOM 3265 O O . VAL B 1 194 ? -0.355 14.406 11.219 1 94.5 194 VAL B O 1
ATOM 3268 N N . CYS B 1 195 ? 0.775 13.484 9.484 1 95 195 CYS B N 1
ATOM 3269 C CA . CYS B 1 195 ? 1.706 14.602 9.344 1 95 195 CYS B CA 1
ATOM 3270 C C . CYS B 1 195 ? 1.693 15.133 7.914 1 95 195 CYS B C 1
ATOM 3272 O O . CYS B 1 195 ? 1.54 14.375 6.961 1 95 195 CYS B O 1
ATOM 3274 N N . SER B 1 196 ? 1.935 16.422 7.816 1 91.94 196 SER B N 1
ATOM 3275 C CA . SER B 1 196 ? 2.002 17.062 6.508 1 91.94 196 SER B CA 1
ATOM 3276 C C . SER B 1 196 ? 3.209 16.578 5.715 1 91.94 196 SER B C 1
ATOM 3278 O O . SER B 1 196 ? 4.113 15.953 6.273 1 91.94 196 SER B O 1
ATOM 3280 N N . ARG B 1 197 ? 3.195 16.906 4.465 1 89.56 197 ARG B N 1
ATOM 3281 C CA . ARG B 1 197 ? 4.215 16.453 3.521 1 89.56 197 ARG B CA 1
ATOM 3282 C C . ARG B 1 197 ? 5.609 16.844 4 1 89.56 197 ARG B C 1
ATOM 3284 O O . ARG B 1 197 ? 6.57 16.094 3.793 1 89.56 197 ARG B O 1
ATOM 3291 N N . ASN B 1 198 ? 5.691 17.984 4.637 1 89.5 198 ASN B N 1
ATOM 3292 C CA . ASN B 1 198 ? 7 18.453 5.098 1 89.5 198 ASN B CA 1
ATOM 3293 C C . ASN B 1 198 ? 7.262 18.031 6.543 1 89.5 198 ASN B C 1
ATOM 3295 O O . ASN B 1 198 ? 8.305 18.375 7.109 1 89.5 198 ASN B O 1
ATOM 3299 N N . GLY B 1 199 ? 6.332 17.328 7.105 1 92.62 199 GLY B N 1
ATOM 3300 C CA . GLY B 1 199 ? 6.5 16.734 8.422 1 92.62 199 GLY B CA 1
ATOM 3301 C C . GLY B 1 199 ? 6.336 17.734 9.555 1 92.62 199 GLY B C 1
ATOM 3302 O O . GLY B 1 199 ? 6.371 17.359 10.727 1 92.62 199 GLY B O 1
ATOM 3303 N N . ASN B 1 200 ? 6.141 18.984 9.297 1 89.69 200 ASN B N 1
ATOM 3304 C CA . ASN B 1 200 ? 6.195 20.031 10.312 1 89.69 200 ASN B CA 1
ATOM 3305 C C . ASN B 1 200 ? 4.891 20.125 11.102 1 89.69 200 ASN B C 1
ATOM 3307 O O . ASN B 1 200 ? 4.855 20.688 12.195 1 89.69 200 ASN B O 1
ATOM 3311 N N . ILE B 1 201 ? 3.859 19.719 10.516 1 90.69 201 ILE B N 1
ATOM 3312 C CA . ILE B 1 201 ? 2.562 19.719 11.188 1 90.69 201 ILE B CA 1
ATOM 3313 C C . ILE B 1 201 ? 2.055 18.281 11.336 1 90.69 201 ILE B C 1
ATOM 3315 O O . ILE B 1 201 ? 1.915 17.562 10.344 1 90.69 201 ILE B O 1
ATOM 3319 N N . CYS B 1 202 ? 1.759 17.891 12.57 1 93.5 202 CYS B N 1
ATOM 3320 C CA . CYS B 1 202 ? 1.183 16.594 12.859 1 93.5 202 CYS B CA 1
ATOM 3321 C C . CYS B 1 202 ? -0.014 16.719 13.789 1 93.5 202 CYS B C 1
ATOM 3323 O O . CYS B 1 202 ? 0.008 17.516 14.734 1 93.5 202 CYS B O 1
ATOM 3325 N N . ILE B 1 203 ? -1.05 15.984 13.438 1 91.94 203 ILE B N 1
ATOM 3326 C CA . ILE B 1 203 ? -2.209 15.977 14.32 1 91.94 203 ILE B CA 1
ATOM 3327 C C . ILE B 1 203 ? -2.693 14.539 14.523 1 91.94 203 ILE B C 1
ATOM 3329 O O . ILE B 1 203 ? -2.471 13.68 13.68 1 91.94 203 ILE B O 1
ATOM 3333 N N . THR B 1 204 ? -3.314 14.281 15.672 1 90.88 204 THR B N 1
ATOM 3334 C CA . THR B 1 204 ? -3.957 12.992 15.906 1 90.88 204 THR B CA 1
ATOM 3335 C C . THR B 1 204 ? -5.293 12.914 15.172 1 90.88 204 THR B C 1
ATOM 3337 O O . THR B 1 204 ? -6.133 13.805 15.297 1 90.88 204 THR B O 1
ATOM 3340 N N . LEU B 1 205 ? -5.426 11.922 14.359 1 88.06 205 LEU B N 1
ATOM 3341 C CA . LEU B 1 205 ? -6.672 11.758 13.617 1 88.06 205 LEU B CA 1
ATOM 3342 C C . LEU B 1 205 ? -7.695 10.977 14.438 1 88.06 205 LEU B C 1
ATOM 3344 O O . LEU B 1 205 ? -8.867 11.359 14.5 1 88.06 205 LEU B O 1
ATOM 3348 N N . ILE B 1 206 ? -7.328 9.875 14.93 1 84.19 206 ILE B N 1
ATOM 3349 C CA . ILE B 1 206 ? -8.227 9.023 15.703 1 84.19 206 ILE B CA 1
ATOM 3350 C C . ILE B 1 206 ? -7.457 8.359 16.844 1 84.19 206 ILE B C 1
ATOM 3352 O O . ILE B 1 206 ? -6.301 7.965 16.672 1 84.19 206 ILE B O 1
ATOM 3356 N N . ASP B 1 207 ? -8.117 8.352 17.891 1 80.56 207 ASP B N 1
ATOM 3357 C CA . ASP B 1 207 ? -7.645 7.527 18.984 1 80.56 207 ASP B CA 1
ATOM 3358 C C . ASP B 1 207 ? -8.156 6.098 18.859 1 80.56 207 ASP B C 1
ATOM 3360 O O . ASP B 1 207 ? -9.359 5.875 18.688 1 80.56 207 ASP B O 1
ATOM 3364 N N . LEU B 1 208 ? -7.281 5.223 18.359 1 68.06 208 LEU B N 1
ATOM 3365 C CA . LEU B 1 208 ? -7.676 3.865 18 1 68.06 208 LEU B CA 1
ATOM 3366 C C . LEU B 1 208 ? -7.941 3.025 19.234 1 68.06 208 LEU B C 1
ATOM 3368 O O . LEU B 1 208 ? -7.07 2.893 20.094 1 68.06 208 LEU B O 1
ATOM 3372 N N . ASP B 1 209 ? -8.914 3.275 19.969 1 63.19 209 ASP B N 1
ATOM 3373 C CA . ASP B 1 209 ? -9.141 2.154 20.875 1 63.19 209 ASP B CA 1
ATOM 3374 C C . ASP B 1 209 ? -9 0.82 20.156 1 63.19 209 ASP B C 1
ATOM 3376 O O . ASP B 1 209 ? -9.805 -0.092 20.359 1 63.19 209 ASP B O 1
ATOM 3380 N N . LEU B 1 210 ? -8.273 0.884 19.062 1 55.09 210 LEU B N 1
ATOM 3381 C CA . LEU B 1 210 ? -8.352 -0.186 18.062 1 55.09 210 LEU B CA 1
ATOM 3382 C C . LEU B 1 210 ? -7.551 -1.402 18.516 1 55.09 210 LEU B C 1
ATOM 3384 O O . LEU B 1 210 ? -7.617 -2.463 17.891 1 55.09 210 LEU B O 1
ATOM 3388 N N . HIS B 1 211 ? -7.738 -1.859 19.609 1 59.97 211 HIS B N 1
ATOM 3389 C CA . HIS B 1 211 ? -7.102 -3.105 20.031 1 59.97 211 HIS B CA 1
ATOM 3390 C C . HIS B 1 211 ? -6.16 -3.629 18.953 1 59.97 211 HIS B C 1
ATOM 3392 O O . HIS B 1 211 ? -6.559 -4.441 18.109 1 59.97 211 HIS B O 1
ATOM 3398 N N . ASN B 1 212 ? -4.891 -3.234 18.828 1 65.56 212 ASN B N 1
ATOM 3399 C CA . ASN B 1 212 ? -3.752 -3.809 18.109 1 65.56 212 ASN B CA 1
ATOM 3400 C C . ASN B 1 212 ? -3.889 -3.646 16.609 1 65.56 212 ASN B C 1
ATOM 3402 O O . ASN B 1 212 ? -4.074 -4.629 15.883 1 65.56 212 ASN B O 1
ATOM 3406 N N . PRO B 1 213 ? -3.885 -2.396 16.031 1 67.94 213 PRO B N 1
ATOM 3407 C CA . PRO B 1 213 ? -3.939 -2.223 14.578 1 67.94 213 PRO B CA 1
ATOM 3408 C C . PRO B 1 213 ? -2.955 -3.127 13.836 1 67.94 213 PRO B C 1
ATOM 3410 O O . PRO B 1 213 ? -1.844 -3.359 14.32 1 67.94 213 PRO B O 1
ATOM 3413 N N . LYS B 1 214 ? -3.449 -3.719 12.734 1 75.31 214 LYS B N 1
ATOM 3414 C CA . LYS B 1 214 ? -2.691 -4.73 12 1 75.31 214 LYS B CA 1
ATOM 3415 C C . LYS B 1 214 ? -2.16 -4.176 10.688 1 75.31 214 LYS B C 1
ATOM 3417 O O . LYS B 1 214 ? -1.076 -4.555 10.234 1 75.31 214 LYS B O 1
ATOM 3422 N N . ALA B 1 215 ? -2.943 -3.182 10.102 1 85.31 215 ALA B N 1
ATOM 3423 C CA . ALA B 1 215 ? -2.537 -2.652 8.805 1 85.31 215 ALA B CA 1
A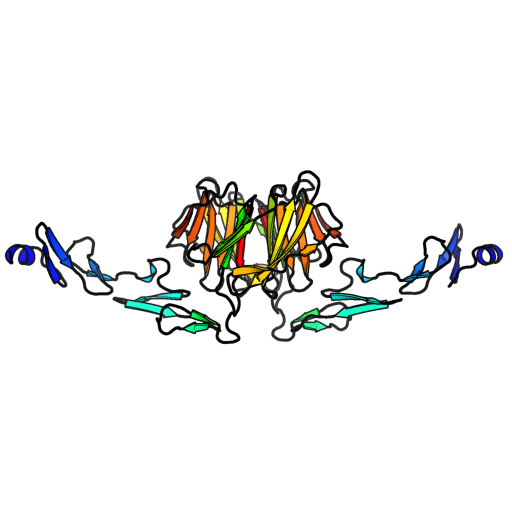TOM 3424 C C . ALA B 1 215 ? -3.215 -1.314 8.523 1 85.31 215 ALA B C 1
ATOM 3426 O O . ALA B 1 215 ? -4.301 -1.038 9.039 1 85.31 215 ALA B O 1
ATOM 3427 N N . ILE B 1 216 ? -2.541 -0.502 7.742 1 88.44 216 ILE B N 1
ATOM 3428 C CA . ILE B 1 216 ? -3.061 0.789 7.309 1 88.44 216 ILE B CA 1
ATOM 3429 C C . ILE B 1 216 ? -2.734 1.003 5.832 1 88.44 216 ILE B C 1
ATOM 3431 O O . ILE B 1 216 ? -1.686 0.57 5.352 1 88.44 216 ILE B O 1
ATOM 3435 N N . ALA B 1 217 ? -3.639 1.604 5.094 1 89.81 217 ALA B N 1
ATOM 3436 C CA . ALA B 1 217 ? -3.41 1.968 3.699 1 89.81 217 ALA B CA 1
ATOM 3437 C C . ALA B 1 217 ? -4.273 3.158 3.295 1 89.81 217 ALA B C 1
ATOM 3439 O O . ALA B 1 217 ? -5.355 3.365 3.848 1 89.81 217 ALA B O 1
ATOM 3440 N N . VAL B 1 218 ? -3.732 3.965 2.443 1 86.44 218 VAL B N 1
ATOM 3441 C CA . VAL B 1 218 ? -4.543 4.992 1.798 1 86.44 218 VAL B CA 1
ATOM 3442 C C . VAL B 1 218 ? -5.023 4.492 0.437 1 86.44 218 VAL B C 1
ATOM 3444 O O . VAL B 1 218 ? -4.219 4.043 -0.384 1 86.44 218 VAL B O 1
ATOM 3447 N N . ASP B 1 219 ? -6.293 4.488 0.234 1 79.69 219 ASP B N 1
ATOM 3448 C CA . ASP B 1 219 ? -6.895 4.242 -1.073 1 79.69 219 ASP B CA 1
ATOM 3449 C C . ASP B 1 219 ? -7.117 5.547 -1.831 1 79.69 219 ASP B C 1
ATOM 3451 O O . ASP B 1 219 ? -8.047 6.297 -1.526 1 79.69 219 ASP B O 1
ATOM 3455 N N . PRO B 1 220 ? -6.074 5.879 -2.768 1 64.88 220 PRO B N 1
ATOM 3456 C CA . PRO B 1 220 ? -6.074 7.211 -3.373 1 64.88 220 PRO B CA 1
ATOM 3457 C C . PRO B 1 220 ? -7.195 7.398 -4.391 1 64.88 220 PRO B C 1
ATOM 3459 O O . PRO B 1 220 ? -7.48 8.523 -4.805 1 64.88 220 PRO B O 1
ATOM 3462 N N . THR B 1 221 ? -8.492 6.867 -4.285 1 58.56 221 THR B N 1
ATOM 3463 C CA . THR B 1 221 ? -9.461 6.848 -5.375 1 58.56 221 THR B CA 1
ATOM 3464 C C . THR B 1 221 ? -9.016 7.754 -6.516 1 58.56 221 THR B C 1
ATOM 3466 O O . THR B 1 221 ? -8.602 8.891 -6.289 1 58.56 221 THR B O 1
ATOM 3469 N N . MET B 1 222 ? -8.203 7.168 -7.527 1 47 222 MET B N 1
ATOM 3470 C CA . MET B 1 222 ? -8.047 7.98 -8.727 1 47 222 MET B CA 1
ATOM 3471 C C . MET B 1 222 ? -9.391 8.25 -9.391 1 47 222 MET B C 1
ATOM 3473 O O . MET B 1 222 ? -10.086 7.316 -9.789 1 47 222 MET B O 1
ATOM 3477 N N . GLY B 1 223 ? -10.273 8.977 -8.914 1 34.31 223 GLY B N 1
ATOM 3478 C CA . GLY B 1 223 ? -11.156 9.555 -9.922 1 34.31 223 GLY B CA 1
ATOM 3479 C C . GLY B 1 223 ? -10.406 10.156 -11.094 1 34.31 223 GLY B C 1
ATOM 3480 O O . GLY B 1 223 ? -9.211 10.43 -11 1 34.31 223 GLY B O 1
#

Organism: Latimeria chalumnae (NCBI:txid7897)

InterPro domains:
  IPR000033 LDLR class B repeat [SM00135] (158-202)
  IPR000742 EGF-like domain [PS01186] (63-78)
  IPR000742 EGF-like domain [SM00181] (4-39)
  IPR000742 EGF-like domain [SM00181] (43-79)
  IPR001881 EGF-like calcium-binding domain [SM00179] (40-79)
  IPR011042 Six-bladed beta-propeller, TolB-like [G3DSA:2.120.10.30] (89-223)
  IPR018097 EGF-like calcium-binding, conserved site [PS01187] (40-63)
  IPR051221 Low-density lipoprotein receptor-related [PTHR22722] (3-223)

Radius of gyration: 28.26 Å; Cα contacts (8 Å, |Δi|>4): 1126; chains: 2; bounding box: 44×112×61 Å

Nearest PDB structures (foldseek):
  8juu-assembly1_B  TM=5.733E-01  e=4.771E-13  Rattus norvegicus
  8jx8-assembly1_B  TM=5.735E-01  e=4.270E-13  Rattus norvegicus
  3s2k-assembly1_B  TM=5.090E-01  e=3.082E-07  Homo sapiens
  6h16-assembly1_A  TM=4.986E-01  e=1.305E-06  Homo sapiens
  5n1a-assembly2_B  TM=6.112E-01  e=1.110E-02  Thermochaetoides thermophila DSM 1495

Foldseek 3Di:
DVVVQVVLQAPDDWDDDPPDIAHADDQQWGQDPSRRYIFGDFCVVDPQQAPDDWDGDRSDIAYDDDPQWDQDPVRRYIFGDPPTVLAADWDWDFDQFWIWTHHPVGHTQDIGGDDPFWTWQEKDAQVVQQKIWTWIDGPVAIWIKMFHQGRSRDTHDIDIQDACDGCVQWRYWEAQNVQLKIWTQRDVQQFIKIAGNSRNDIDTDDRCCPDPDDYDYDDNPPD/DVVVQVVLQAPDDWDDDPPDIAHADDQQWGQDPSRRYIFGDFCVVDPQQAPDDWDGDRNDIAYDDDPQWDQDPVRRYIFGDDPTVLAADWDWDFDQFWIWTHHPVGHTQDIGGDDPFWTWQEKDAQVVQQKIWTWIDGPVAIWIKMFHQGRSRDTHDIDIQDAPDGCRQWRYWEAQNVQLKIWTQRFVQQFIKIAGNSRNDIDTDDRCCPVGDDYDYDDNPPD

Secondary structure (DSSP, 8-state):
-HHHHHHHT-SSEEEEETTEEEEE--TTEEE-TTSSSEEE--GGGSTTSSSSEEEEETTEEEEE--TTEEE-TTSS-EEESSS--SS--EEEEE-SSEEEEEETTS-EEEEEEPPTT-EEEEEEEEGGGTEEEEEEE-SS-EEEEEEEE-TTS-EEEEEEE--SS--TTEEEEEE-TTT--EEEEETTTTEEEEE-TTSS-EEEEEE---SS--EEEEE----/-HHHHHHHT-SSEEEEETTEEEEE--TTEEE-TTSSSEEE--GGGSTTSSSSEEEEETTEEEEE--TTEEE-TTSS-EEESSS--SS--EEEEE-SSEEEEEETTS-EEEEEEPPTT-EEEEEEEEGGGTEEEEEEE-SS-EEEEEEEE-TTS-EEEEEEE--SS--TTEEEEEE-TTT--EEEEETTTTEEEEE-TTSS-EEEEEE---SS--EEEEE----

Sequence (446 aa):
FETKCWQLNCQYKCAITRNSTKCYCGDGFEVAEDSRSCKDFDECAVYGTCSQTCTNAYGSYACSCVEGYLMQPDNKSCKAKNEPADRPPLLLIANFQSILALYLNGTTVSTLDSDENNGTQTFDVIYDEDSICWVTISETSSELKCAMIIKTGWFTNQRIITMAQNLHNVEQMAIDWLSGNFYFVDRISDRIFVCSRNGNICITLIDLDLHNPKAIAVDPTMGFETKCWQLNCQYKCAITRNSTKCYCGDGFEVAEDSRSCKDFDECAVYGTCSQTCTNAYGSYACSCVEGYLMQPDNKSCKAKNEPADRPPLLLIANFQSILALYLNGTTVSTLDSDENNGTQTFDVIYDEDSICWVTISETSSELKCAMIIKTGWFTNQRIITMAQNLHNVEQMAIDWLSGNFYFVDRISDRIFVCSRNGNICITLIDLDLHNPKAIAVDPTMG